Protein 3I2T (pdb70)

Solvent-accessible surface area: 28160 Å² total; per-residue (Å²): 156,128,91,47,4,69,10,30,164,57,102,71,72,94,28,111,73,62,143,91,31,46,63,27,10,85,52,40,0,56,77,0,8,26,0,35,22,13,0,6,0,8,53,0,73,83,97,129,52,92,14,60,7,0,57,51,0,115,31,0,11,1,10,0,0,0,1,58,0,25,1,100,134,0,43,1,42,113,0,18,2,0,14,0,135,78,56,3,18,66,54,142,158,71,74,94,11,0,0,8,0,2,114,1,124,0,78,13,0,12,0,23,31,15,71,5,0,42,66,6,24,0,1,2,25,21,3,59,33,25,8,12,8,163,60,6,77,4,43,4,4,1,54,115,28,120,73,8,96,56,68,97,86,101,141,198,75,164,51,52,192,31,64,159,68,22,112,100,6,0,4,0,105,27,83,75,11,16,10,121,39,28,46,86,88,18,36,102,162,14,102,48,36,29,8,92,15,101,54,67,112,40,26,13,57,150,68,10,1,2,2,14,112,8,89,60,28,72,31,20,44,6,1,141,21,48,74,8,148,27,55,6,72,116,121,14,25,73,58,124,116,126,37,93,116,75,166,66,83,82,113,13,122,119,4,14,28,22,9,54,18,23,8,37,126,135,20,30,71,33,21,10,59,22,135,26,37,16,36,152,50,30,53,173,83,50,47,40,154,62,24,59,8,56,95,28,143,50,141,44,40,111,69,10,104,22,35,118,22,0,17,11,46,29,0,79,70,0,130,88,0,36,19,0,52,14,26,0,58,0,18,76,79,0,10,72,3,35,37,34,88,100,101,116,192,69,132,18,68,148,62,122,85,2,77,3,134,78,0,71,7,0,23,56,0,99,46,0,11,1,18,0,0,0,54,0,75,44,102,123,0,120,42,0,36,28,0,84,53,0,65,27,0,30,3,37,74,59,15,96,43,43,86,0,0,0,6,0,23,135,2,18,0,93,13,0,36,0,73,40,1,131,64,0,13,45,9,4,0,11,0,46,80,0,182,50,1,8,21,2,80,98,9,118,5,81,39,8,13,124,80,134,85,23,120,56,104,28,61,119,26,46,154,66,52,73,9,101,162,106,46,50,79,39,28,131,29,12,38,144,5,5,0,2,0,54,29,58,58,10,17,19,78,29,138,63,31,64,30,141,39,43,10,26,33,79,1,53,138,65,79,27,25,53,120,142,75,146,43,20,8,38,108,1,117,116,50,7,52,30,27,90,73,144,91,53,72,137,96,69,81,146

Radius of gyration: 29.12 Å; Cα contacts (8 Å, |Δi|>4): 1381; chains: 1; bounding box: 40×98×74 Å

Structure (mmCIF, N/CA/C/O backbone):
data_3I2T
#
_entry.id   3I2T
#
_cell.length_a   74.378
_cell.length_b   174.798
_cell.length_c   161.653
_cell.angle_alpha   90.000
_cell.angle_beta   90.000
_cell.angle_gamma   90.000
#
_symmetry.space_group_name_H-M   'C 2 2 21'
#
loop_
_entity.id
_entity.type
_entity.pdbx_description
1 polymer 'Epidermal growth factor receptor, isoform A'
2 branched 2-acetamido-2-deoxy-beta-D-glucopyranose-(1-4)-2-acetamido-2-deoxy-alpha-D-glucopyranose
3 branched 2-acetamido-2-deoxy-beta-D-glucopyranose-(1-4)-2-acetamido-2-deoxy-beta-D-glucopyranose
4 branched beta-D-mannopyranose-(1-4)-2-acetamido-2-deoxy-beta-D-glucopyranose-(1-4)-2-acetamido-2-deoxy-beta-D-glucopyranose
5 branched beta-D-mannopyranose-(1-4)-2-acetamido-2-deoxy-alpha-D-glucopyranose-(1-4)-2-acetamido-2-deoxy-alpha-D-glucopyranose
6 water water
#
loop_
_atom_site.group_PDB
_atom_site.id
_atom_site.type_symbol
_atom_site.label_atom_id
_atom_site.label_alt_id
_atom_site.label_comp_id
_atom_site.label_asym_id
_atom_site.label_entity_id
_atom_site.label_seq_id
_atom_site.pdbx_PDB_ins_code
_atom_site.Cartn_x
_atom_site.Cartn_y
_atom_site.Cartn_z
_atom_site.occupancy
_atom_site.B_iso_or_equiv
_atom_site.auth_seq_id
_atom_site.auth_comp_id
_atom_site.auth_asym_id
_atom_site.auth_atom_id
_atom_site.pdbx_PDB_model_num
ATOM 1 N N . HIS A 1 5 ? -12.000 -26.530 -24.630 1.00 48.27 -1 HIS A N 1
ATOM 2 C CA . HIS A 1 5 ? -12.462 -27.890 -25.006 1.00 48.16 -1 HIS A CA 1
ATOM 3 C C . HIS A 1 5 ? -13.915 -28.056 -24.587 1.00 47.37 -1 HIS A C 1
ATOM 4 O O . HIS A 1 5 ? -14.468 -27.208 -23.900 1.00 47.12 -1 HIS A O 1
ATOM 11 N N . HIS A 1 6 ? -14.532 -29.144 -25.025 1.00 46.66 0 HIS A N 1
ATOM 12 C CA . HIS A 1 6 ? -15.931 -29.394 -24.741 1.00 45.65 0 HIS A CA 1
ATOM 13 C C . HIS A 1 6 ? -16.017 -30.814 -24.194 1.00 44.87 0 HIS A C 1
ATOM 14 O O . HIS A 1 6 ? -15.460 -31.729 -24.803 1.00 44.41 0 HIS A O 1
ATOM 21 N N . LYS A 1 7 ? -16.668 -30.985 -23.037 1.00 43.67 1 LYS A N 1
ATOM 22 C CA . LYS A 1 7 ? -16.897 -32.321 -22.475 1.00 42.93 1 LYS A CA 1
ATOM 23 C C . LYS A 1 7 ? -18.182 -32.397 -21.674 1.00 43.27 1 LYS A C 1
ATOM 24 O O . LYS A 1 7 ? -18.474 -31.529 -20.825 1.00 43.69 1 LYS A O 1
ATOM 30 N N . ILE A 1 8 ? -18.905 -33.482 -21.918 1.00 42.83 2 ILE A N 1
ATOM 31 C CA . ILE A 1 8 ? -20.252 -33.697 -21.429 1.00 42.62 2 ILE A CA 1
ATOM 32 C C . ILE A 1 8 ? -20.305 -34.630 -20.222 1.00 42.48 2 ILE A C 1
ATOM 33 O O . ILE A 1 8 ? -19.696 -35.688 -20.232 1.00 42.81 2 ILE A O 1
ATOM 38 N N . CYS A 1 9 ? -21.030 -34.204 -19.191 1.00 42.26 3 CYS A N 1
ATOM 39 C CA . CYS A 1 9 ? -21.297 -34.939 -17.961 1.00 41.71 3 CYS A CA 1
ATOM 40 C C . CYS A 1 9 ? -22.720 -35.400 -17.989 1.00 40.34 3 CYS A C 1
ATOM 41 O O . CYS A 1 9 ? -23.582 -34.610 -18.355 1.00 40.44 3 CYS A O 1
ATOM 44 N N . ILE A 1 10 ? -23.027 -36.567 -17.450 1.00 38.68 4 ILE A N 1
ATOM 45 C CA . ILE A 1 10 ? -24.420 -36.803 -17.083 1.00 36.84 4 ILE A CA 1
ATOM 46 C C . ILE A 1 10 ? -24.675 -36.304 -15.656 1.00 37.91 4 ILE A C 1
ATOM 47 O O . ILE A 1 10 ? -23.955 -36.696 -14.731 1.00 37.93 4 ILE A O 1
ATOM 52 N N . GLY A 1 11 ? -25.679 -35.432 -15.476 1.00 38.36 5 GLY A N 1
ATOM 53 C CA . GLY A 1 11 ? -26.040 -34.932 -14.138 1.00 39.07 5 GLY A CA 1
ATOM 54 C C . GLY A 1 11 ? -26.704 -35.984 -13.266 1.00 40.15 5 GLY A C 1
ATOM 55 O O . GLY A 1 11 ? -26.867 -37.143 -13.677 1.00 40.47 5 GLY A O 1
ATOM 56 N N . THR A 1 12 ? -27.083 -35.623 -12.048 1.00 40.83 6 THR A N 1
ATOM 57 C CA . THR A 1 12 ? -27.778 -36.598 -11.196 1.00 41.99 6 THR A CA 1
ATOM 58 C C . THR A 1 12 ? -29.177 -36.127 -10.790 1.00 43.66 6 THR A C 1
ATOM 59 O O . THR A 1 12 ? -29.539 -34.965 -10.993 1.00 44.65 6 THR A O 1
ATOM 63 N N . LYS A 1 13 ? -29.971 -37.025 -10.224 1.00 45.34 7 LYS A N 1
ATOM 64 C CA . LYS A 1 13 ? -31.314 -36.660 -9.771 1.00 47.07 7 LYS A CA 1
ATOM 65 C C . LYS A 1 13 ? -31.627 -37.226 -8.370 1.00 47.61 7 LYS A C 1
ATOM 66 O O . LYS A 1 13 ? -32.768 -37.502 -8.044 1.00 47.22 7 LYS A O 1
ATOM 72 N N . SER A 1 14 ? -30.592 -37.354 -7.541 1.00 49.04 8 SER A N 1
ATOM 73 C CA . SER A 1 14 ? -30.707 -37.949 -6.193 1.00 50.13 8 SER A CA 1
ATOM 74 C C . SER A 1 14 ? -31.377 -37.036 -5.190 1.00 50.08 8 SER A C 1
ATOM 7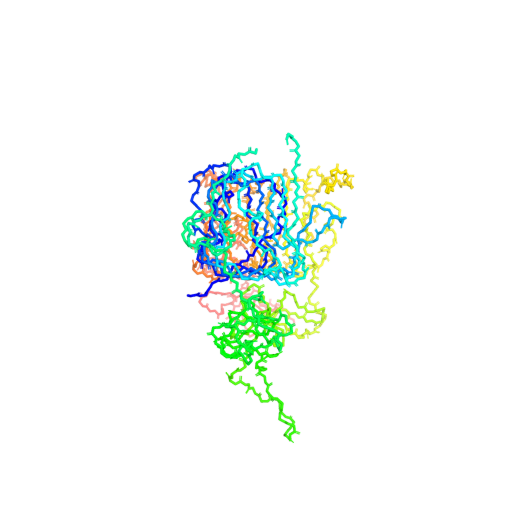5 O O . SER A 1 14 ? -31.643 -37.441 -4.055 1.00 49.95 8 SER A O 1
ATOM 78 N N . ARG A 1 15 ? -31.626 -35.802 -5.624 1.00 50.23 9 ARG A N 1
ATOM 79 C CA . ARG A 1 15 ? -32.234 -34.777 -4.798 1.00 49.93 9 ARG A CA 1
ATOM 80 C C . ARG A 1 15 ? -31.529 -34.768 -3.450 1.00 50.51 9 ARG A C 1
ATOM 81 O O . ARG A 1 15 ? -30.317 -34.606 -3.423 1.00 51.30 9 ARG A O 1
ATOM 89 N N . LEU A 1 16 ? -32.249 -35.010 -2.357 1.00 50.80 10 LEU A N 1
ATOM 90 C CA . LEU A 1 16 ? -31.711 -34.836 -1.005 1.00 50.45 10 LEU A CA 1
ATOM 91 C C . LEU A 1 16 ? -31.183 -36.105 -0.323 1.00 50.38 10 LEU A C 1
ATOM 92 O O . LEU A 1 16 ? -30.982 -36.130 0.903 1.00 50.17 10 LEU A O 1
ATOM 97 N N . SER A 1 17 ? -30.949 -37.156 -1.100 1.00 49.98 11 SER A N 1
ATOM 98 C CA . SER A 1 17 ? -30.392 -38.389 -0.549 1.00 49.66 11 SER A CA 1
ATOM 99 C C . SER A 1 17 ? -29.119 -38.170 0.272 1.00 49.13 11 SER A C 1
ATOM 100 O O . SER A 1 17 ? -28.267 -37.354 -0.079 1.00 49.56 11 SER A O 1
ATOM 103 N N . VAL A 1 18 ? -29.009 -38.886 1.382 1.00 48.25 12 VAL A N 1
ATOM 104 C CA . VAL A 1 18 ? -27.815 -38.818 2.216 1.00 47.19 12 VAL A CA 1
ATOM 105 C C . VAL A 1 18 ? -26.931 -40.021 1.919 1.00 47.24 12 VAL A C 1
ATOM 106 O O . VAL A 1 18 ? -27.337 -41.160 2.141 1.00 47.15 12 VAL A O 1
ATOM 110 N N . PRO A 1 19 ? -25.714 -39.772 1.414 1.00 47.20 13 PRO A N 1
ATOM 111 C CA . PRO A 1 19 ? -24.759 -40.855 1.174 1.00 47.04 13 PRO A CA 1
ATOM 112 C C . PRO A 1 19 ? -24.239 -41.399 2.499 1.00 47.08 13 PRO A C 1
ATOM 113 O O . PRO A 1 19 ? -24.024 -40.614 3.429 1.00 46.82 13 PRO A O 1
ATOM 117 N N . SER A 1 20 ? -24.042 -42.716 2.596 1.00 47.39 14 SER A N 1
ATOM 118 C CA . SER A 1 20 ? -23.395 -43.276 3.794 1.00 47.74 14 SER A CA 1
ATOM 119 C C . SER A 1 20 ? -21.942 -42.818 3.840 1.00 47.51 14 SER A C 1
ATOM 120 O O . SER A 1 20 ? -21.648 -41.857 4.535 1.00 48.27 14 SER A O 1
ATOM 123 N N . ASN A 1 21 ? -21.043 -43.441 3.085 1.00 46.99 15 ASN A N 1
ATOM 124 C CA . ASN A 1 21 ? -19.648 -43.000 3.111 1.00 46.39 15 ASN A CA 1
ATOM 125 C C . ASN A 1 21 ? -19.456 -41.670 2.388 1.00 46.36 15 ASN A C 1
ATOM 126 O O . ASN A 1 21 ? -19.412 -41.628 1.145 1.00 46.54 15 ASN A O 1
ATOM 131 N N . LYS A 1 22 ? -19.346 -40.590 3.167 1.00 45.78 16 LYS A N 1
ATOM 132 C CA . LYS A 1 22 ? -19.142 -39.243 2.620 1.00 45.36 16 LYS A CA 1
ATOM 133 C C . LYS A 1 22 ? -17.838 -39.137 1.835 1.00 45.15 16 LYS A C 1
ATOM 134 O O . LYS A 1 22 ? -17.701 -38.268 0.993 1.00 45.16 16 LYS A O 1
ATOM 140 N N . GLU A 1 23 ? -16.886 -40.030 2.092 1.00 45.10 17 GLU A N 1
ATOM 141 C CA . GLU A 1 23 ? -15.644 -40.018 1.325 1.00 44.82 17 GLU A CA 1
ATOM 142 C C . GLU A 1 23 ? -15.794 -40.573 -0.094 1.00 44.28 17 GLU A C 1
ATOM 143 O O . GLU A 1 23 ? -15.240 -39.982 -1.031 1.00 44.44 17 GLU A O 1
ATOM 149 N N . HIS A 1 24 ? -16.545 -41.671 -0.266 1.00 43.25 18 HIS A N 1
ATOM 150 C CA . HIS A 1 24 ? -16.850 -42.169 -1.615 1.00 42.63 18 HIS A CA 1
ATOM 151 C C . HIS A 1 24 ? -17.738 -41.187 -2.386 1.00 41.72 18 HIS A C 1
ATOM 152 O O . HIS A 1 24 ? -17.569 -41.018 -3.597 1.00 41.58 18 HIS A O 1
ATOM 159 N N . HIS A 1 25 ? -18.666 -40.538 -1.680 1.00 40.32 19 HIS A N 1
ATOM 160 C CA . HIS A 1 25 ? -19.464 -39.478 -2.270 1.00 38.87 19 HIS A CA 1
ATOM 161 C C . HIS A 1 25 ? -18.546 -38.431 -2.855 1.00 38.58 19 HIS A C 1
ATOM 162 O O . HIS A 1 25 ? -18.706 -38.040 -4.005 1.00 39.29 19 HIS A O 1
ATOM 169 N N . TYR A 1 26 ? -17.569 -37.974 -2.087 1.00 37.82 20 TYR A N 1
ATOM 170 C CA . TYR A 1 26 ? -16.615 -37.041 -2.645 1.00 37.01 20 TYR A CA 1
ATOM 171 C C . TYR A 1 26 ? -15.986 -37.623 -3.906 1.00 37.14 20 TYR A C 1
ATOM 172 O O . TYR A 1 26 ? -16.011 -36.980 -4.948 1.00 36.73 20 TYR A O 1
ATOM 181 N N . ARG A 1 27 ? -15.438 -38.836 -3.814 1.00 37.21 21 ARG A N 1
ATOM 182 C CA . ARG A 1 27 ? -14.808 -39.464 -4.963 1.00 37.45 21 ARG A CA 1
ATOM 183 C C . ARG A 1 27 ? -15.759 -39.489 -6.178 1.00 37.42 21 ARG A C 1
ATOM 184 O O . ARG A 1 27 ? -15.366 -39.141 -7.303 1.00 37.55 21 ARG A O 1
ATOM 192 N N . ASN A 1 28 ? -17.014 -39.866 -5.936 1.00 37.01 22 ASN A N 1
ATOM 193 C CA . ASN A 1 28 ? -18.025 -39.912 -6.977 1.00 36.44 22 ASN A CA 1
ATOM 194 C C . ASN A 1 28 ? -18.200 -38.575 -7.640 1.00 37.04 22 ASN A C 1
ATOM 195 O O . ASN A 1 28 ? -18.115 -38.475 -8.858 1.00 38.00 22 ASN A O 1
ATOM 200 N N . LEU A 1 29 ? -18.436 -37.533 -6.848 1.00 37.31 23 LEU A N 1
ATOM 201 C CA . LEU A 1 29 ? -18.606 -36.221 -7.409 1.00 37.59 23 LEU A CA 1
ATOM 202 C C . LEU A 1 29 ? -17.403 -35.890 -8.272 1.00 38.41 23 LEU A C 1
ATOM 203 O O . LEU A 1 29 ? -17.554 -35.466 -9.415 1.00 39.37 23 LEU A O 1
ATOM 208 N N . ARG A 1 30 ? -16.210 -36.151 -7.756 1.00 38.72 24 ARG A N 1
ATOM 209 C CA . ARG A 1 30 ? -14.995 -35.781 -8.447 1.00 38.86 24 ARG A CA 1
ATOM 210 C C . ARG A 1 30 ? -14.881 -36.484 -9.795 1.00 39.11 24 ARG A C 1
ATOM 211 O O . ARG A 1 30 ? -14.615 -35.834 -10.824 1.00 38.64 24 ARG A O 1
ATOM 219 N N . ASP A 1 31 ? -15.106 -37.798 -9.783 1.00 39.25 25 ASP A N 1
ATOM 220 C CA . ASP A 1 31 ? -14.983 -38.613 -10.982 1.00 40.04 25 ASP A CA 1
ATOM 221 C C . ASP A 1 31 ? -16.007 -38.228 -12.027 1.00 40.18 25 ASP A C 1
ATOM 222 O O . ASP A 1 31 ? -15.783 -38.395 -13.216 1.00 40.10 25 ASP A O 1
ATOM 227 N N . ARG A 1 32 ? -17.122 -37.689 -11.562 1.00 40.37 26 ARG A N 1
ATOM 228 C CA . ARG A 1 32 ? -18.203 -37.303 -12.422 1.00 40.77 26 ARG A CA 1
ATOM 229 C C . ARG A 1 32 ? -17.956 -35.979 -13.143 1.00 41.07 26 ARG A C 1
ATOM 230 O O . ARG A 1 32 ? -18.161 -35.896 -14.344 1.00 41.75 26 ARG A O 1
ATOM 238 N N . TYR A 1 33 ? -17.493 -34.961 -12.428 1.00 40.77 27 TYR A N 1
ATOM 239 C CA . TYR A 1 33 ? -17.435 -33.626 -12.987 1.00 40.99 27 TYR A CA 1
ATOM 240 C C . TYR A 1 33 ? -16.073 -33.160 -13.507 1.00 40.88 27 TYR A C 1
ATOM 241 O O . TYR A 1 33 ? -15.990 -32.182 -14.233 1.00 41.03 27 TYR A O 1
ATOM 250 N N . THR A 1 34 ? -15.004 -33.858 -13.159 1.00 40.77 28 THR A N 1
ATOM 251 C CA . THR A 1 34 ? -13.682 -33.453 -13.617 1.00 40.32 28 THR A CA 1
ATOM 252 C C . THR A 1 34 ? -13.660 -33.280 -15.136 1.00 40.46 28 THR A C 1
ATOM 253 O O . THR A 1 34 ? -14.069 -34.152 -15.874 1.00 40.57 28 THR A O 1
ATOM 257 N N . ASN A 1 35 ? -13.205 -32.112 -15.562 1.00 41.04 29 ASN A N 1
ATOM 258 C CA . ASN A 1 35 ? -13.019 -31.709 -16.960 1.00 41.30 29 ASN A CA 1
ATOM 259 C C . ASN A 1 35 ? -14.260 -31.561 -17.779 1.00 41.63 29 ASN A C 1
ATOM 260 O O . ASN A 1 35 ? -14.188 -31.459 -19.014 1.00 42.40 29 ASN A O 1
ATOM 265 N N . CYS A 1 36 ? -15.393 -31.554 -17.108 1.00 41.40 30 CYS A N 1
ATOM 266 C CA . CYS A 1 36 ? -16.644 -31.478 -17.798 1.00 41.83 30 CYS A CA 1
ATOM 267 C C . CYS A 1 36 ? -16.981 -30.045 -17.974 1.00 41.11 30 CYS A C 1
ATOM 268 O O . CYS A 1 36 ? -16.738 -29.241 -17.090 1.00 41.49 30 CYS A O 1
ATOM 271 N N . THR A 1 37 ? -17.577 -29.733 -19.113 1.00 40.84 31 THR A N 1
ATOM 272 C CA . THR A 1 37 ? -17.895 -28.342 -19.449 1.00 40.26 31 THR A CA 1
ATOM 273 C C . THR A 1 37 ? -19.382 -28.147 -19.449 1.00 39.46 31 THR A C 1
ATOM 274 O O . THR A 1 37 ? -19.861 -27.039 -19.269 1.00 39.61 31 THR A O 1
ATOM 278 N N . TYR A 1 38 ? -20.099 -29.252 -19.609 1.00 38.49 32 TYR A N 1
ATOM 279 C CA . TYR A 1 38 ? -21.517 -29.217 -19.887 1.00 38.08 32 TYR A CA 1
ATOM 280 C C . TYR A 1 38 ? -22.231 -30.337 -19.149 1.00 38.22 32 TYR A C 1
ATOM 281 O O . TYR A 1 38 ? -21.977 -31.541 -19.399 1.00 37.97 32 TYR A O 1
ATOM 290 N N . VAL A 1 39 ? -23.144 -29.938 -18.263 1.00 37.82 33 VAL A N 1
ATOM 291 C CA . VAL A 1 39 ? -23.916 -30.913 -17.515 1.00 37.97 33 VAL A CA 1
ATOM 292 C C . VAL A 1 39 ? -25.247 -31.225 -18.211 1.00 37.26 33 VAL A C 1
ATOM 293 O O . VAL A 1 39 ? -26.093 -30.335 -18.358 1.00 37.29 33 VAL A O 1
ATOM 297 N N . ASP A 1 40 ? -25.417 -32.483 -18.624 1.00 36.28 34 ASP A N 1
ATOM 298 C CA . ASP A 1 40 ? -26.698 -32.979 -19.160 1.00 35.65 34 ASP A CA 1
ATOM 299 C C . ASP A 1 40 ? -27.509 -33.495 -17.972 1.00 35.85 34 ASP A C 1
ATOM 300 O O . ASP A 1 40 ? -27.399 -34.658 -17.550 1.00 35.69 34 ASP A O 1
ATOM 305 N N . GLY A 1 41 ? -28.311 -32.595 -17.428 1.00 35.67 35 GLY A N 1
ATOM 306 C CA . GLY A 1 41 ? -29.024 -32.856 -16.197 1.00 36.43 35 GLY A CA 1
ATOM 307 C C . GLY A 1 41 ? -28.769 -31.850 -15.080 1.00 36.78 35 GLY A C 1
ATOM 308 O O . GLY A 1 41 ? -28.409 -30.670 -15.304 1.00 36.52 35 GLY A O 1
ATOM 309 N N . ASN A 1 42 ? -28.960 -32.333 -13.867 1.00 37.19 36 ASN A N 1
ATOM 310 C CA . ASN A 1 42 ? -28.757 -31.511 -12.701 1.00 38.04 36 ASN A CA 1
ATOM 311 C C . ASN A 1 42 ? -27.388 -31.733 -12.062 1.00 38.44 36 ASN A C 1
ATOM 312 O O . ASN A 1 42 ? -26.948 -32.872 -11.866 1.00 38.39 36 ASN A O 1
ATOM 317 N N . LEU A 1 43 ? -26.717 -30.631 -11.762 1.00 38.94 37 LEU A N 1
ATOM 318 C CA . LEU A 1 43 ? -25.535 -30.646 -10.911 1.00 39.76 37 LEU A CA 1
ATOM 319 C C . LEU A 1 43 ? -25.997 -30.645 -9.456 1.00 39.71 37 LEU A C 1
ATOM 320 O O . LEU A 1 43 ? -26.520 -29.638 -8.971 1.00 40.41 37 LEU A O 1
ATOM 325 N N . GLU A 1 44 ? -25.822 -31.765 -8.769 1.00 39.81 38 GLU A N 1
ATOM 326 C CA . GLU A 1 44 ? -26.203 -31.876 -7.347 1.00 39.96 38 GLU A CA 1
ATOM 327 C C . GLU A 1 44 ? -24.945 -31.892 -6.458 1.00 39.70 38 GLU A C 1
ATOM 328 O O . GLU A 1 44 ? -24.266 -32.888 -6.322 1.00 39.90 38 GLU A O 1
ATOM 334 N N . LEU A 1 45 ? -24.612 -30.747 -5.898 1.00 40.34 39 LEU A N 1
ATOM 335 C CA . LEU A 1 45 ? -23.399 -30.607 -5.101 1.00 40.99 39 LEU A CA 1
ATOM 336 C C . LEU A 1 45 ? -23.803 -30.773 -3.639 1.00 41.60 39 LEU A C 1
ATOM 337 O O . LEU A 1 45 ? -24.298 -29.826 -3.017 1.00 42.12 39 LEU A O 1
ATOM 342 N N . THR A 1 46 ? -23.661 -31.980 -3.098 1.00 42.16 40 THR A N 1
ATOM 343 C CA . THR A 1 46 ? -24.205 -32.247 -1.759 1.00 42.49 40 THR A CA 1
ATOM 344 C C . THR A 1 46 ? -23.280 -32.997 -0.795 1.00 43.06 40 THR A C 1
ATOM 345 O O . THR A 1 46 ? -22.396 -33.760 -1.226 1.00 43.70 40 THR A O 1
ATOM 349 N N . TRP A 1 47 ? -23.495 -32.761 0.504 1.00 42.94 41 TRP A N 1
ATOM 350 C CA . TRP A 1 47 ? -22.849 -33.524 1.576 1.00 42.93 41 TRP A CA 1
ATOM 351 C C . TRP A 1 47 ? -21.328 -33.552 1.504 1.00 42.64 41 TRP A C 1
ATOM 352 O O . TRP A 1 47 ? -20.728 -34.583 1.222 1.00 42.98 41 TRP A O 1
ATOM 363 N N . LEU A 1 48 ? -20.712 -32.405 1.762 1.00 42.18 42 LEU A N 1
ATOM 364 C CA . LEU A 1 48 ? -19.272 -32.288 1.790 1.00 41.28 42 LEU A CA 1
ATOM 365 C C . LEU A 1 48 ? -18.915 -31.627 3.115 1.00 40.98 42 LEU A C 1
ATOM 366 O O . LEU A 1 48 ? -18.705 -30.409 3.169 1.00 41.09 42 LEU A O 1
ATOM 371 N N . PRO A 1 49 ? -18.870 -32.425 4.204 1.00 40.50 43 PRO A N 1
ATOM 372 C CA . PRO A 1 49 ? -18.644 -31.918 5.567 1.00 39.71 43 PRO A CA 1
ATOM 373 C C . PRO A 1 49 ? -17.321 -31.172 5.787 1.00 39.14 43 PRO A C 1
ATOM 374 O O . PRO A 1 49 ? -17.329 -30.129 6.444 1.00 39.29 43 PRO A O 1
ATOM 378 N N . ASN A 1 50 ? -16.204 -31.669 5.250 1.00 38.46 44 ASN A N 1
ATOM 379 C CA . ASN A 1 50 ? -14.903 -30.995 5.425 1.00 37.94 44 ASN A CA 1
ATOM 380 C C . ASN A 1 50 ? -14.822 -29.575 4.844 1.00 38.22 44 ASN A C 1
ATOM 381 O O . ASN A 1 50 ? -15.308 -29.302 3.758 1.00 38.27 44 ASN A O 1
ATOM 386 N N . GLU A 1 51 ? -14.183 -28.677 5.580 1.00 38.57 45 GLU A N 1
ATOM 387 C CA . GLU A 1 51 ? -14.168 -27.272 5.217 1.00 38.59 45 GLU A CA 1
ATOM 388 C C . GLU A 1 51 ? -13.149 -26.964 4.130 1.00 37.90 45 GLU A C 1
ATOM 389 O O . GLU A 1 51 ? -13.267 -25.950 3.424 1.00 38.01 45 GLU A O 1
ATOM 395 N N . ASN A 1 52 ? -12.160 -27.843 3.997 1.00 36.93 46 ASN A N 1
ATOM 396 C CA . ASN A 1 52 ? -10.990 -27.580 3.165 1.00 35.98 46 ASN A CA 1
ATOM 397 C C . ASN A 1 52 ? -10.868 -28.527 1.993 1.00 35.74 46 ASN A C 1
ATOM 398 O O . ASN A 1 52 ? -9.803 -28.667 1.387 1.00 35.84 46 ASN A O 1
ATOM 403 N N . LEU A 1 53 ? -11.970 -29.188 1.678 1.00 35.27 47 LEU A N 1
ATOM 404 C CA . LEU A 1 53 ? -12.044 -29.954 0.461 1.00 34.95 47 LEU A CA 1
ATOM 405 C C . LEU A 1 53 ? -11.746 -29.098 -0.772 1.00 35.31 47 LEU A C 1
ATOM 406 O O . LEU A 1 53 ? -12.211 -27.981 -0.897 1.00 35.13 47 LEU A O 1
ATOM 411 N N . ASP A 1 54 ? -10.944 -29.643 -1.670 1.00 36.09 48 ASP A N 1
ATOM 412 C CA . ASP A 1 54 ? -10.687 -29.022 -2.940 1.00 36.75 48 ASP A CA 1
ATOM 413 C C . ASP A 1 54 ? -11.769 -29.434 -3.941 1.00 36.63 48 ASP A C 1
ATOM 414 O O . ASP A 1 54 ? -11.898 -30.611 -4.295 1.00 36.35 48 ASP A O 1
ATOM 419 N N . LEU A 1 55 ? -12.544 -28.450 -4.387 1.00 36.83 49 LEU A N 1
ATOM 420 C CA . LEU A 1 55 ? -13.623 -28.674 -5.354 1.00 37.45 49 LEU A CA 1
ATOM 421 C C . LEU A 1 55 ? -13.283 -28.277 -6.798 1.00 38.13 49 LEU A C 1
ATOM 422 O O . LEU A 1 55 ? -14.165 -27.850 -7.547 1.00 38.57 49 LEU A O 1
ATOM 427 N N . SER A 1 56 ? -12.021 -28.421 -7.194 1.00 38.83 50 SER A N 1
ATOM 428 C CA . SER A 1 56 ? -11.595 -27.970 -8.513 1.00 39.75 50 SER A CA 1
ATOM 429 C C . SER A 1 56 ? -12.193 -28.796 -9.660 1.00 40.17 50 SER A C 1
ATOM 430 O O . SER A 1 56 ? -12.109 -28.388 -10.817 1.00 40.67 50 SER A O 1
ATOM 433 N N . PHE A 1 57 ? -12.822 -29.932 -9.353 1.00 40.32 51 PHE A N 1
ATOM 434 C CA . PHE A 1 57 ? -13.588 -30.655 -10.372 1.00 40.22 51 PHE A CA 1
ATOM 435 C C . PHE A 1 57 ? -14.746 -29.834 -10.944 1.00 40.29 51 PHE A C 1
ATOM 436 O O . PHE A 1 57 ? -15.369 -30.218 -11.919 1.00 40.83 51 PHE A O 1
ATOM 444 N N . LEU A 1 58 ? -15.049 -28.710 -10.322 1.00 40.51 52 LEU A N 1
ATOM 445 C CA . LEU A 1 58 ? -16.110 -27.850 -10.801 1.00 40.36 52 LEU A CA 1
ATOM 446 C C . LEU A 1 58 ? -15.529 -26.872 -11.794 1.00 40.44 52 LEU A C 1
ATOM 447 O O . LEU A 1 58 ? -16.267 -26.236 -12.509 1.00 40.85 52 LEU A O 1
ATOM 452 N N . ASP A 1 59 ? -14.207 -26.776 -11.847 1.00 40.51 53 ASP A N 1
ATOM 453 C CA . ASP A 1 59 ? -13.515 -25.726 -12.601 1.00 41.32 53 ASP A CA 1
ATOM 454 C C . ASP A 1 59 ? -13.825 -25.487 -14.107 1.00 41.65 53 ASP A C 1
ATOM 455 O O . ASP A 1 59 ? -13.598 -24.388 -14.606 1.00 41.95 53 ASP A O 1
ATOM 460 N N . ASN A 1 60 ? -14.336 -26.480 -14.825 1.00 41.88 54 ASN A N 1
ATOM 461 C CA . ASN A 1 60 ? -14.608 -26.301 -16.254 1.00 42.16 54 ASN A CA 1
ATOM 462 C C . ASN A 1 60 ? -16.088 -26.280 -16.638 1.00 42.45 54 ASN A C 1
ATOM 463 O O . ASN A 1 60 ? -16.432 -26.102 -17.806 1.00 43.38 54 ASN A O 1
ATOM 468 N N . ILE A 1 61 ? -16.956 -26.493 -15.666 1.00 42.20 55 ILE A N 1
ATOM 469 C CA . ILE A 1 61 ? -18.371 -26.468 -15.898 1.00 42.48 55 ILE A CA 1
ATOM 470 C C . ILE A 1 61 ? -18.777 -25.080 -16.351 1.00 42.86 55 ILE A C 1
ATOM 471 O O . ILE A 1 61 ? -18.577 -24.089 -15.644 1.00 43.07 55 ILE A O 1
ATOM 476 N N . ARG A 1 62 ? -19.340 -25.040 -17.556 1.00 43.16 56 ARG A N 1
ATOM 477 C CA . ARG A 1 62 ? -19.632 -23.812 -18.284 1.00 42.95 56 ARG A CA 1
ATOM 478 C C . ARG A 1 62 ? -21.145 -23.577 -18.334 1.00 42.45 56 ARG A C 1
ATOM 479 O O . ARG A 1 62 ? -21.619 -22.450 -18.139 1.00 42.56 56 ARG A O 1
ATOM 487 N N . GLU A 1 63 ? -21.886 -24.660 -18.556 1.00 41.63 57 GLU A N 1
ATOM 488 C CA . GLU A 1 63 ? -23.329 -24.641 -18.662 1.00 41.34 57 GLU A CA 1
ATOM 489 C C . GLU A 1 63 ? -23.945 -25.905 -18.002 1.00 41.44 57 GLU A C 1
ATOM 490 O O . GLU A 1 63 ? -23.392 -27.010 -18.090 1.00 41.44 57 GLU A O 1
ATOM 496 N N . VAL A 1 64 ? -25.076 -25.713 -17.319 1.00 40.86 58 VAL A N 1
ATOM 497 C CA . VAL A 1 64 ? -25.862 -26.800 -16.773 1.00 40.25 58 VAL A CA 1
ATOM 498 C C . VAL A 1 64 ? -27.255 -26.745 -17.397 1.00 40.44 58 VAL A C 1
ATOM 499 O O . VAL A 1 64 ? -27.892 -25.695 -17.361 1.00 40.55 58 VAL A O 1
ATOM 503 N N . THR A 1 65 ? -27.736 -27.855 -17.961 1.00 40.63 59 THR A N 1
ATOM 504 C CA . THR A 1 65 ? -29.073 -27.857 -18.576 1.00 41.44 59 THR A CA 1
ATOM 505 C C . THR A 1 65 ? -30.221 -27.902 -17.565 1.00 42.57 59 THR A C 1
ATOM 506 O O . THR A 1 65 ? -31.283 -27.345 -17.842 1.00 43.59 59 THR A O 1
ATOM 510 N N . GLY A 1 66 ? -30.032 -28.572 -16.417 1.00 42.90 60 GLY A N 1
ATOM 511 C CA . GLY A 1 66 ? -31.089 -28.670 -15.391 1.00 42.63 60 GLY A CA 1
ATOM 512 C C . GLY A 1 66 ? -30.888 -27.678 -14.260 1.00 42.73 60 GLY A C 1
ATOM 513 O O . GLY A 1 66 ? -30.616 -26.498 -14.514 1.00 42.99 60 GLY A O 1
ATOM 514 N N . TYR A 1 67 ? -31.006 -28.139 -13.012 1.00 42.14 61 TYR A N 1
ATOM 515 C CA . TYR A 1 67 ? -30.781 -27.247 -11.887 1.00 42.10 61 TYR A CA 1
ATOM 516 C C . TYR A 1 67 ? -29.453 -27.530 -11.171 1.00 42.72 61 TYR A C 1
ATOM 517 O O . TYR A 1 67 ? -28.884 -28.629 -11.299 1.00 42.89 61 TYR A O 1
ATOM 526 N N . ILE A 1 68 ? -28.974 -26.526 -10.429 1.00 42.56 62 ILE A N 1
ATOM 527 C CA . ILE A 1 68 ? -27.880 -26.681 -9.482 1.00 42.52 62 ILE A CA 1
ATOM 528 C C . ILE A 1 68 ? -28.448 -26.740 -8.047 1.00 43.03 62 ILE A C 1
ATOM 529 O O . ILE A 1 68 ? -29.160 -25.841 -7.607 1.00 43.12 62 ILE A O 1
ATOM 534 N N . LEU A 1 69 ? -28.130 -27.808 -7.330 1.00 43.07 63 LEU A N 1
ATOM 535 C CA . LEU A 1 69 ? -28.555 -27.973 -5.947 1.00 42.77 63 LEU A CA 1
ATOM 536 C C . LEU A 1 69 ? -27.318 -28.113 -5.066 1.00 43.16 63 LEU A C 1
ATOM 537 O O . LEU A 1 69 ? -26.517 -29.068 -5.213 1.00 43.20 63 LEU A O 1
ATOM 542 N N . ILE A 1 70 ? -27.150 -27.142 -4.170 1.00 42.85 64 ILE A N 1
ATOM 543 C CA . ILE A 1 70 ? -26.067 -27.184 -3.202 1.00 41.90 64 ILE A CA 1
ATOM 544 C C . ILE A 1 70 ? -26.657 -27.390 -1.814 1.00 41.94 64 ILE A C 1
ATOM 545 O O . ILE A 1 70 ? -27.309 -26.513 -1.266 1.00 41.46 64 ILE A O 1
ATOM 550 N N . SER A 1 71 ? -26.413 -28.569 -1.265 1.00 42.28 65 SER A N 1
ATOM 551 C CA . SER A 1 71 ? -27.024 -28.999 -0.019 1.00 42.72 65 SER A CA 1
ATOM 552 C C . SER A 1 71 ? -25.977 -29.649 0.866 1.00 42.92 65 SER A C 1
ATOM 553 O O . SER A 1 71 ? -25.260 -30.562 0.430 1.00 42.68 65 SER A O 1
ATOM 556 N N . HIS A 1 72 ? -25.891 -29.172 2.113 1.00 43.18 66 HIS A N 1
ATOM 557 C CA . HIS A 1 72 ? -24.981 -29.722 3.125 1.00 42.60 66 HIS A CA 1
ATOM 558 C C . HIS A 1 72 ? -23.544 -29.618 2.664 1.00 42.61 66 HIS A C 1
ATOM 559 O O . HIS A 1 72 ? -22.783 -30.579 2.710 1.00 42.85 66 HIS A O 1
ATOM 566 N N . VAL A 1 73 ? -23.181 -28.424 2.224 1.00 42.47 67 VAL A N 1
ATOM 567 C CA . VAL A 1 73 ? -21.834 -28.172 1.752 1.00 42.71 67 VAL A CA 1
ATOM 568 C C . VAL A 1 73 ? -21.170 -27.175 2.695 1.00 43.25 67 VAL A C 1
ATOM 569 O O . VAL A 1 73 ? -21.597 -26.010 2.803 1.00 43.56 67 VAL A O 1
ATOM 573 N N . ASP A 1 74 ? -20.134 -27.638 3.391 1.00 43.17 68 ASP A N 1
ATOM 574 C CA . ASP A 1 74 ? -19.477 -26.810 4.386 1.00 42.93 68 ASP A CA 1
ATOM 575 C C . ASP A 1 74 ? -18.046 -26.522 4.017 1.00 42.64 68 ASP A C 1
ATOM 576 O O . ASP A 1 74 ? -17.231 -26.206 4.879 1.00 43.05 68 ASP A O 1
ATOM 581 N N . VAL A 1 75 ? -17.730 -26.603 2.733 1.00 42.05 69 VAL A N 1
ATOM 582 C CA . VAL A 1 75 ? -16.412 -26.151 2.318 1.00 41.68 69 VAL A CA 1
ATOM 583 C C . VAL A 1 75 ? -16.453 -24.613 2.348 1.00 41.54 69 VAL A C 1
ATOM 584 O O . VAL A 1 75 ? -17.419 -23.999 1.915 1.00 40.72 69 VAL A O 1
ATOM 588 N N . LYS A 1 76 ? -15.436 -24.003 2.934 1.00 41.97 70 LYS A N 1
ATOM 589 C CA . LYS A 1 76 ? -15.483 -22.569 3.170 1.00 42.58 70 LYS A CA 1
ATOM 590 C C . LYS A 1 76 ? -15.793 -21.778 1.902 1.00 42.80 70 LYS A C 1
ATOM 591 O O . LYS A 1 76 ? -16.712 -20.941 1.866 1.00 43.16 70 LYS A O 1
ATOM 597 N N . LYS A 1 77 ? -15.027 -22.080 0.862 1.00 42.77 71 LYS A N 1
ATOM 598 C CA . LYS A 1 77 ? -15.045 -21.339 -0.372 1.00 42.76 71 LYS A CA 1
ATOM 599 C C . LYS A 1 77 ? -15.560 -22.279 -1.447 1.00 42.78 71 LYS A C 1
ATOM 600 O O . LYS A 1 77 ? -14.877 -23.235 -1.840 1.00 43.59 71 LYS A O 1
ATOM 606 N N . VAL A 1 78 ? -16.776 -22.068 -1.915 1.00 42.23 72 VAL A N 1
ATOM 607 C CA . VAL A 1 78 ? -17.188 -22.871 -3.052 1.00 42.13 72 VAL A CA 1
ATOM 608 C C . VAL A 1 78 ? -17.326 -22.041 -4.323 1.00 42.02 72 VAL A C 1
ATOM 609 O O . VAL A 1 78 ? -18.210 -21.208 -4.447 1.00 41.97 72 VAL A O 1
ATOM 613 N N . VAL A 1 79 ? -16.389 -22.241 -5.246 1.00 42.28 73 VAL A N 1
ATOM 614 C CA . VAL A 1 79 ? -16.379 -21.454 -6.469 1.00 42.51 73 VAL A CA 1
ATOM 615 C C . VAL A 1 79 ? -16.668 -22.277 -7.711 1.00 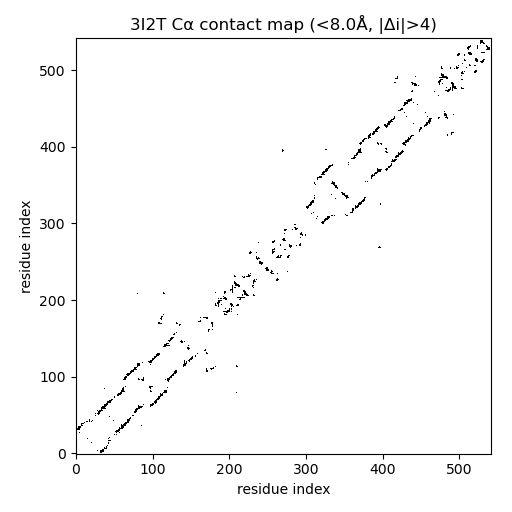42.78 73 VAL A C 1
ATOM 616 O O . VAL A 1 79 ? -16.135 -23.369 -7.856 1.00 42.98 73 VAL A O 1
ATOM 620 N N . PHE A 1 80 ? -17.582 -21.755 -8.544 1.00 43.04 74 PHE A N 1
ATOM 621 C CA . PHE A 1 80 ? -17.831 -22.207 -9.927 1.00 42.80 74 PHE A CA 1
ATOM 622 C C . PHE A 1 80 ? -17.204 -21.152 -10.876 1.00 42.87 74 PHE A C 1
ATOM 623 O O . PHE A 1 80 ? -17.881 -20.244 -11.343 1.00 43.85 74 PHE A O 1
ATOM 631 N N . PRO A 1 81 ? -15.904 -21.248 -11.153 1.00 42.71 75 PRO A N 1
ATOM 632 C CA . PRO A 1 81 ? -15.220 -20.127 -11.810 1.00 42.67 75 PRO A CA 1
ATOM 633 C C . PRO A 1 81 ? -15.553 -19.871 -13.290 1.00 42.98 75 PRO A C 1
ATOM 634 O O . PRO A 1 81 ? -15.203 -18.801 -13.811 1.00 43.52 75 PRO A O 1
ATOM 638 N N . LYS A 1 82 ? -16.188 -20.835 -13.964 1.00 43.13 76 LYS A N 1
ATOM 639 C CA . LYS A 1 82 ? -16.512 -20.720 -15.392 1.00 42.95 76 LYS A CA 1
ATOM 640 C C . LYS A 1 82 ? -17.988 -20.971 -15.707 1.00 42.40 76 LYS A C 1
ATOM 641 O O . LYS A 1 82 ? -18.368 -20.960 -16.872 1.00 42.87 76 LYS A O 1
ATOM 647 N N . LEU A 1 83 ? -18.815 -21.234 -14.700 1.00 41.78 77 LEU A N 1
ATOM 648 C CA . LEU A 1 83 ? -20.243 -21.452 -14.949 1.00 41.37 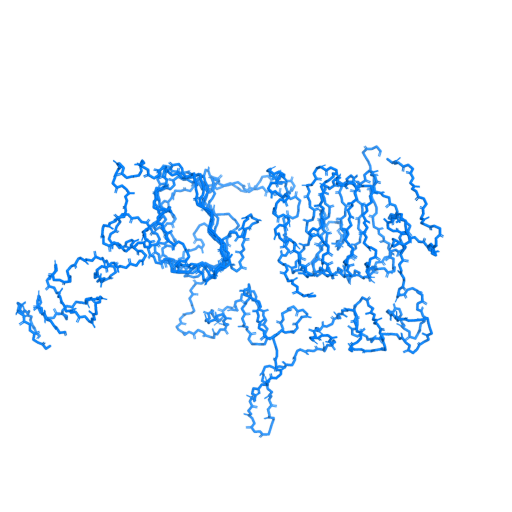77 LEU A CA 1
ATOM 649 C C . LEU A 1 83 ? -20.881 -20.192 -15.515 1.00 41.55 77 LEU A C 1
ATOM 650 O O . LEU A 1 83 ? -20.703 -19.089 -14.988 1.00 41.42 77 LEU A O 1
ATOM 655 N N . GLN A 1 84 ? -21.594 -20.366 -16.621 1.00 41.70 78 GLN A N 1
ATOM 656 C CA . GLN A 1 84 ? -22.180 -19.234 -17.333 1.00 41.82 78 GLN A CA 1
ATOM 657 C C . GLN A 1 84 ? -23.692 -19.290 -17.392 1.00 41.68 78 GLN A C 1
ATOM 658 O O . GLN A 1 84 ? -24.348 -18.258 -17.328 1.00 41.40 78 GLN A O 1
ATOM 664 N N . ILE A 1 85 ? -24.231 -20.497 -17.501 1.00 41.68 79 ILE A N 1
ATOM 665 C CA . ILE A 1 85 ? -25.628 -20.671 -17.829 1.00 42.29 79 ILE A CA 1
ATOM 666 C C . ILE A 1 85 ? -26.230 -21.838 -17.062 1.00 42.66 79 ILE A C 1
ATOM 667 O O . ILE A 1 85 ? -25.726 -22.977 -17.109 1.00 43.09 79 ILE A O 1
ATOM 672 N N . ILE A 1 86 ? -27.295 -21.539 -16.329 1.00 42.61 80 ILE A N 1
ATOM 673 C CA . ILE A 1 86 ? -28.159 -22.564 -15.791 1.00 42.36 80 ILE A CA 1
ATOM 674 C C . ILE A 1 86 ? -29.437 -22.447 -16.581 1.00 42.90 80 ILE A C 1
ATOM 675 O O . ILE A 1 86 ? -30.115 -21.424 -16.512 1.00 43.38 80 ILE A O 1
ATOM 680 N N . ARG A 1 87 ? -29.764 -23.484 -17.345 1.00 43.36 81 ARG A N 1
ATOM 681 C CA . ARG A 1 87 ? -30.928 -23.444 -18.228 1.00 43.67 81 ARG A CA 1
ATOM 682 C C . ARG A 1 87 ? -32.225 -23.682 -17.497 1.00 44.00 81 ARG A C 1
ATOM 683 O O . ARG A 1 87 ? -33.259 -23.146 -17.888 1.00 44.41 81 ARG A O 1
ATOM 691 N N . GLY A 1 88 ? -32.175 -24.503 -16.449 1.00 44.08 82 GLY A N 1
ATOM 692 C CA . GLY A 1 88 ? -33.362 -24.837 -15.687 1.00 43.71 82 GLY A CA 1
ATOM 693 C C . GLY A 1 88 ? -34.430 -25.529 -16.512 1.00 43.89 82 GLY A C 1
ATOM 694 O O . GLY A 1 88 ? -35.604 -25.198 -16.409 1.00 43.87 82 GLY A O 1
ATOM 695 N N . ARG A 1 89 ? -34.030 -26.500 -17.329 1.00 43.88 83 ARG A N 1
ATOM 696 C CA . ARG A 1 89 ? -34.993 -27.301 -18.065 1.00 43.80 83 ARG A CA 1
ATOM 697 C C . ARG A 1 89 ? -35.739 -28.210 -17.109 1.00 43.52 83 ARG A C 1
ATOM 698 O O . ARG A 1 89 ? -36.872 -28.611 -17.365 1.00 43.82 83 ARG A O 1
ATOM 706 N N . THR A 1 90 ? -35.078 -28.567 -16.023 1.00 43.26 84 THR A N 1
ATOM 707 C CA . THR A 1 90 ? -35.730 -29.277 -14.937 1.00 43.41 84 THR A CA 1
ATOM 708 C C . THR A 1 90 ? -35.386 -28.516 -13.660 1.00 43.40 84 THR A C 1
ATOM 709 O O . THR A 1 90 ? -34.273 -28.030 -13.519 1.00 43.64 84 THR A O 1
ATOM 713 N N . LEU A 1 91 ? -36.348 -28.404 -12.746 1.00 43.25 85 LEU A N 1
ATOM 714 C CA . LEU A 1 91 ? -36.183 -27.572 -11.544 1.00 42.51 85 LEU A CA 1
ATOM 715 C C . LEU A 1 91 ? -36.316 -28.314 -10.209 1.00 42.60 85 LEU A C 1
ATOM 716 O O . LEU A 1 91 ? -36.794 -29.450 -10.156 1.00 42.04 85 LEU A O 1
ATOM 721 N N . PHE A 1 92 ? -35.877 -27.661 -9.137 1.00 43.29 86 PHE A N 1
ATOM 722 C CA . PHE A 1 92 ? -35.897 -28.251 -7.797 1.00 44.35 86 PHE A CA 1
ATOM 723 C C . PHE A 1 92 ? -36.876 -27.557 -6.822 1.00 44.94 86 PHE A C 1
ATOM 724 O O . PHE A 1 92 ? -37.023 -26.336 -6.844 1.00 45.16 86 PHE A O 1
ATOM 732 N N . SER A 1 93 ? -37.546 -28.339 -5.978 1.00 45.46 87 SER A N 1
ATOM 733 C CA . SER A 1 93 ? -38.358 -27.791 -4.888 1.00 46.45 87 SER A CA 1
ATOM 734 C C . SER A 1 93 ? -38.274 -28.731 -3.725 1.00 46.77 87 SER A C 1
ATOM 735 O O . SER A 1 93 ? -38.097 -29.930 -3.916 1.00 47.74 87 SER A O 1
ATOM 738 N N . LEU A 1 94 ? -38.420 -28.202 -2.517 1.00 46.95 88 LEU A N 1
ATOM 739 C CA . LEU A 1 94 ? -38.557 -29.055 -1.342 1.00 46.59 88 LEU A CA 1
ATOM 740 C C . LEU A 1 94 ? -39.914 -29.742 -1.350 1.00 46.86 88 LEU A C 1
ATOM 741 O O . LEU A 1 94 ? -40.015 -30.894 -0.950 1.00 47.45 88 LEU A O 1
ATOM 746 N N . SER A 1 95 ? -40.946 -29.053 -1.831 1.00 46.94 89 SER A N 1
ATOM 747 C CA . SER A 1 95 ? -42.288 -29.633 -1.908 1.00 47.34 89 SER A CA 1
ATOM 748 C C . SER A 1 95 ? -43.126 -29.030 -3.039 1.00 47.59 89 SER A C 1
ATOM 749 O O . SER A 1 95 ? -42.693 -28.096 -3.712 1.00 48.22 89 SER A O 1
ATOM 752 N N . VAL A 1 96 ? -44.325 -29.570 -3.238 1.00 47.71 90 VAL A N 1
ATOM 753 C CA . VAL A 1 96 ? -45.224 -29.120 -4.302 1.00 47.90 90 VAL A CA 1
ATOM 754 C C . VAL A 1 96 ? -45.498 -27.612 -4.230 1.00 48.32 90 VAL A C 1
ATOM 755 O O . VAL A 1 96 ? -45.449 -26.920 -5.256 1.00 48.32 90 VAL A O 1
ATOM 759 N N . GLU A 1 97 ? -45.761 -27.122 -3.016 1.00 48.55 91 GLU A N 1
ATOM 760 C CA . GLU A 1 97 ? -46.117 -25.721 -2.775 1.00 49.04 91 GLU A CA 1
ATOM 761 C C . GLU A 1 97 ? -44.955 -24.723 -2.929 1.00 49.19 91 GLU A C 1
ATOM 762 O O . GLU A 1 97 ? -45.169 -23.536 -3.161 1.00 49.28 91 GLU A O 1
ATOM 768 N N . GLU A 1 98 ? -43.728 -25.191 -2.793 1.00 49.09 92 GLU A N 1
ATOM 769 C CA . GLU A 1 98 ? -42.600 -24.299 -2.954 1.00 49.61 92 GLU A CA 1
ATOM 770 C C . GLU A 1 98 ? -42.377 -23.886 -4.421 1.00 49.48 92 GLU A C 1
ATOM 771 O O . GLU A 1 98 ? -42.807 -24.581 -5.359 1.00 49.42 92 GLU A O 1
ATOM 777 N N . GLU A 1 99 ? -41.711 -22.743 -4.592 1.00 49.14 93 GLU A N 1
ATOM 778 C CA . GLU A 1 99 ? -41.192 -22.277 -5.882 1.00 49.02 93 GLU A CA 1
ATOM 779 C C . GLU A 1 99 ? -40.320 -23.322 -6.536 1.00 48.57 93 GLU A C 1
ATOM 780 O O . GLU A 1 99 ? -39.700 -24.147 -5.836 1.00 48.63 93 GLU A O 1
ATOM 786 N N . LYS A 1 100 ? -40.250 -23.267 -7.867 1.00 47.77 94 LYS A N 1
ATOM 787 C CA . LYS A 1 100 ? -39.385 -24.171 -8.638 1.00 47.12 94 LYS A CA 1
ATOM 788 C C . LYS A 1 100 ? -38.012 -23.514 -8.910 1.00 46.46 94 LYS A C 1
ATOM 789 O O . LYS A 1 100 ? -37.923 -22.437 -9.479 1.00 46.68 94 LYS A O 1
ATOM 795 N N . TYR A 1 101 ? -36.939 -24.166 -8.492 1.00 45.88 95 TYR A N 1
ATOM 796 C CA . TYR A 1 101 ? -35.643 -23.517 -8.423 1.00 45.31 95 TYR A CA 1
ATOM 797 C C . TYR A 1 101 ? -34.643 -24.070 -9.395 1.00 45.05 95 TYR A C 1
ATOM 798 O O . TYR A 1 101 ? -34.513 -25.287 -9.535 1.00 44.77 95 TYR A O 1
ATOM 807 N N . ALA A 1 102 ? -33.909 -23.164 -10.038 1.00 44.90 96 ALA A N 1
ATOM 808 C CA . ALA A 1 102 ? -32.792 -23.543 -10.907 1.00 44.39 96 ALA A CA 1
ATOM 809 C C . ALA A 1 102 ? -31.488 -23.499 -10.144 1.00 44.22 96 ALA A C 1
ATOM 810 O O . ALA A 1 102 ? -30.563 -24.245 -10.452 1.00 44.89 96 ALA A O 1
ATOM 812 N N . LEU A 1 103 ? -31.407 -22.610 -9.161 1.00 43.75 97 LEU A N 1
ATOM 813 C CA . LEU A 1 103 ? -30.292 -22.588 -8.227 1.00 43.60 97 LEU A CA 1
ATOM 814 C C . LEU A 1 103 ? -30.854 -22.642 -6.803 1.00 44.25 97 LEU A C 1
ATOM 815 O O . LEU A 1 103 ? -31.618 -21.761 -6.385 1.00 44.73 97 LEU A O 1
ATOM 820 N N . PHE A 1 104 ? -30.506 -23.691 -6.066 1.00 44.44 98 PHE A N 1
ATOM 821 C CA . PHE A 1 104 ? -30.960 -23.831 -4.694 1.00 44.65 98 PHE A CA 1
ATOM 822 C C . PHE A 1 104 ? -29.817 -24.203 -3.797 1.00 45.36 98 PHE A C 1
ATOM 823 O O . PHE A 1 104 ? -29.182 -25.244 -3.983 1.00 46.06 98 PHE A O 1
ATOM 831 N N . VAL A 1 105 ? -29.562 -23.336 -2.824 1.00 45.81 99 VAL A N 1
ATOM 832 C CA . VAL A 1 105 ? -28.490 -23.514 -1.862 1.00 46.05 99 VAL A CA 1
ATOM 833 C C . VAL A 1 105 ? -29.118 -23.586 -0.478 1.00 46.09 99 VAL A C 1
ATOM 834 O O . VAL A 1 105 ? -29.807 -22.670 -0.039 1.00 46.41 99 VAL A O 1
ATOM 838 N N . THR A 1 106 ? -28.857 -24.678 0.217 1.00 46.09 100 THR A N 1
ATOM 839 C CA . THR A 1 106 ? -29.638 -25.037 1.383 1.00 45.76 100 THR A CA 1
ATOM 840 C C . THR A 1 106 ? -28.795 -25.796 2.417 1.00 45.58 100 THR A C 1
ATOM 841 O O . THR A 1 106 ? -27.953 -26.633 2.060 1.00 45.66 100 THR A O 1
ATOM 845 N N . TYR A 1 107 ? -29.020 -25.491 3.694 1.00 45.14 101 TYR A N 1
ATOM 846 C CA . TYR A 1 107 ? -28.332 -26.175 4.794 1.00 44.97 101 TYR A CA 1
ATOM 847 C C . TYR A 1 107 ? -26.813 -26.354 4.557 1.00 44.44 101 TYR A C 1
ATOM 848 O O . TYR A 1 107 ? -26.251 -27.432 4.762 1.00 44.38 101 TYR A O 1
ATOM 857 N N . SER A 1 108 ? -26.153 -25.284 4.126 1.00 43.91 102 SER A N 1
ATOM 858 C CA . SER A 1 108 ? -24.719 -25.342 3.844 1.00 43.96 102 SER A CA 1
ATOM 859 C C . SER A 1 108 ? -23.965 -24.302 4.644 1.00 43.63 102 SER A C 1
ATOM 860 O O . SER A 1 108 ? -24.502 -23.237 4.960 1.00 44.20 102 SER A O 1
ATOM 863 N N . LYS A 1 109 ? -22.718 -24.606 4.979 1.00 43.11 103 LYS A N 1
ATOM 864 C CA . LYS A 1 109 ? -21.957 -23.751 5.882 1.00 42.29 103 LYS A CA 1
ATOM 865 C C . LYS A 1 109 ? -20.904 -22.932 5.191 1.00 42.05 103 LYS A C 1
ATOM 866 O O . LYS A 1 109 ? -20.103 -22.284 5.848 1.00 42.23 103 LYS A O 1
ATOM 872 N N . MET A 1 110 ? -20.904 -22.942 3.867 1.00 42.02 104 MET A N 1
ATOM 873 C CA . MET A 1 110 ? -19.902 -22.175 3.128 1.00 42.32 104 MET A CA 1
ATOM 874 C C . MET A 1 110 ? -19.898 -20.723 3.567 1.00 41.74 104 MET A C 1
ATOM 875 O O . MET A 1 110 ? -20.934 -20.178 3.903 1.00 41.78 104 MET A O 1
ATOM 880 N N . TYR A 1 111 ? -18.726 -20.108 3.552 1.00 41.68 105 TYR A N 1
ATOM 881 C CA . TYR A 1 111 ? -18.624 -18.672 3.777 1.00 41.85 105 TYR A CA 1
ATOM 882 C C . TYR A 1 111 ? -18.924 -17.892 2.493 1.00 41.83 105 TYR A C 1
ATOM 883 O O . TYR A 1 111 ? -19.539 -16.828 2.555 1.00 41.87 105 TYR A O 1
ATOM 892 N N . THR A 1 112 ? -18.485 -18.411 1.348 1.00 41.67 106 THR A N 1
ATOM 893 C CA . THR A 1 112 ? -18.825 -17.803 0.056 1.00 41.70 106 THR A CA 1
ATOM 894 C C . THR A 1 112 ? -19.195 -18.859 -0.985 1.00 41.91 106 THR A C 1
ATOM 895 O O . THR A 1 112 ? -18.857 -20.036 -0.850 1.00 41.66 106 THR A O 1
ATOM 899 N N . LEU A 1 113 ? -19.909 -18.408 -2.010 1.00 42.23 107 LEU A N 1
ATOM 900 C CA . LEU A 1 113 ? -20.358 -19.215 -3.139 1.00 41.73 107 LEU A CA 1
ATOM 901 C C . LEU A 1 113 ? -20.056 -18.299 -4.295 1.00 42.22 107 LEU A C 1
ATOM 902 O O . LEU A 1 113 ? -20.742 -17.306 -4.492 1.00 42.61 107 LEU A O 1
ATOM 907 N N . GLU A 1 114 ? -19.023 -18.606 -5.056 1.00 42.66 108 GLU A N 1
ATOM 908 C CA . GLU A 1 114 ? -18.571 -17.665 -6.053 1.00 42.94 108 GLU A CA 1
ATOM 909 C C . GLU A 1 114 ? -18.828 -18.184 -7.464 1.00 43.77 108 GLU A C 1
ATOM 910 O O . GLU A 1 114 ? -18.371 -19.280 -7.837 1.00 43.75 108 GLU A O 1
ATOM 916 N N . ILE A 1 115 ? -19.611 -17.416 -8.219 1.00 44.26 109 ILE A N 1
ATOM 917 C CA . ILE A 1 115 ? -19.966 -17.730 -9.611 1.00 44.71 109 ILE A CA 1
ATOM 918 C C . ILE A 1 115 ? -19.741 -16.461 -10.448 1.00 45.58 109 ILE A C 1
ATOM 919 O O . ILE A 1 115 ? -20.670 -15.930 -11.055 1.00 45.29 109 ILE A O 1
ATOM 924 N N . PRO A 1 116 ? -18.485 -15.983 -10.504 1.00 46.25 110 PRO A N 1
ATOM 925 C CA . PRO A 1 116 ? -18.216 -14.640 -11.012 1.00 46.44 110 PRO A CA 1
ATOM 926 C C . PRO A 1 116 ? -18.584 -14.480 -12.485 1.00 46.48 110 PRO A C 1
ATOM 927 O O . PRO A 1 116 ? -18.787 -13.369 -12.957 1.00 46.48 110 PRO A O 1
ATOM 931 N N . ASP A 1 117 ? -18.660 -15.593 -13.197 1.00 46.67 111 ASP A N 1
ATOM 932 C CA . ASP A 1 117 ? -18.872 -15.571 -14.625 1.00 46.86 111 ASP A CA 1
ATOM 933 C C . ASP A 1 117 ? -20.331 -15.894 -14.998 1.00 46.44 111 ASP A C 1
ATOM 934 O O . ASP A 1 117 ? -20.665 -15.984 -16.178 1.00 46.60 111 ASP A O 1
ATOM 939 N N . LEU A 1 118 ? -21.186 -16.079 -13.988 1.00 45.76 112 LEU A N 1
ATOM 940 C CA . LEU A 1 118 ? -22.604 -16.407 -14.195 1.00 44.88 112 LEU A CA 1
ATOM 941 C C . LEU A 1 118 ? -23.310 -15.274 -14.901 1.00 45.28 112 LEU A C 1
ATOM 942 O O . LEU A 1 118 ? -23.152 -14.113 -14.544 1.00 45.67 112 LEU A O 1
ATOM 947 N N . ARG A 1 119 ? -24.091 -15.632 -15.904 1.00 45.74 113 ARG A N 1
ATOM 948 C CA . ARG A 1 119 ? -24.709 -14.674 -16.790 1.00 46.46 113 ARG A CA 1
ATOM 949 C C . ARG A 1 119 ? -26.209 -14.749 -16.681 1.00 46.96 113 ARG A C 1
ATOM 950 O O . ARG A 1 119 ? -26.885 -13.740 -16.477 1.00 47.49 113 ARG A O 1
ATOM 958 N N . ASP A 1 120 ? -26.732 -15.957 -16.818 1.00 47.38 114 ASP A N 1
ATOM 959 C CA . ASP A 1 120 ? -28.139 -16.121 -17.047 1.00 47.70 114 ASP A CA 1
ATOM 960 C C . ASP A 1 120 ? -28.662 -17.427 -16.475 1.00 47.24 114 ASP A C 1
ATOM 961 O O . ASP A 1 120 ? -28.044 -18.476 -16.637 1.00 47.11 114 ASP A O 1
ATOM 966 N N . VAL A 1 121 ? -29.794 -17.330 -15.785 1.00 46.95 115 VAL A N 1
ATOM 967 C CA . VAL A 1 121 ? -30.593 -18.478 -15.402 1.00 46.80 115 VAL A CA 1
ATOM 968 C C . VAL A 1 121 ? -31.801 -18.384 -16.299 1.00 46.80 115 VAL A C 1
ATOM 969 O O . VAL A 1 121 ? -32.588 -17.435 -16.198 1.00 47.48 115 VAL A O 1
ATOM 973 N N . LEU A 1 122 ? -31.943 -19.348 -17.197 1.00 46.39 116 LEU A N 1
ATOM 974 C CA . LEU A 1 122 ? -32.932 -19.239 -18.271 1.00 45.53 116 LEU A CA 1
ATOM 975 C C . LEU A 1 122 ? -34.354 -19.455 -17.787 1.00 45.20 116 LEU A C 1
ATOM 976 O O . LEU A 1 122 ? -35.301 -18.945 -18.368 1.00 45.30 116 LEU A O 1
ATOM 981 N N . ASN A 1 123 ? -34.493 -20.208 -16.709 1.00 44.97 117 ASN A N 1
ATOM 982 C CA . ASN A 1 123 ? -35.786 -20.674 -16.259 1.00 44.69 117 ASN A CA 1
ATOM 983 C C . ASN A 1 123 ? -35.688 -21.064 -14.785 1.00 44.98 117 ASN A C 1
ATOM 984 O O . ASN A 1 123 ? -34.659 -21.593 -14.348 1.00 45.34 117 ASN A O 1
ATOM 989 N N . GLY A 1 124 ? -36.748 -20.793 -14.026 1.00 44.68 118 GLY A N 1
ATOM 990 C CA . GLY A 1 124 ? -36.775 -21.074 -12.601 1.00 44.52 118 GLY A CA 1
ATOM 991 C C . GLY A 1 124 ? -36.157 -19.993 -11.735 1.00 44.56 118 GLY A C 1
ATOM 992 O O . GLY A 1 124 ? -35.673 -18.974 -12.237 1.00 44.44 118 GLY A O 1
ATOM 993 N N . GLN A 1 125 ? -36.149 -20.243 -10.425 1.00 44.65 119 GLN A N 1
ATOM 994 C CA . GLN A 1 125 ? -35.764 -19.239 -9.431 1.00 44.27 119 GLN A CA 1
ATOM 995 C C . GLN A 1 125 ? -34.446 -19.555 -8.740 1.00 43.99 119 GLN A C 1
ATOM 996 O O . GLN A 1 125 ? -33.883 -20.636 -8.935 1.00 43.76 119 GLN A O 1
ATOM 1002 N N . VAL A 1 126 ? -33.956 -18.581 -7.974 1.00 43.87 120 VAL A N 1
ATOM 1003 C CA . VAL A 1 126 ? -32.763 -18.720 -7.149 1.00 44.06 120 VAL A CA 1
ATOM 1004 C C . VAL A 1 126 ? -33.131 -18.619 -5.650 1.00 44.75 120 VAL A C 1
ATOM 1005 O O . VAL A 1 126 ? -33.748 -17.638 -5.210 1.00 44.36 120 VAL A O 1
ATOM 1009 N N . GLY A 1 127 ? -32.750 -19.637 -4.877 1.00 45.16 121 GLY A N 1
ATOM 1010 C CA . GLY A 1 127 ? -33.155 -19.730 -3.482 1.00 45.30 121 GLY A CA 1
ATOM 1011 C C . GLY A 1 127 ? -32.018 -19.954 -2.518 1.00 45.63 121 GLY A C 1
ATOM 1012 O O . GLY A 1 127 ? -31.078 -20.689 -2.808 1.00 46.17 121 GLY A O 1
ATOM 1013 N N . PHE A 1 128 ? -32.102 -19.313 -1.363 1.00 45.68 122 PHE A N 1
ATOM 1014 C CA . PHE A 1 128 ? -31.137 -19.529 -0.299 1.00 46.10 122 PHE A CA 1
ATOM 1015 C C . PHE A 1 128 ? -31.877 -19.888 0.987 1.00 46.54 122 PHE A C 1
ATOM 1016 O O . PHE A 1 128 ? -32.731 -19.134 1.463 1.00 46.80 122 PHE A O 1
ATOM 1024 N N . HIS A 1 129 ? -31.567 -21.050 1.542 1.00 46.75 123 HIS A N 1
ATOM 1025 C CA . HIS A 1 129 ? -32.364 -21.565 2.634 1.00 47.00 123 HIS A CA 1
ATOM 1026 C C . HIS A 1 129 ? -31.525 -22.142 3.778 1.00 47.00 123 HIS A C 1
ATOM 1027 O O . HIS A 1 129 ? -30.972 -23.248 3.690 1.00 47.13 123 HIS A O 1
ATOM 1034 N N . ASN A 1 130 ? -31.447 -21.375 4.861 1.00 46.64 124 ASN A N 1
ATOM 1035 C CA . ASN A 1 130 ? -30.707 -21.778 6.055 1.00 46.28 124 ASN A CA 1
ATOM 1036 C C . ASN A 1 130 ? -29.222 -22.067 5.791 1.00 45.88 124 ASN A C 1
ATOM 1037 O O . ASN A 1 130 ? -28.737 -23.161 6.080 1.00 46.18 124 ASN A O 1
ATOM 1042 N N . ASN A 1 131 ? -28.504 -21.084 5.253 1.00 45.12 125 ASN A N 1
ATOM 1043 C CA . ASN A 1 131 ? -27.049 -21.163 5.163 1.00 44.58 125 ASN A CA 1
ATOM 1044 C C . ASN A 1 131 ? -26.446 -20.153 6.121 1.00 43.86 125 ASN A C 1
ATOM 1045 O O . ASN A 1 131 ? -26.453 -18.957 5.855 1.00 44.28 125 ASN A O 1
ATOM 1050 N N . TYR A 1 132 ? -25.917 -20.641 7.237 1.00 43.00 126 TYR A N 1
ATOM 1051 C CA . TYR A 1 132 ? -25.514 -19.779 8.354 1.00 41.97 126 TYR A CA 1
ATOM 1052 C C . TYR A 1 132 ? -24.431 -18.758 8.057 1.00 41.28 126 TYR A C 1
ATOM 1053 O O . TYR A 1 132 ? -24.459 -17.687 8.615 1.00 41.43 126 TYR A O 1
ATOM 1055 N N . ASN A 1 133 ? -23.482 -19.077 7.192 1.00 41.29 127 ASN A N 1
ATOM 1056 C CA . ASN A 1 133 ? -22.323 -18.195 6.963 1.00 41.20 127 ASN A CA 1
ATOM 1057 C C . ASN A 1 133 ? -22.293 -17.512 5.623 1.00 41.22 127 ASN A C 1
ATOM 1058 O O . ASN A 1 133 ? -21.487 -16.605 5.420 1.00 40.88 127 ASN A O 1
ATOM 1063 N N . LEU A 1 134 ? -23.156 -17.951 4.711 1.00 41.48 128 LEU A N 1
ATOM 1064 C CA . LEU A 1 134 ? -23.092 -17.458 3.353 1.00 42.00 128 LEU A CA 1
ATOM 1065 C C . LEU A 1 134 ? -23.226 -15.946 3.277 1.00 42.80 128 LEU A C 1
ATOM 1066 O O . LEU A 1 134 ? -24.164 -15.358 3.808 1.00 42.84 128 LEU A O 1
ATOM 1071 N N . CYS A 1 135 ? -22.269 -15.339 2.586 1.00 43.83 129 CYS A N 1
ATOM 1072 C CA . CYS A 1 135 ? -22.186 -13.903 2.429 1.00 44.87 129 CYS A CA 1
ATOM 1073 C C . CYS A 1 135 ? -22.378 -13.402 1.010 1.00 44.49 129 CYS A C 1
ATOM 1074 O O . CYS A 1 135 ? -22.284 -14.173 0.048 1.00 45.45 129 CYS A O 1
ATOM 1077 N N . HIS A 1 136 ? -22.669 -12.107 0.898 1.00 43.96 130 HIS A N 1
ATOM 1078 C CA . HIS A 1 136 ? -22.750 -11.362 -0.371 1.00 43.28 130 HIS A CA 1
ATOM 1079 C C . HIS A 1 136 ? -23.971 -11.565 -1.264 1.00 43.35 130 HIS A C 1
ATOM 1080 O O . HIS A 1 136 ? -24.218 -10.738 -2.151 1.00 43.53 130 HIS A O 1
ATOM 1087 N N . MET A 1 137 ? -24.729 -12.643 -1.050 1.00 42.93 131 MET A N 1
ATOM 1088 C CA . MET A 1 137 ? -25.852 -12.938 -1.931 1.00 42.97 131 MET A CA 1
ATOM 1089 C C . MET A 1 137 ? -26.883 -11.803 -2.030 1.00 43.32 131 MET A C 1
ATOM 1090 O O . MET A 1 137 ? -27.551 -11.669 -3.048 1.00 44.30 131 MET A O 1
ATOM 1095 N N . ARG A 1 138 ? -27.008 -10.975 -0.999 1.00 43.21 132 ARG A N 1
ATOM 1096 C CA . ARG A 1 138 ? -27.978 -9.896 -1.033 1.00 42.76 132 ARG A CA 1
ATOM 1097 C C . ARG A 1 138 ? -27.404 -8.700 -1.774 1.00 42.40 132 ARG A C 1
ATOM 1098 O O . ARG A 1 138 ? -28.124 -7.768 -2.074 1.00 42.83 132 ARG A O 1
ATOM 1106 N N . THR A 1 139 ? -26.113 -8.721 -2.073 1.00 42.06 133 THR A N 1
ATOM 1107 C CA . THR A 1 139 ? -25.513 -7.625 -2.831 1.00 41.99 133 THR A CA 1
ATOM 1108 C C . THR A 1 139 ? -25.669 -7.878 -4.327 1.00 42.36 133 THR A C 1
ATOM 1109 O O . THR A 1 139 ? -25.639 -6.943 -5.136 1.00 42.48 133 THR A O 1
ATOM 1113 N N . ILE A 1 140 ? -25.814 -9.150 -4.684 1.00 42.72 134 ILE A N 1
ATOM 1114 C CA . ILE A 1 140 ? -26.060 -9.561 -6.060 1.00 43.18 134 ILE A CA 1
ATOM 1115 C C . ILE A 1 140 ? -27.432 -9.063 -6.517 1.00 43.78 134 ILE A C 1
ATOM 1116 O O . ILE A 1 140 ? -28.456 -9.365 -5.879 1.00 44.03 134 ILE A O 1
ATOM 1121 N N . GLN A 1 141 ? -27.456 -8.291 -7.604 1.00 43.99 135 GLN A N 1
ATOM 1122 C CA . GLN A 1 141 ? -28.717 -7.878 -8.209 1.00 44.30 135 GLN A CA 1
ATOM 1123 C C . GLN A 1 141 ? -29.198 -9.011 -9.096 1.00 44.31 135 GLN A C 1
ATOM 1124 O O . GLN A 1 141 ? -28.714 -9.183 -10.197 1.00 44.78 135 GLN A O 1
ATOM 1130 N N . TRP A 1 142 ? -30.149 -9.787 -8.596 1.00 44.29 136 TRP A N 1
ATOM 1131 C CA . TRP A 1 142 ? -30.567 -11.023 -9.243 1.00 44.42 136 TRP A CA 1
ATOM 1132 C C . TRP A 1 142 ? -31.390 -10.850 -10.519 1.00 45.05 136 TRP A C 1
ATOM 1133 O O . TRP A 1 142 ? -31.265 -11.651 -11.442 1.00 45.51 136 TRP A O 1
ATOM 1144 N N . SER A 1 143 ? -32.230 -9.828 -10.599 1.00 45.56 137 SER A N 1
ATOM 1145 C CA . SER A 1 143 ? -32.971 -9.623 -11.846 1.00 46.31 137 SER A CA 1
ATOM 1146 C C . SER A 1 143 ? -32.016 -9.452 -13.038 1.00 46.80 137 SER A C 1
ATOM 1147 O O . SER A 1 143 ? -32.439 -9.540 -14.183 1.00 46.91 137 SER A O 1
ATOM 1150 N N . GLU A 1 144 ? -30.733 -9.218 -12.762 1.00 47.59 138 GLU A N 1
ATOM 1151 C CA . GLU A 1 144 ? -29.703 -9.211 -13.810 1.00 48.80 138 GLU A CA 1
ATOM 1152 C C . GLU A 1 144 ? -29.512 -10.606 -14.424 1.00 49.37 138 GLU A C 1
ATOM 1153 O O . GLU A 1 144 ? -29.211 -10.737 -15.612 1.00 49.59 138 GLU A O 1
ATOM 1159 N N . ILE A 1 145 ? -29.710 -11.639 -13.611 1.00 50.09 139 ILE A N 1
ATOM 1160 C CA . ILE A 1 145 ? -29.417 -13.004 -14.007 1.00 50.12 139 ILE A CA 1
ATOM 1161 C C . ILE A 1 145 ? -30.694 -13.792 -14.267 1.00 50.71 139 ILE A C 1
ATOM 1162 O O . ILE A 1 145 ? -30.758 -14.544 -15.237 1.00 51.16 139 ILE A O 1
ATOM 1167 N N . VAL A 1 146 ? -31.704 -13.632 -13.415 1.00 51.17 140 VAL A N 1
ATOM 1168 C CA . VAL A 1 146 ? -32.872 -14.510 -13.473 1.00 51.70 140 VAL A CA 1
ATOM 1169 C C . VAL A 1 146 ? -33.809 -14.004 -14.554 1.00 52.40 140 VAL A C 1
ATOM 1170 O O . VAL A 1 146 ? -34.281 -12.887 -14.486 1.00 52.50 140 VAL A O 1
ATOM 1174 N N . SER A 1 147 ? -34.071 -14.829 -15.554 1.00 53.63 141 SER A N 1
ATOM 1175 C CA . SER A 1 147 ? -34.868 -14.395 -16.696 1.00 54.98 141 SER A CA 1
ATOM 1176 C C . SER A 1 147 ? -36.345 -14.201 -16.385 1.00 55.74 141 SER A C 1
ATOM 1177 O O . SER A 1 147 ? -36.936 -13.195 -16.789 1.00 55.80 141 SER A O 1
ATOM 1180 N N . ASN A 1 148 ? -36.929 -15.159 -15.669 1.00 56.92 142 ASN A N 1
ATOM 1181 C CA . ASN A 1 148 ? -38.321 -15.060 -15.233 1.00 58.14 142 ASN A CA 1
ATOM 1182 C C . ASN A 1 148 ? -38.424 -14.944 -13.704 1.00 58.57 142 ASN A C 1
ATOM 1183 O O . ASN A 1 148 ? -39.019 -15.803 -13.051 1.00 58.87 142 ASN A O 1
ATOM 1188 N N . GLY A 1 149 ? -37.841 -13.881 -13.141 1.00 58.89 143 GLY A N 1
ATOM 1189 C CA . GLY A 1 149 ? -37.909 -13.627 -11.694 1.00 58.73 143 GLY A CA 1
ATOM 1190 C C . GLY A 1 149 ? -37.484 -12.230 -11.286 1.00 58.67 143 GLY A C 1
ATOM 1191 O O . GLY A 1 149 ? -36.780 -11.538 -12.030 1.00 58.68 143 GLY A O 1
ATOM 1192 N N . THR A 1 150 ? -37.923 -11.814 -10.098 1.00 58.64 144 THR A N 1
ATOM 1193 C CA . THR A 1 150 ? -37.592 -10.494 -9.553 1.00 58.42 144 THR A CA 1
ATOM 1194 C C . THR A 1 150 ? -36.243 -10.541 -8.844 1.00 58.22 144 THR A C 1
ATOM 1195 O O . THR A 1 150 ? -35.327 -9.805 -9.188 1.00 58.39 144 THR A O 1
ATOM 1199 N N . ASP A 1 151 ? -36.135 -11.445 -7.877 1.00 57.87 145 ASP A N 1
ATOM 1200 C CA . ASP A 1 151 ? -35.100 -11.420 -6.859 1.00 57.52 145 ASP A CA 1
ATOM 1201 C C . ASP A 1 151 ? -34.887 -12.873 -6.434 1.00 57.86 145 ASP A C 1
ATOM 1202 O O . ASP A 1 151 ? -35.673 -13.740 -6.797 1.00 57.85 145 ASP A O 1
ATOM 1207 N N . ALA A 1 152 ? -33.837 -13.144 -5.666 1.00 58.47 146 ALA A N 1
ATOM 1208 C CA . ALA A 1 152 ? -33.670 -14.459 -5.034 1.00 59.19 146 ALA A CA 1
ATOM 1209 C C . ALA A 1 152 ? -34.673 -14.667 -3.872 1.00 59.78 146 ALA A C 1
ATOM 1210 O O . ALA A 1 152 ? -35.253 -13.701 -3.356 1.00 59.92 146 ALA A O 1
ATOM 1212 N N . TYR A 1 153 ? -34.876 -15.925 -3.478 1.00 60.58 147 TYR A N 1
ATOM 1213 C CA . TYR A 1 153 ? -35.689 -16.276 -2.302 1.00 61.33 147 TYR A CA 1
ATOM 1214 C C . TYR A 1 153 ? -34.848 -16.661 -1.095 1.00 61.88 147 TYR A C 1
ATOM 1215 O O . TYR A 1 153 ? -34.059 -17.594 -1.151 1.00 61.85 147 TYR A O 1
ATOM 1224 N N . TYR A 1 154 ? -35.041 -15.951 0.007 1.00 63.03 148 TYR A N 1
ATOM 1225 C CA . TYR A 1 154 ? -34.265 -16.187 1.216 1.00 64.14 148 TYR A CA 1
ATOM 1226 C C . TYR A 1 154 ? -35.117 -16.801 2.321 1.00 65.11 148 TYR A C 1
ATOM 1227 O O . TYR A 1 154 ? -36.328 -16.582 2.382 1.00 64.90 148 TYR A O 1
ATOM 1236 N N . ASN A 1 155 ? -34.469 -17.590 3.173 1.00 66.60 149 ASN A N 1
ATOM 1237 C CA . ASN A 1 155 ? -35.089 -18.151 4.364 1.00 68.04 149 ASN A CA 1
ATOM 1238 C C . ASN A 1 155 ? -34.043 -18.493 5.418 1.00 69.11 149 ASN A C 1
ATOM 1239 O O . ASN A 1 155 ? -33.118 -19.272 5.167 1.00 68.91 149 ASN A O 1
ATOM 1244 N N . TYR A 1 156 ? -34.204 -17.898 6.596 1.00 70.77 150 TYR A N 1
ATOM 1245 C CA . TYR A 1 156 ? -33.307 -18.124 7.728 1.00 72.54 150 TYR A CA 1
ATOM 1246 C C . TYR A 1 156 ? -34.088 -18.277 9.034 1.00 73.39 150 TYR A C 1
ATOM 1247 O O . TYR A 1 156 ? -34.920 -17.427 9.363 1.00 73.81 150 TYR A O 1
ATOM 1256 N N . ASP A 1 157 ? -33.851 -19.380 9.750 1.00 74.51 151 ASP A N 1
ATOM 1257 C CA . ASP A 1 157 ? -34.457 -19.617 11.081 1.00 75.53 151 ASP A CA 1
ATOM 1258 C C . ASP A 1 157 ? -33.511 -20.372 12.027 1.00 76.00 151 ASP A C 1
ATOM 1259 O O . ASP A 1 157 ? -32.293 -20.254 11.909 1.00 75.83 151 ASP A O 1
ATOM 1264 N N . PHE A 1 158 ? -34.082 -21.141 12.958 1.00 76.95 152 PHE A N 1
ATOM 1265 C CA . PHE A 1 158 ? -33.317 -22.026 13.874 1.00 77.72 152 PHE A CA 1
ATOM 1266 C C . PHE A 1 158 ? -32.241 -21.295 14.721 1.00 78.04 152 PHE A C 1
ATOM 1267 O O . PHE A 1 158 ? -31.212 -21.883 15.082 1.00 78.08 152 PHE A O 1
ATOM 1269 N N . THR A 1 159 ? -32.537 -20.031 15.057 1.00 78.40 153 THR A N 1
ATOM 1270 C CA . THR A 1 159 ? -31.618 -19.027 15.657 1.00 78.40 153 THR A CA 1
ATOM 1271 C C . THR A 1 159 ? -31.394 -17.871 14.667 1.00 78.39 153 THR A C 1
ATOM 1272 O O . THR A 1 159 ? -31.730 -17.996 13.476 1.00 78.22 153 THR A O 1
ATOM 1274 N N . GLU A 1 162 ? -25.107 -15.927 11.946 1.00 68.19 156 GLU A N 1
ATOM 1275 C CA . GLU A 1 162 ? -25.069 -14.631 11.263 1.00 68.27 156 GLU A CA 1
ATOM 1276 C C . GLU A 1 162 ? -23.796 -13.856 11.613 1.00 67.98 156 GLU A C 1
ATOM 1277 O O . GLU A 1 162 ? -23.762 -13.081 12.592 1.00 67.98 156 GLU A O 1
ATOM 1283 N N . ARG A 1 163 ? -22.747 -14.075 10.816 1.00 67.24 157 ARG A N 1
ATOM 1284 C CA . ARG A 1 163 ? -21.498 -13.317 10.964 1.00 66.05 157 ARG A CA 1
ATOM 1285 C C . ARG A 1 163 ? -21.658 -11.963 10.283 1.00 65.47 157 ARG A C 1
ATOM 1286 O O . ARG A 1 163 ? -22.447 -11.834 9.328 1.00 65.41 157 ARG A O 1
ATOM 1294 N N . GLU A 1 164 ? -20.929 -10.959 10.776 1.00 64.39 158 GLU A N 1
ATOM 1295 C CA . GLU A 1 164 ? -20.776 -9.718 10.029 1.00 63.35 158 GLU A CA 1
ATOM 1296 C C . GLU A 1 164 ? -19.994 -10.065 8.760 1.00 62.31 158 GLU A C 1
ATOM 1297 O O . GLU A 1 164 ? -19.291 -11.081 8.690 1.00 62.41 158 GLU A O 1
ATOM 1303 N N . CYS A 1 165 ? -20.122 -9.240 7.741 1.00 60.67 159 CYS A N 1
ATOM 1304 C CA . CYS A 1 165 ? -19.750 -9.704 6.430 1.00 59.21 159 CYS A CA 1
ATOM 1305 C C . CYS A 1 165 ? -18.916 -8.666 5.669 1.00 57.73 159 CYS A C 1
ATOM 1306 O O . CYS A 1 165 ? -19.131 -7.482 5.861 1.00 58.29 159 CYS A O 1
ATOM 1309 N N . PRO A 1 166 ? -17.932 -9.091 4.845 1.00 56.32 160 PRO A N 1
ATOM 1310 C CA . PRO A 1 166 ? -17.011 -8.094 4.295 1.00 55.28 160 PRO A CA 1
ATOM 1311 C C . PRO A 1 166 ? -17.622 -7.280 3.170 1.00 54.30 160 PRO A C 1
ATOM 1312 O O . PRO A 1 166 ? -18.556 -7.751 2.508 1.00 53.90 160 PRO A O 1
ATOM 1316 N N . LYS A 1 167 ? -17.092 -6.070 2.971 1.00 53.20 161 LYS A N 1
ATOM 1317 C CA . LYS A 1 167 ? -17.515 -5.188 1.879 1.00 52.46 161 LYS A CA 1
ATOM 1318 C C . LYS A 1 167 ? -16.982 -5.779 0.595 1.00 52.11 161 LYS A C 1
ATOM 1319 O O . LYS A 1 167 ? -16.009 -6.525 0.625 1.00 51.92 161 LYS A O 1
ATOM 1325 N N . CYS A 1 168 ? -17.613 -5.465 -0.529 1.00 51.81 162 CYS A N 1
ATOM 1326 C CA . CYS A 1 168 ? -17.061 -5.845 -1.818 1.00 51.84 162 CYS A CA 1
ATOM 1327 C C . CYS A 1 168 ? -15.741 -5.134 -2.065 1.00 51.82 162 CYS A C 1
ATOM 1328 O O . CYS A 1 168 ? -15.397 -4.159 -1.365 1.00 51.76 162 CYS A O 1
ATOM 1331 N N . HIS A 1 169 ? -15.002 -5.620 -3.062 1.00 51.93 163 HIS A N 1
ATOM 1332 C CA . HIS A 1 169 ? -13.728 -5.017 -3.417 1.00 52.34 163 HIS A CA 1
ATOM 1333 C C . HIS A 1 169 ? -13.937 -3.543 -3.747 1.00 52.41 163 HIS A C 1
ATOM 1334 O O . HIS A 1 169 ? -15.005 -3.170 -4.230 1.00 52.64 163 HIS A O 1
ATOM 1341 N N . GLU A 1 170 ? -12.923 -2.723 -3.464 1.00 52.24 164 GLU A N 1
ATOM 1342 C CA . GLU A 1 170 ? -12.915 -1.301 -3.813 1.00 52.33 164 GLU A CA 1
ATOM 1343 C C . GLU A 1 170 ? -13.578 -1.024 -5.174 1.00 52.00 164 GLU A C 1
ATOM 1344 O O . GLU A 1 170 ? -14.495 -0.203 -5.262 1.00 51.87 164 GLU A O 1
ATOM 1350 N N . SER A 1 171 ? -13.158 -1.769 -6.199 1.00 51.64 165 SER A N 1
ATOM 1351 C CA . SER A 1 171 ? -13.434 -1.440 -7.602 1.00 51.08 165 SER A CA 1
ATOM 1352 C C . SER A 1 171 ? -14.826 -1.778 -8.152 1.00 51.09 165 SER A C 1
ATOM 1353 O O . SER A 1 171 ? -15.156 -1.377 -9.266 1.00 51.29 165 SER A O 1
ATOM 1356 N N . CYS A 1 172 ? -15.634 -2.515 -7.396 1.00 50.99 166 CYS A N 1
ATOM 1357 C CA . CYS A 1 172 ? -16.960 -2.932 -7.875 1.00 51.04 166 CYS A CA 1
ATOM 1358 C C . CYS A 1 172 ? -17.900 -1.772 -8.026 1.00 50.34 166 CYS A C 1
ATOM 1359 O O . CYS A 1 172 ? -18.012 -0.951 -7.126 1.00 50.57 166 CYS A O 1
ATOM 1362 N N . THR A 1 173 ? -18.615 -1.724 -9.138 1.00 49.81 167 THR A N 1
ATOM 1363 C CA . THR A 1 173 ? -19.641 -0.707 -9.291 1.00 49.45 167 THR A CA 1
ATOM 1364 C C . THR A 1 173 ? -20.860 -1.035 -8.421 1.00 49.71 167 THR A C 1
ATOM 1365 O O . THR A 1 173 ? -21.578 -0.128 -7.986 1.00 49.84 167 THR A O 1
ATOM 1369 N N . HIS A 1 174 ? -21.085 -2.324 -8.163 1.00 49.72 168 HIS A N 1
ATOM 1370 C CA . HIS A 1 174 ? -22.253 -2.774 -7.403 1.00 49.79 168 HIS A CA 1
ATOM 1371 C C . HIS A 1 174 ? -21.939 -3.954 -6.472 1.00 49.77 168 HIS A C 1
ATOM 1372 O O . HIS A 1 174 ? -20.972 -3.898 -5.718 1.00 49.88 168 HIS A O 1
ATOM 1379 N N . GLY A 1 175 ? -22.751 -5.010 -6.514 1.00 49.67 169 GLY A N 1
ATOM 1380 C CA . GLY A 1 175 ? -22.520 -6.182 -5.676 1.00 49.65 169 GLY A CA 1
ATOM 1381 C C . GLY A 1 175 ? -21.450 -7.141 -6.197 1.00 50.00 169 GLY A C 1
ATOM 1382 O O . GLY A 1 175 ? -20.944 -6.997 -7.319 1.00 50.35 169 GLY A O 1
ATOM 1383 N N . CYS A 1 176 ? -21.110 -8.134 -5.378 1.00 49.81 170 CYS A N 1
ATOM 1384 C CA . CYS A 1 176 ? -20.089 -9.121 -5.716 1.00 49.44 170 CYS A CA 1
ATOM 1385 C C . CYS A 1 176 ? -20.485 -10.528 -5.222 1.00 49.45 170 CYS A C 1
ATOM 1386 O O . CYS A 1 176 ? -21.504 -10.698 -4.562 1.00 49.97 170 CYS A O 1
ATOM 1389 N N . TRP A 1 177 ? -19.692 -11.540 -5.561 1.00 49.17 171 TRP A N 1
ATOM 1390 C CA . TRP A 1 177 ? -19.899 -12.894 -5.045 1.00 48.20 171 TRP A CA 1
ATOM 1391 C C . TRP A 1 177 ? -18.918 -13.184 -3.912 1.00 48.23 171 TRP A C 1
ATOM 1392 O O . TRP A 1 177 ? -19.041 -14.206 -3.230 1.00 48.29 171 TRP A O 1
ATOM 1403 N N . GLY A 1 178 ? -17.938 -12.292 -3.740 1.00 48.12 172 GLY A N 1
ATOM 1404 C CA . GLY A 1 178 ? -16.886 -12.426 -2.737 1.00 48.30 172 GLY A CA 1
ATOM 1405 C C . GLY A 1 178 ? -15.813 -11.359 -2.905 1.00 48.89 172 GLY A C 1
ATOM 1406 O O . GLY A 1 178 ? -15.934 -10.473 -3.735 1.00 49.03 172 GLY A O 1
ATOM 1407 N N . GLU A 1 179 ? -14.753 -11.450 -2.114 1.00 49.54 173 GLU A N 1
ATOM 1408 C CA . GLU A 1 179 ? -13.639 -10.506 -2.169 1.00 50.21 173 GLU A CA 1
ATOM 1409 C C . GLU A 1 179 ? -12.856 -10.489 -3.489 1.00 50.15 173 GLU A C 1
ATOM 1410 O O . GLU A 1 179 ? -12.983 -11.399 -4.322 1.00 50.64 173 GLU A O 1
ATOM 1416 N N . GLY A 1 180 ? -12.060 -9.434 -3.668 1.00 49.88 174 GLY A N 1
ATOM 1417 C CA . GLY A 1 180 ? -11.202 -9.269 -4.838 1.00 49.42 174 GLY A CA 1
ATOM 1418 C C . GLY A 1 180 ? -11.968 -8.767 -6.041 1.00 49.14 174 GLY A C 1
ATOM 1419 O O . GLY A 1 180 ? -13.177 -8.975 -6.127 1.00 49.00 174 GLY A O 1
ATOM 1420 N N . PRO A 1 181 ? -11.273 -8.086 -6.976 1.00 49.04 175 PRO A N 1
ATOM 1421 C CA . PRO A 1 181 ? -11.945 -7.570 -8.176 1.00 48.80 175 PRO A CA 1
ATOM 1422 C C . PRO A 1 181 ? -12.550 -8.633 -9.108 1.00 48.84 175 PRO A C 1
ATOM 1423 O O . PRO A 1 181 ? -13.436 -8.291 -9.878 1.00 49.13 175 PRO A O 1
ATOM 1427 N N . LYS A 1 182 ? -12.102 -9.890 -9.045 1.00 48.64 176 LYS A N 1
ATOM 1428 C CA . LYS A 1 182 ? -12.650 -10.944 -9.930 1.00 48.85 176 LYS A CA 1
ATOM 1429 C C . LYS A 1 182 ? -14.119 -11.261 -9.642 1.00 48.96 176 LYS A C 1
ATOM 1430 O O . LYS A 1 182 ? -14.876 -11.662 -10.532 1.00 49.17 176 LYS A O 1
ATOM 1432 N N . ASN A 1 183 ? -14.511 -11.046 -8.393 1.00 49.04 177 ASN A N 1
ATOM 1433 C CA . ASN A 1 183 ? -15.855 -11.335 -7.934 1.00 48.82 177 ASN A CA 1
ATOM 1434 C C . ASN A 1 183 ? -16.947 -10.268 -8.069 1.00 48.76 177 ASN A C 1
ATOM 1435 O O . ASN A 1 183 ? -18.068 -10.538 -7.647 1.00 48.69 177 ASN A O 1
ATOM 1440 N N . CYS A 1 184 ? -16.658 -9.093 -8.650 1.00 48.77 178 CYS A N 1
ATOM 1441 C CA . CYS A 1 184 ? -17.712 -8.077 -8.924 1.00 49.09 178 CYS A CA 1
ATOM 1442 C C . CYS A 1 184 ? -18.757 -8.524 -9.950 1.00 48.42 178 CYS A C 1
ATOM 1443 O O . CYS A 1 184 ? -18.403 -8.932 -11.065 1.00 48.64 178 CYS A O 1
ATOM 1446 N N . GLN A 1 185 ? -20.036 -8.416 -9.589 1.00 47.44 179 GLN A N 1
ATOM 1447 C CA . GLN A 1 185 ? -21.114 -8.756 -10.503 1.00 46.70 179 GLN A CA 1
ATOM 1448 C C . GLN A 1 185 ? -20.963 -7.954 -11.788 1.00 46.79 179 GLN A C 1
ATOM 1449 O O . GLN A 1 185 ? -20.797 -6.728 -11.741 1.00 47.02 179 GLN A O 1
ATOM 1455 N N . LYS A 1 186 ? -20.992 -8.631 -12.934 1.00 46.45 180 LYS A N 1
ATOM 1456 C CA . LYS A 1 186 ? -21.061 -7.901 -14.208 1.00 46.33 180 LYS A CA 1
ATOM 1457 C C . LYS A 1 186 ? -22.504 -7.831 -14.733 1.00 45.65 180 LYS A C 1
ATOM 1458 O O . LYS A 1 186 ? -23.373 -8.552 -14.243 1.00 45.97 180 LYS A O 1
ATOM 1464 N N . PHE A 1 187 ? -22.772 -6.925 -15.669 1.00 44.81 181 PHE A N 1
ATOM 1465 C CA . PHE A 1 187 ? -24.137 -6.681 -16.141 1.00 44.04 181 PHE A CA 1
ATOM 1466 C C . PHE A 1 187 ? -24.139 -6.688 -17.648 1.00 43.77 181 PHE A C 1
ATOM 1467 O O . PHE A 1 187 ? -23.266 -6.099 -18.264 1.00 43.92 181 PHE A O 1
ATOM 1475 N N . SER A 1 188 ? -25.120 -7.355 -18.235 1.00 43.62 182 SER A N 1
ATOM 1476 C CA . SER A 1 188 ? -25.264 -7.414 -19.683 1.00 43.93 182 SER A CA 1
ATOM 1477 C C . SER A 1 188 ? -26.733 -7.379 -20.099 1.00 44.30 182 SER A C 1
ATOM 1478 O O . SER A 1 188 ? -27.054 -7.643 -21.254 1.00 44.48 182 SER A O 1
ATOM 1481 N N . LYS A 1 189 ? -27.614 -7.067 -19.152 1.00 44.73 183 LYS A N 1
ATOM 1482 C CA . LYS A 1 189 ? -29.050 -7.008 -19.397 1.00 45.13 183 LYS A CA 1
ATOM 1483 C C . LYS A 1 189 ? -29.680 -5.717 -18.856 1.00 45.56 183 LYS A C 1
ATOM 1484 O O . LYS A 1 189 ? -30.563 -5.134 -19.513 1.00 45.73 183 LYS A O 1
ATOM 1490 N N . LEU A 1 190 ? -29.233 -5.279 -17.672 1.00 45.57 184 LEU A N 1
ATOM 1491 C CA . LEU A 1 190 ? -29.803 -4.102 -17.015 1.00 45.70 184 LEU A CA 1
ATOM 1492 C C . LEU A 1 190 ? -29.188 -2.794 -17.490 1.00 46.17 184 LEU A C 1
ATOM 1493 O O . LEU A 1 190 ? -29.863 -1.760 -17.506 1.00 45.96 184 LEU A O 1
ATOM 1498 N N . THR A 1 191 ? -27.917 -2.853 -17.888 1.00 46.71 185 THR A N 1
ATOM 1499 C CA . THR A 1 191 ? -27.195 -1.678 -18.378 1.00 47.19 185 THR A CA 1
ATOM 1500 C C . THR A 1 191 ? -27.491 -1.358 -19.846 1.00 47.77 185 THR A C 1
ATOM 1501 O O . THR A 1 191 ? -27.151 -0.276 -20.325 1.00 47.55 185 THR A O 1
ATOM 1505 N N . CYS A 1 192 ? -28.120 -2.303 -20.545 1.00 48.67 186 CYS A N 1
ATOM 1506 C CA . CYS A 1 192 ? -28.555 -2.116 -21.935 1.00 49.64 186 CYS A CA 1
ATOM 1507 C C . CYS A 1 192 ? -29.652 -1.046 -22.016 1.00 49.99 186 CYS A C 1
ATOM 1508 O O . CYS A 1 192 ? -30.373 -0.826 -21.038 1.00 50.09 186 CYS A O 1
ATOM 1511 N N . SER A 1 193 ? -29.780 -0.377 -23.163 1.00 50.24 187 SER A N 1
ATOM 1512 C CA . SER A 1 193 ? -30.896 0.544 -23.360 1.00 50.64 187 SER A CA 1
ATOM 1513 C C . SER A 1 193 ? -32.130 -0.263 -23.800 1.00 50.96 187 SER A C 1
ATOM 1514 O O . SER A 1 193 ? -32.041 -1.478 -23.937 1.00 50.74 187 SER A O 1
ATOM 1517 N N . PRO A 1 194 ? -33.297 0.393 -23.988 1.00 51.49 188 PRO A N 1
ATOM 1518 C CA . PRO A 1 194 ? -34.336 -0.342 -24.717 1.00 51.73 188 PRO A CA 1
ATOM 1519 C C . PRO A 1 194 ? -34.032 -0.311 -26.231 1.00 52.08 188 PRO A C 1
ATOM 1520 O O . PRO A 1 194 ? -32.870 -0.123 -26.621 1.00 52.27 188 PRO A O 1
ATOM 1524 N N . GLN A 1 195 ? -35.055 -0.470 -27.075 1.00 52.26 189 GLN A N 1
ATOM 1525 C CA . GLN A 1 195 ? -34.862 -0.920 -28.464 1.00 52.26 189 GLN A CA 1
ATOM 1526 C C . GLN A 1 195 ? -34.404 -2.378 -28.345 1.00 52.37 189 GLN A C 1
ATOM 1527 O O . GLN A 1 195 ? -34.597 -3.181 -29.264 1.00 52.54 189 GLN A O 1
ATOM 1533 N N . CYS A 1 196 ? -33.806 -2.688 -27.184 1.00 52.27 190 CYS A N 1
ATOM 1534 C CA . CYS A 1 196 ? -33.407 -4.031 -26.752 1.00 52.08 190 CYS A CA 1
ATOM 1535 C C . CYS A 1 196 ? -34.562 -4.791 -26.122 1.00 51.78 190 CYS A C 1
ATOM 1536 O O . CYS A 1 196 ? -34.435 -5.982 -25.839 1.00 51.86 190 CYS A O 1
ATOM 1539 N N . ALA A 1 197 ? -35.665 -4.086 -25.863 1.00 51.46 191 ALA A N 1
ATOM 1540 C CA . ALA A 1 197 ? -36.881 -4.656 -25.266 1.00 51.08 191 ALA A CA 1
ATOM 1541 C C . ALA A 1 197 ? -36.607 -5.597 -24.091 1.00 50.92 191 ALA A C 1
ATOM 1542 O O . ALA A 1 197 ? -37.326 -6.580 -23.895 1.00 51.19 191 ALA A O 1
ATOM 1544 N N . GLY A 1 198 ? -35.559 -5.301 -23.324 1.00 50.48 192 GLY A N 1
ATOM 1545 C CA . GLY A 1 198 ? -35.260 -6.053 -22.113 1.00 49.80 192 GLY A CA 1
ATOM 1546 C C . GLY A 1 198 ? -34.228 -7.145 -22.269 1.00 49.47 192 GLY A C 1
ATOM 1547 O O . GLY A 1 198 ? -33.731 -7.665 -21.275 1.00 49.65 192 GLY A O 1
ATOM 1548 N N . GLY A 1 199 ? -33.898 -7.493 -23.509 1.00 49.14 193 GLY A N 1
ATOM 1549 C CA . GLY A 1 199 ? -32.910 -8.535 -23.779 1.00 48.88 193 GLY A CA 1
ATOM 1550 C C . GLY A 1 199 ? -31.482 -8.127 -23.458 1.00 48.90 193 GLY A C 1
ATOM 1551 O O . GLY A 1 199 ? -31.229 -7.006 -23.001 1.00 48.85 193 GLY A O 1
ATOM 1552 N N . ARG A 1 200 ? -30.543 -9.037 -23.707 1.00 48.80 194 ARG A N 1
ATOM 1553 C CA . ARG A 1 200 ? -29.134 -8.771 -23.422 1.00 49.03 194 ARG A CA 1
ATOM 1554 C C . ARG A 1 200 ? -28.405 -8.042 -24.556 1.00 49.09 194 ARG A C 1
ATOM 1555 O O . ARG A 1 200 ? -28.942 -7.868 -25.650 1.00 48.80 194 ARG A O 1
ATOM 1563 N N . CYS A 1 201 ? -27.173 -7.623 -24.279 1.00 49.43 195 CYS A N 1
ATOM 1564 C CA . CYS A 1 201 ? -26.401 -6.805 -25.202 1.00 50.03 195 CYS A CA 1
ATOM 1565 C C . CYS A 1 201 ? -24.924 -6.766 -24.815 1.00 50.21 195 CYS A C 1
ATOM 1566 O O . CYS A 1 201 ? -24.570 -7.040 -23.672 1.00 49.99 195 CYS A O 1
ATOM 1569 N N . TYR A 1 202 ? -24.066 -6.401 -25.764 1.00 50.69 196 TYR A N 1
ATOM 1570 C CA . TYR A 1 202 ? -22.633 -6.307 -25.484 1.00 51.11 196 TYR A CA 1
ATOM 1571 C C . TYR A 1 202 ? -22.163 -4.874 -25.219 1.00 51.24 196 TYR A C 1
ATOM 1572 O O . TYR A 1 202 ? -20.988 -4.657 -24.913 1.00 51.22 196 TYR A O 1
ATOM 1581 N N . GLY A 1 203 ? -23.079 -3.909 -25.335 1.00 51.17 197 GLY A N 1
ATOM 1582 C CA . GLY A 1 203 ? -22.788 -2.517 -24.997 1.00 51.25 197 GLY A CA 1
ATOM 1583 C C . GLY A 1 203 ? -24.028 -1.686 -24.705 1.00 51.49 197 GLY A C 1
ATOM 1584 O O . GLY A 1 203 ? -25.149 -2.166 -24.892 1.00 51.44 197 GLY A O 1
ATOM 1585 N N . PRO A 1 204 ? -23.834 -0.412 -24.285 1.00 51.60 198 PRO A N 1
ATOM 1586 C CA . PRO A 1 204 ? -24.923 0.437 -23.787 1.00 51.49 198 PRO A CA 1
ATOM 1587 C C . PRO A 1 204 ? -25.879 0.952 -24.858 1.00 51.54 198 PRO A C 1
ATOM 1588 O O . PRO A 1 204 ? -27.094 0.875 -24.662 1.00 51.45 198 PRO A O 1
ATOM 1592 N N . LYS A 1 205 ? -25.328 1.457 -25.969 1.00 51.94 199 LYS A N 1
ATOM 1593 C CA . LYS A 1 205 ? -26.090 2.146 -27.040 1.00 52.25 199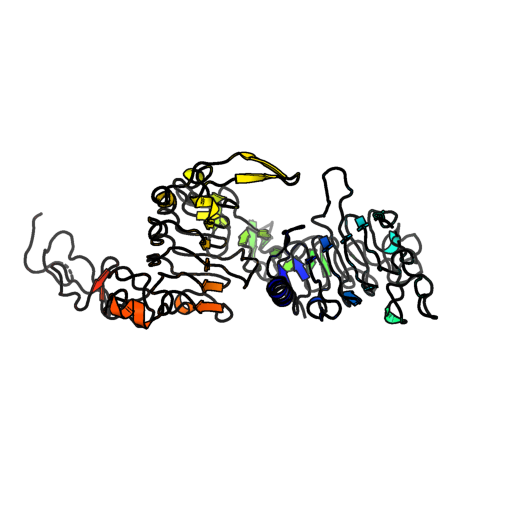 LYS A CA 1
ATOM 1594 C C . LYS A 1 205 ? -27.176 1.254 -27.672 1.00 52.52 199 LYS A C 1
ATOM 1595 O O . LYS A 1 205 ? -27.207 0.055 -27.398 1.00 52.64 199 LYS A O 1
ATOM 1597 N N . PRO A 1 206 ? -28.079 1.825 -28.509 1.00 52.87 200 PRO A N 1
ATOM 1598 C CA . PRO A 1 206 ? -29.054 0.943 -29.179 1.00 53.17 200 PRO A CA 1
ATOM 1599 C C . PRO A 1 206 ? -28.356 -0.042 -30.136 1.00 53.49 200 PRO A C 1
ATOM 1600 O O . PRO A 1 206 ? -27.250 -0.495 -29.834 1.00 53.56 200 PRO A O 1
ATOM 1604 N N . ARG A 1 207 ? -28.996 -0.385 -31.259 1.00 53.72 201 ARG A N 1
ATOM 1605 C CA . ARG A 1 207 ? -28.370 -1.179 -32.340 1.00 53.78 201 ARG A CA 1
ATOM 1606 C C . ARG A 1 207 ? -27.602 -2.461 -31.929 1.00 53.81 201 ARG A C 1
ATOM 1607 O O . ARG A 1 207 ? -27.701 -3.480 -32.613 1.00 53.69 201 ARG A O 1
ATOM 1609 N N . GLU A 1 208 ? -26.854 -2.396 -30.825 1.00 53.97 202 GLU A N 1
ATOM 1610 C CA . GLU A 1 208 ? -25.926 -3.459 -30.392 1.00 54.35 202 GLU A CA 1
ATOM 1611 C C . GLU A 1 208 ? -26.511 -4.485 -29.380 1.00 54.34 202 GLU A C 1
ATOM 1612 O O . GLU A 1 208 ? -25.850 -4.877 -28.413 1.00 54.07 202 GLU A O 1
ATOM 1618 N N . CYS A 1 209 ? -27.735 -4.940 -29.661 1.00 54.65 203 CYS A N 1
ATOM 1619 C CA . CYS A 1 209 ? -28.542 -5.758 -28.749 1.00 55.04 203 CYS A CA 1
ATOM 1620 C C . CYS A 1 209 ? -28.425 -7.267 -28.936 1.00 55.64 203 CYS A C 1
ATOM 1621 O O . CYS A 1 209 ? -29.431 -7.990 -28.847 1.00 55.76 203 CYS A O 1
ATOM 1624 N N . CYS A 1 210 ? -27.214 -7.761 -29.167 1.00 56.22 204 CYS A N 1
ATOM 1625 C CA . CYS A 1 210 ? -27.019 -9.199 -29.384 1.00 56.82 204 CYS A CA 1
ATOM 1626 C C . CYS A 1 210 ? -27.817 -9.637 -30.591 1.00 57.35 204 CYS A C 1
ATOM 1627 O O . CYS A 1 210 ? -28.209 -8.789 -31.409 1.00 58.25 204 CYS A O 1
ATOM 1630 N N . HIS A 1 211 ? -28.046 -10.942 -30.728 1.00 57.29 205 HIS A N 1
ATOM 1631 C CA . HIS A 1 211 ? -29.091 -11.400 -31.627 1.00 57.48 205 HIS A CA 1
ATOM 1632 C C . HIS A 1 211 ? -30.388 -11.406 -30.827 1.00 57.31 205 HIS A C 1
ATOM 1633 O O . HIS A 1 211 ? -30.567 -10.569 -29.928 1.00 57.40 205 HIS A O 1
ATOM 1640 N N . LEU A 1 212 ? -31.283 -12.331 -31.168 1.00 57.03 206 LEU A N 1
ATOM 1641 C CA . LEU A 1 212 ? -32.532 -12.571 -30.456 1.00 56.75 206 LEU A CA 1
ATOM 1642 C C . LEU A 1 212 ? -32.459 -14.023 -29.992 1.00 56.42 206 LEU A C 1
ATOM 1643 O O . LEU A 1 212 ? -32.943 -14.386 -28.916 1.00 56.65 206 LEU A O 1
ATOM 1648 N N . PHE A 1 213 ? -31.825 -14.834 -30.836 1.00 55.73 207 PHE A N 1
ATOM 1649 C CA . PHE A 1 213 ? -31.532 -16.233 -30.585 1.00 54.81 207 PHE A CA 1
ATOM 1650 C C . PHE A 1 213 ? -30.525 -16.448 -29.453 1.00 54.15 207 PHE A C 1
ATOM 1651 O O . PHE A 1 213 ? -30.439 -17.536 -28.886 1.00 54.07 207 PHE A O 1
ATOM 1659 N N . CYS A 1 214 ? -29.740 -15.420 -29.155 1.00 53.13 208 CYS A N 1
ATOM 1660 C CA . CYS A 1 214 ? -28.714 -15.492 -28.120 1.00 52.31 208 CYS A CA 1
ATOM 1661 C C . CYS A 1 214 ? -29.236 -15.799 -26.710 1.00 51.46 208 CYS A C 1
ATOM 1662 O O . CYS A 1 214 ? -30.315 -15.359 -26.328 1.00 51.19 208 CYS A O 1
ATOM 1665 N N . ALA A 1 215 ? -28.442 -16.544 -25.943 1.00 50.84 209 ALA A N 1
ATOM 1666 C CA . ALA A 1 215 ? -28.778 -16.950 -24.578 1.00 49.69 209 ALA A CA 1
ATOM 1667 C C . ALA A 1 215 ? -27.569 -16.689 -23.727 1.00 49.42 209 ALA A C 1
ATOM 1668 O O . ALA A 1 215 ? -26.491 -17.179 -24.036 1.00 49.11 209 ALA A O 1
ATOM 1670 N N . GLY A 1 216 ? -27.749 -15.911 -22.665 1.00 49.34 210 GLY A N 1
ATOM 1671 C CA . GLY A 1 216 ? -26.656 -15.547 -21.786 1.00 49.61 210 GLY A CA 1
ATOM 1672 C C . GLY A 1 216 ? -25.889 -14.324 -22.233 1.00 50.20 210 GLY A C 1
ATOM 1673 O O . GLY A 1 216 ? -24.991 -13.854 -21.534 1.00 50.04 210 GLY A O 1
ATOM 1674 N N . GLY A 1 217 ? -26.253 -13.788 -23.395 1.00 51.06 211 GLY A N 1
ATOM 1675 C CA . GLY A 1 217 ? -25.573 -12.617 -23.941 1.00 51.71 211 GLY A CA 1
ATOM 1676 C C . GLY A 1 217 ? -24.641 -12.982 -25.075 1.00 52.29 211 GLY A C 1
ATOM 1677 O O . GLY A 1 217 ? -24.696 -14.093 -25.600 1.00 52.07 211 GLY A O 1
ATOM 1678 N N . CYS A 1 218 ? -23.771 -12.047 -25.449 1.00 53.22 212 CYS A N 1
ATOM 1679 C CA . CYS A 1 218 ? -23.032 -12.159 -26.709 1.00 54.21 212 CYS A CA 1
ATOM 1680 C C . CYS A 1 218 ? -21.768 -11.321 -26.763 1.00 54.65 212 CYS A C 1
ATOM 1681 O O . CYS A 1 218 ? -21.643 -10.297 -26.088 1.00 54.68 212 CYS A O 1
ATOM 1684 N N . THR A 1 219 ? -20.852 -11.767 -27.613 1.00 55.47 213 THR A N 1
ATOM 1685 C CA . THR A 1 219 ? -19.524 -11.200 -27.710 1.00 56.24 213 THR A CA 1
ATOM 1686 C C . THR A 1 219 ? -19.441 -10.115 -28.771 1.00 56.75 213 THR A C 1
ATOM 1687 O O . THR A 1 219 ? -18.495 -9.331 -28.793 1.00 56.93 213 THR A O 1
ATOM 1691 N N . GLY A 1 220 ? -20.430 -10.082 -29.653 1.00 57.28 214 GLY A N 1
ATOM 1692 C CA . GLY A 1 220 ? -20.487 -9.075 -30.682 1.00 57.89 214 GLY A CA 1
ATOM 1693 C C . GLY A 1 220 ? -21.878 -8.985 -31.273 1.00 58.68 214 GLY A C 1
ATOM 1694 O O . GLY A 1 220 ? -22.839 -9.505 -30.696 1.00 58.43 214 GLY A O 1
ATOM 1695 N N . PRO A 1 221 ? -21.986 -8.313 -32.436 1.00 59.36 215 PRO A N 1
ATOM 1696 C CA . PRO A 1 221 ? -23.229 -8.000 -33.148 1.00 59.54 215 PRO A CA 1
ATOM 1697 C C . PRO A 1 221 ? -24.346 -9.044 -33.134 1.00 59.59 215 PRO A C 1
ATOM 1698 O O . PRO A 1 221 ? -25.429 -8.722 -32.656 1.00 59.80 215 PRO A O 1
ATOM 1702 N N . THR A 1 222 ? -24.121 -10.264 -33.633 1.00 59.69 216 THR A N 1
ATOM 1703 C CA . THR A 1 222 ? -25.263 -11.152 -33.918 1.00 59.78 216 THR A CA 1
ATOM 1704 C C . THR A 1 222 ? -24.924 -12.632 -34.275 1.00 59.50 216 THR A C 1
ATOM 1705 O O . THR A 1 222 ? -23.828 -12.908 -34.772 1.00 59.66 216 THR A O 1
ATOM 1709 N N . GLN A 1 223 ? -25.881 -13.543 -34.001 1.00 58.89 217 GLN A N 1
ATOM 1710 C CA . GLN A 1 223 ? -25.907 -15.007 -34.371 1.00 58.34 217 GLN A CA 1
ATOM 1711 C C . GLN A 1 223 ? -24.652 -15.875 -34.158 1.00 58.22 217 GLN A C 1
ATOM 1712 O O . GLN A 1 223 ? -24.645 -16.778 -33.312 1.00 58.94 217 GLN A O 1
ATOM 1714 N N . LYS A 1 224 ? -23.600 -15.626 -34.931 1.00 57.99 218 LYS A N 1
ATOM 1715 C CA . LYS A 1 224 ? -22.324 -16.330 -34.741 1.00 57.35 218 LYS A CA 1
ATOM 1716 C C . LYS A 1 224 ? -21.559 -15.826 -33.502 1.00 56.74 218 LYS A C 1
ATOM 1717 O O . LYS A 1 224 ? -20.446 -16.290 -33.228 1.00 56.65 218 LYS A O 1
ATOM 1719 N N . ASP A 1 225 ? -22.155 -14.887 -32.758 1.00 55.97 219 ASP A N 1
ATOM 1720 C CA . ASP A 1 225 ? -21.442 -14.190 -31.672 1.00 55.31 219 ASP A CA 1
ATOM 1721 C C . ASP A 1 225 ? -22.032 -14.424 -30.273 1.00 54.53 219 ASP A C 1
ATOM 1722 O O . ASP A 1 225 ? -21.657 -13.748 -29.312 1.00 54.43 219 ASP A O 1
ATOM 1727 N N . CYS A 1 226 ? -22.949 -15.386 -30.169 1.00 53.50 220 CYS A N 1
ATOM 1728 C CA . CYS A 1 226 ? -23.621 -15.732 -28.916 1.00 51.97 220 CYS A CA 1
ATOM 1729 C C . CYS A 1 226 ? -22.724 -16.418 -27.897 1.00 50.90 220 CYS A C 1
ATOM 1730 O O . CYS A 1 226 ? -21.862 -17.192 -28.269 1.00 50.97 220 CYS A O 1
ATOM 1733 N N . ILE A 1 227 ? -22.937 -16.130 -26.615 1.00 49.61 221 ILE A N 1
ATOM 1734 C CA . ILE A 1 227 ? -22.364 -16.923 -25.520 1.00 48.41 221 ILE A CA 1
ATOM 1735 C C . ILE A 1 227 ? -22.965 -18.347 -25.511 1.00 47.99 221 ILE A C 1
ATOM 1736 O O . ILE A 1 227 ? -22.234 -19.326 -25.401 1.00 47.82 221 ILE A O 1
ATOM 1741 N N . ALA A 1 228 ? -24.295 -18.439 -25.622 1.00 47.49 222 ALA A N 1
ATOM 1742 C CA . ALA A 1 228 ? -25.033 -19.701 -25.822 1.00 47.06 222 ALA A CA 1
ATOM 1743 C C . ALA A 1 228 ? -26.331 -19.433 -26.594 1.00 47.03 222 ALA A C 1
ATOM 1744 O O . ALA A 1 228 ? -26.555 -18.319 -27.027 1.00 47.12 222 ALA A O 1
ATOM 1746 N N . CYS A 1 229 ? -27.191 -20.433 -26.757 1.00 47.18 223 CYS A N 1
ATOM 1747 C CA . CYS A 1 229 ? -28.341 -20.305 -27.662 1.00 47.57 223 CYS A CA 1
ATOM 1748 C C . CYS A 1 229 ? -29.681 -20.596 -27.033 1.00 47.55 223 CYS A C 1
ATOM 1749 O O . CYS A 1 229 ? -29.816 -21.546 -26.282 1.00 48.02 223 CYS A O 1
ATOM 1752 N N . LYS A 1 230 ? -30.685 -19.797 -27.373 1.00 47.72 224 LYS A N 1
ATOM 1753 C CA . LYS A 1 230 ? -32.067 -20.089 -26.991 1.00 47.52 224 LYS A CA 1
ATOM 1754 C C . LYS A 1 230 ? -32.658 -21.227 -27.797 1.00 47.73 224 LYS A C 1
ATOM 1755 O O . LYS A 1 230 ? -33.540 -21.913 -27.320 1.00 48.30 224 LYS A O 1
ATOM 1761 N N . ASN A 1 231 ? -32.186 -21.413 -29.022 1.00 48.26 225 ASN A N 1
ATOM 1762 C CA . ASN A 1 231 ? -32.579 -22.547 -29.863 1.00 48.76 225 ASN A CA 1
ATOM 1763 C C . ASN A 1 231 ? -31.419 -23.535 -30.016 1.00 49.04 225 ASN A C 1
ATOM 1764 O O . ASN A 1 231 ? -30.724 -23.792 -29.061 1.00 49.85 225 ASN A O 1
ATOM 1769 N N . PHE A 1 232 ? -31.188 -24.080 -31.203 1.00 49.39 226 PHE A N 1
ATOM 1770 C CA . PHE A 1 232 ? -30.104 -25.046 -31.392 1.00 49.50 226 PHE A CA 1
ATOM 1771 C C . PHE A 1 232 ? -28.753 -24.375 -31.549 1.00 49.74 226 PHE A C 1
ATOM 1772 O O . PHE A 1 232 ? -28.646 -23.282 -32.085 1.00 49.90 226 PHE A O 1
ATOM 1780 N N . PHE A 1 233 ? -27.718 -25.039 -31.057 1.00 50.28 227 PHE A N 1
ATOM 1781 C CA . PHE A 1 233 ? -26.370 -24.500 -31.085 1.00 50.44 227 PHE A CA 1
ATOM 1782 C C . PHE A 1 233 ? -25.516 -25.374 -31.997 1.00 51.49 227 PHE A C 1
ATOM 1783 O O . PHE A 1 233 ? -25.449 -26.596 -31.810 1.00 51.59 227 PHE A O 1
ATOM 1791 N N . ASP A 1 234 ? -24.858 -24.747 -32.974 1.00 52.77 228 ASP A N 1
ATOM 1792 C CA . ASP A 1 234 ? -24.124 -25.495 -34.008 1.00 53.96 228 ASP A CA 1
ATOM 1793 C C . ASP A 1 234 ? -22.677 -25.039 -34.273 1.00 54.53 228 ASP A C 1
ATOM 1794 O O . ASP A 1 234 ? -22.448 -23.994 -34.874 1.00 55.17 228 ASP A O 1
ATOM 1799 N N . GLU A 1 235 ? -21.711 -25.854 -33.849 1.00 55.38 229 GLU A N 1
ATOM 1800 C CA . GLU A 1 235 ? -20.286 -25.468 -33.800 1.00 56.23 229 GLU A CA 1
ATOM 1801 C C . GLU A 1 235 ? -20.075 -23.965 -33.570 1.00 55.79 229 GLU A C 1
ATOM 1802 O O . GLU A 1 235 ? -19.106 -23.402 -34.058 1.00 56.25 229 GLU A O 1
ATOM 1808 N N . GLY A 1 236 ? -20.976 -23.319 -32.839 1.00 55.32 230 GLY A N 1
ATOM 1809 C CA . GLY A 1 236 ? -20.793 -21.915 -32.503 1.00 54.97 230 GLY A CA 1
ATOM 1810 C C . GLY A 1 236 ? -21.866 -20.920 -32.923 1.00 54.87 230 GLY A C 1
ATOM 1811 O O . GLY A 1 236 ? -21.866 -19.772 -32.456 1.00 55.16 230 GLY A O 1
ATOM 1812 N N . VAL A 1 237 ? -22.781 -21.327 -33.798 1.00 54.25 231 VAL A N 1
ATOM 1813 C CA . VAL A 1 237 ? -23.810 -20.399 -34.283 1.00 53.64 231 VAL A CA 1
ATOM 1814 C C . VAL A 1 237 ? -25.216 -20.887 -33.875 1.00 53.61 231 VAL A C 1
ATOM 1815 O O . VAL A 1 237 ? -25.472 -22.096 -33.843 1.00 53.61 231 VAL A O 1
ATOM 1819 N N . CYS A 1 238 ? -26.117 -19.963 -33.546 1.00 53.24 232 CYS A N 1
ATOM 1820 C CA . CYS A 1 238 ? -27.460 -20.364 -33.146 1.00 53.22 232 CYS A CA 1
ATOM 1821 C C . CYS A 1 238 ? -28.338 -20.503 -34.360 1.00 53.72 232 CYS A C 1
ATOM 1822 O O . CYS A 1 238 ? -28.367 -19.624 -35.201 1.00 54.12 232 CYS A O 1
ATOM 1825 N N . LYS A 1 239 ? -29.050 -21.618 -34.450 1.00 54.18 233 LYS A N 1
ATOM 1826 C CA . LYS A 1 239 ? -29.943 -21.883 -35.563 1.00 54.55 233 LYS A CA 1
ATOM 1827 C C . LYS A 1 239 ? -31.313 -22.242 -35.029 1.00 55.57 233 LYS A C 1
ATOM 1828 O O . LYS A 1 239 ? -31.451 -22.728 -33.915 1.00 55.82 233 LYS A O 1
ATOM 1834 N N . GLU A 1 240 ? -32.329 -22.006 -35.849 1.00 56.79 234 GLU A N 1
ATOM 1835 C CA . GLU A 1 240 ? -33.699 -22.323 -35.515 1.00 57.87 234 GLU A CA 1
ATOM 1836 C C . GLU A 1 240 ? -33.913 -23.843 -35.597 1.00 57.75 234 GLU A C 1
ATOM 1837 O O . GLU A 1 240 ? -34.851 -24.380 -35.017 1.00 57.77 234 GLU A O 1
ATOM 1843 N N . GLU A 1 241 ? -33.015 -24.523 -36.304 1.00 58.02 235 GLU A N 1
ATOM 1844 C CA . GLU A 1 241 ? -33.049 -25.980 -36.471 1.00 58.41 235 GLU A CA 1
ATOM 1845 C C . GLU A 1 241 ? -31.680 -26.520 -36.915 1.00 57.69 235 GLU A C 1
ATOM 1846 O O . GLU A 1 241 ? -30.859 -25.781 -37.487 1.00 57.37 235 GLU A O 1
ATOM 1852 N N . CYS A 1 242 ? -31.427 -27.801 -36.643 1.00 56.79 236 CYS A N 1
ATOM 1853 C CA . CYS A 1 242 ? -30.204 -28.423 -37.149 1.00 56.05 236 CYS A CA 1
ATOM 1854 C C . CYS A 1 242 ? -30.339 -28.736 -38.628 1.00 55.01 236 CYS A C 1
ATOM 1855 O O . CYS A 1 242 ? -31.407 -29.145 -39.082 1.00 54.47 236 CYS A O 1
ATOM 1858 N N . PRO A 1 243 ? -29.243 -28.563 -39.373 1.00 54.52 237 PRO A N 1
ATOM 1859 C CA . PRO A 1 243 ? -29.174 -28.971 -40.782 1.00 54.31 237 PRO A CA 1
ATOM 1860 C C . PRO A 1 243 ? -29.672 -30.413 -40.939 1.00 53.99 237 PRO A C 1
ATOM 1861 O O . PRO A 1 243 ? -29.024 -31.318 -40.412 1.00 54.51 237 PRO A O 1
ATOM 1865 N N . PRO A 1 244 ? -30.815 -30.635 -41.632 1.00 53.38 238 PRO A N 1
ATOM 1866 C CA . PRO A 1 244 ? -31.398 -31.987 -41.619 1.00 52.88 238 PRO A CA 1
ATOM 1867 C C . PRO A 1 244 ? -30.464 -32.981 -42.273 1.00 52.73 238 PRO A C 1
ATOM 1868 O O . PRO A 1 244 ? -29.566 -32.584 -43.013 1.00 53.04 238 PRO A O 1
ATOM 1872 N N . MET A 1 245 ? -30.662 -34.260 -41.985 1.00 52.34 239 MET A N 1
ATOM 1873 C CA . MET A 1 245 ? -29.760 -35.302 -42.451 1.00 51.71 239 MET A CA 1
ATOM 1874 C C . MET A 1 245 ? -29.958 -35.591 -43.920 1.00 51.23 239 MET A C 1
ATOM 1875 O O . MET A 1 245 ? -29.041 -36.078 -44.580 1.00 51.58 239 MET A O 1
ATOM 1880 N N . ARG A 1 246 ? -31.156 -35.295 -44.425 1.00 50.49 240 ARG A N 1
ATOM 1881 C CA . ARG A 1 246 ? -31.458 -35.390 -45.856 1.00 49.51 240 ARG A CA 1
ATOM 1882 C C . ARG A 1 246 ? -32.291 -34.198 -46.261 1.00 48.42 240 ARG A C 1
ATOM 1883 O O . ARG A 1 246 ? -33.116 -33.728 -45.488 1.00 48.40 240 ARG A O 1
ATOM 1891 N N . LYS A 1 247 ? -32.057 -33.694 -47.465 1.00 47.34 241 LYS A N 1
ATOM 1892 C CA . LYS A 1 247 ? -32.851 -32.603 -48.015 1.00 46.44 241 LYS A CA 1
ATOM 1893 C C . LYS A 1 247 ? -33.816 -33.150 -49.049 1.00 45.47 241 LYS A C 1
ATOM 1894 O O . LYS A 1 247 ? -33.462 -34.019 -49.855 1.00 45.79 241 LYS A O 1
ATOM 1900 N N . TYR A 1 248 ? -35.032 -32.629 -49.029 1.00 43.70 242 TYR A N 1
ATOM 1901 C CA . TYR A 1 248 ? -36.040 -33.035 -49.964 1.00 42.11 242 TYR A CA 1
ATOM 1902 C C . TYR A 1 248 ? -36.002 -32.158 -51.205 1.00 41.78 242 TYR A C 1
ATOM 1903 O O . TYR A 1 248 ? -36.222 -30.949 -51.151 1.00 41.64 242 TYR A O 1
ATOM 1912 N N . ASN A 1 249 ? -35.727 -32.802 -52.328 1.00 40.98 243 ASN A N 1
ATOM 1913 C CA . ASN A 1 249 ? -35.760 -32.183 -53.622 1.00 40.24 243 ASN A CA 1
ATOM 1914 C C . ASN A 1 249 ? -37.184 -32.225 -54.196 1.00 39.98 243 ASN A C 1
ATOM 1915 O O . ASN A 1 249 ? -37.623 -33.259 -54.717 1.00 40.37 243 ASN A O 1
ATOM 1920 N N . PRO A 1 250 ? -37.898 -31.093 -54.150 1.00 39.25 244 PRO A N 1
ATOM 1921 C CA . PRO A 1 250 ? -39.321 -31.090 -54.494 1.00 39.22 244 PRO A CA 1
ATOM 1922 C C . PRO A 1 250 ? -39.637 -31.335 -55.987 1.00 39.65 244 PRO A C 1
ATOM 1923 O O . PRO A 1 250 ? -40.811 -31.486 -56.356 1.00 39.96 244 PRO A O 1
ATOM 1927 N N . THR A 1 251 ? -38.604 -31.384 -56.827 1.00 39.87 245 THR A N 1
ATOM 1928 C CA . THR A 1 251 ? -38.770 -31.556 -58.277 1.00 39.92 245 THR A CA 1
ATOM 1929 C C . THR A 1 251 ? -38.712 -33.036 -58.625 1.00 39.76 245 THR A C 1
ATOM 1930 O O . THR A 1 251 ? -39.504 -33.561 -59.391 1.00 40.49 245 THR A O 1
ATOM 1934 N N . THR A 1 252 ? -37.762 -33.690 -58.003 1.00 39.39 246 THR A N 1
ATOM 1935 C CA . THR A 1 252 ? -37.310 -35.006 -58.324 1.00 38.48 246 THR A CA 1
ATOM 1936 C C . THR A 1 252 ? -38.009 -36.027 -57.420 1.00 38.39 246 THR A C 1
ATOM 1937 O O . THR A 1 252 ? -38.000 -37.235 -57.689 1.00 37.75 246 THR A O 1
ATOM 1941 N N . TYR A 1 253 ? -38.619 -35.505 -56.353 1.00 38.34 247 TYR A N 1
ATOM 1942 C CA . TYR A 1 253 ? -39.200 -36.292 -55.259 1.00 38.28 247 TYR A CA 1
ATOM 1943 C C . TYR A 1 253 ? -38.177 -37.251 -54.659 1.00 39.27 247 TYR A C 1
ATOM 1944 O O . TYR A 1 253 ? -38.400 -38.464 -54.587 1.00 39.19 247 TYR A O 1
ATOM 1953 N N . VAL A 1 254 ? -37.043 -36.686 -54.252 1.00 40.63 248 VAL A N 1
ATOM 1954 C CA . VAL A 1 254 ? -35.985 -37.443 -53.594 1.00 42.31 248 VAL A CA 1
ATOM 1955 C C . VAL A 1 254 ? -35.542 -36.741 -52.325 1.00 43.68 248 VAL A C 1
ATOM 1956 O O . VAL A 1 254 ? -35.415 -35.521 -52.316 1.00 43.67 248 VAL A O 1
ATOM 1960 N N . LEU A 1 255 ? -35.340 -37.517 -51.260 1.00 45.79 249 LEU A N 1
ATOM 1961 C CA . LEU A 1 255 ? -34.612 -37.068 -50.065 1.00 47.85 249 LEU A CA 1
ATOM 1962 C C . LEU A 1 255 ? -33.111 -37.261 -50.256 1.00 49.50 249 LEU A C 1
ATOM 1963 O O . LEU A 1 255 ? -32.594 -38.350 -49.999 1.00 49.91 249 LEU A O 1
ATOM 1968 N N . GLU A 1 256 ? -32.415 -36.230 -50.740 1.00 51.50 250 GLU A N 1
ATOM 1969 C CA . GLU A 1 256 ? -30.954 -36.288 -50.949 1.00 53.21 250 GLU A CA 1
ATOM 1970 C C . GLU A 1 256 ? -30.236 -36.204 -49.598 1.00 53.97 250 GLU A C 1
ATOM 1971 O O . GLU A 1 256 ? -30.612 -35.379 -48.752 1.00 54.69 250 GLU A O 1
ATOM 1977 N N . THR A 1 257 ? -29.229 -37.044 -49.360 1.00 54.47 251 THR A N 1
ATOM 1978 C CA . THR A 1 257 ? -28.550 -36.977 -48.053 1.00 54.85 251 THR A CA 1
ATOM 1979 C C . THR A 1 257 ? -27.675 -35.723 -47.972 1.00 55.24 251 THR A C 1
ATOM 1980 O O . THR A 1 257 ? -27.139 -35.262 -48.987 1.00 55.29 251 THR A O 1
ATOM 1984 N N . ASN A 1 258 ? -27.566 -35.157 -46.771 1.00 55.22 252 ASN A N 1
ATOM 1985 C CA . ASN A 1 258 ? -26.903 -33.873 -46.599 1.00 55.45 252 ASN A CA 1
ATOM 1986 C C . ASN A 1 258 ? -25.566 -34.055 -45.921 1.00 55.93 252 ASN A C 1
ATOM 1987 O O . ASN A 1 258 ? -25.511 -34.564 -44.802 1.00 56.11 252 ASN A O 1
ATOM 1992 N N . PRO A 1 259 ? -24.469 -33.645 -46.593 1.00 56.44 253 PRO A N 1
ATOM 1993 C CA . PRO A 1 259 ? -23.149 -33.939 -45.990 1.00 56.42 253 PRO A CA 1
ATOM 1994 C C . PRO A 1 259 ? -22.867 -33.047 -44.774 1.00 56.26 253 PRO A C 1
ATOM 1995 O O . PRO A 1 259 ? -22.022 -33.376 -43.953 1.00 56.11 253 PRO A O 1
ATOM 1999 N N . GLU A 1 260 ? -23.604 -31.946 -44.663 1.00 56.15 254 GLU A N 1
ATOM 2000 C CA . GLU A 1 260 ? -23.494 -31.048 -43.525 1.00 56.33 254 GLU A CA 1
ATOM 2001 C C . GLU A 1 260 ? -24.651 -31.211 -42.546 1.00 55.63 254 GLU A C 1
ATOM 2002 O O . GLU A 1 260 ? -24.869 -30.358 -41.682 1.00 56.24 254 GLU A O 1
ATOM 2008 N N . GLY A 1 261 ? -25.405 -32.294 -42.691 1.00 54.53 255 GLY A N 1
ATOM 2009 C CA . GLY A 1 261 ? -26.487 -32.601 -41.768 1.00 52.78 255 GLY A CA 1
ATOM 2010 C C . GLY A 1 261 ? -25.947 -33.031 -40.419 1.00 51.54 255 GLY A C 1
ATOM 2011 O O . GLY A 1 261 ? -24.800 -33.488 -40.303 1.00 51.70 255 GLY A O 1
ATOM 2012 N N . LYS A 1 262 ? -26.778 -32.889 -39.397 1.00 49.80 256 LYS A N 1
ATOM 2013 C CA . LYS A 1 262 ? -26.360 -33.181 -38.043 1.00 48.12 256 LYS A CA 1
ATOM 2014 C C . LYS A 1 262 ? -27.542 -33.631 -37.214 1.00 47.46 256 LYS A C 1
ATOM 2015 O O . LYS A 1 262 ? -28.692 -33.418 -37.603 1.00 47.52 256 LYS A O 1
ATOM 2021 N N . TYR A 1 263 ? -27.264 -34.269 -36.079 1.00 46.36 257 TYR A N 1
ATOM 2022 C CA . TYR A 1 263 ? -28.331 -34.723 -35.199 1.00 45.30 257 TYR A CA 1
ATOM 2023 C C . TYR A 1 263 ? -28.592 -33.727 -34.100 1.00 44.67 257 TYR A C 1
ATOM 2024 O O . TYR A 1 263 ? -27.655 -33.099 -33.564 1.00 44.14 257 TYR A O 1
ATOM 2033 N N . ALA A 1 264 ? -29.871 -33.596 -33.768 1.00 44.02 258 ALA A N 1
ATOM 2034 C CA . ALA A 1 264 ? -30.290 -32.821 -32.606 1.00 44.32 258 ALA A CA 1
ATOM 2035 C C . ALA A 1 264 ? -30.119 -33.647 -31.322 1.00 44.28 258 ALA A C 1
ATOM 2036 O O . ALA A 1 264 ? -30.740 -34.713 -31.164 1.00 44.41 258 ALA A O 1
ATOM 2038 N N . TYR A 1 265 ? -29.250 -33.157 -30.437 1.00 44.40 259 TYR A N 1
ATOM 2039 C CA . TYR A 1 265 ? -29.039 -33.710 -29.094 1.00 44.94 259 TYR A CA 1
ATOM 2040 C C . TYR A 1 265 ? -29.345 -32.571 -28.137 1.00 45.11 259 TYR A C 1
ATOM 2041 O O . TYR A 1 265 ? -28.504 -31.707 -27.911 1.00 45.37 259 TYR A O 1
ATOM 2050 N N . GLY A 1 266 ? -30.548 -32.553 -27.588 1.00 45.17 260 GLY A N 1
ATOM 2051 C CA . GLY A 1 266 ? -30.959 -31.407 -26.788 1.00 46.17 260 GLY A CA 1
ATOM 2052 C C . GLY A 1 266 ? -31.009 -30.188 -27.694 1.00 46.81 260 GLY A C 1
ATOM 2053 O O . GLY A 1 266 ? -31.365 -30.308 -28.859 1.00 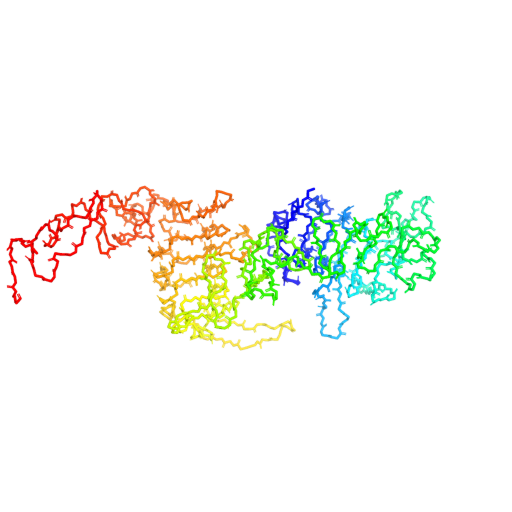47.53 260 GLY A O 1
ATOM 2054 N N . ALA A 1 267 ? -30.643 -29.023 -27.165 1.00 47.04 261 ALA A N 1
ATOM 2055 C CA . ALA A 1 267 ? -30.496 -27.806 -27.949 1.00 47.04 261 ALA A CA 1
ATOM 2056 C C . ALA A 1 267 ? -29.120 -27.780 -28.610 1.00 47.49 261 ALA A C 1
ATOM 2057 O O . ALA A 1 267 ? -28.493 -26.717 -28.736 1.00 47.99 261 ALA A O 1
ATOM 2059 N N . THR A 1 268 ? -28.651 -28.952 -29.035 1.00 47.62 262 THR A N 1
ATOM 2060 C CA . THR A 1 268 ? -27.314 -29.088 -29.614 1.00 47.75 262 THR A CA 1
ATOM 2061 C C . THR A 1 268 ? -27.386 -29.810 -30.945 1.00 48.34 262 THR A C 1
ATOM 2062 O O . THR A 1 268 ? -28.214 -30.699 -31.123 1.00 49.06 262 THR A O 1
ATOM 2066 N N . CYS A 1 269 ? -26.551 -29.393 -31.892 1.00 48.68 263 CYS A N 1
ATOM 2067 C CA . CYS A 1 269 ? -26.430 -30.078 -33.167 1.00 48.72 263 CYS A CA 1
ATOM 2068 C C . CYS A 1 269 ? -25.096 -30.737 -33.172 1.00 48.42 263 CYS A C 1
ATOM 2069 O O . CYS A 1 269 ? -24.083 -30.128 -32.835 1.00 47.74 263 CYS A O 1
ATOM 2072 N N . VAL A 1 270 ? -25.103 -31.981 -33.613 1.00 48.64 264 VAL A N 1
ATOM 2073 C CA . VAL A 1 270 ? -24.018 -32.880 -33.353 1.00 48.99 264 VAL A CA 1
ATOM 2074 C C . VAL A 1 270 ? -23.841 -33.841 -34.524 1.00 49.62 264 VAL A C 1
ATOM 2075 O O . VAL A 1 270 ? -24.825 -34.251 -35.145 1.00 50.13 264 VAL A O 1
ATOM 2079 N N . LYS A 1 271 ? -22.595 -34.183 -34.838 1.00 50.37 265 LYS A N 1
ATOM 2080 C CA . LYS A 1 271 ? -22.314 -35.128 -35.917 1.00 51.53 265 LYS A CA 1
ATOM 2081 C C . LYS A 1 271 ? -22.754 -36.549 -35.582 1.00 52.33 265 LYS A C 1
ATOM 2082 O O . LYS A 1 271 ? -23.132 -37.295 -36.476 1.00 52.87 265 LYS A O 1
ATOM 2088 N N . GLU A 1 272 ? -22.691 -36.931 -34.304 1.00 53.22 266 GLU A N 1
ATOM 2089 C CA . GLU A 1 272 ? -23.173 -38.251 -33.857 1.00 53.76 266 GLU A CA 1
ATOM 2090 C C . GLU A 1 272 ? -23.801 -38.229 -32.477 1.00 53.11 266 GLU A C 1
ATOM 2091 O O . GLU A 1 272 ? -23.356 -37.491 -31.609 1.00 53.72 266 GLU A O 1
ATOM 2097 N N . CYS A 1 273 ? -24.854 -39.011 -32.264 1.00 52.31 267 CYS A N 1
ATOM 2098 C CA . CYS A 1 273 ? -25.480 -38.986 -30.955 1.00 51.70 267 CYS A CA 1
ATOM 2099 C C . CYS A 1 273 ? -24.530 -39.526 -29.909 1.00 50.52 267 CYS A C 1
ATOM 2100 O O . CYS A 1 273 ? -23.852 -40.520 -30.155 1.00 50.99 267 CYS A O 1
ATOM 2103 N N . PRO A 1 274 ? -24.470 -38.873 -28.737 1.00 49.17 268 PRO A N 1
ATOM 2104 C CA . PRO A 1 274 ? -23.708 -39.471 -27.679 1.00 48.09 268 PRO A CA 1
ATOM 2105 C C . PRO A 1 274 ? -24.255 -40.870 -27.397 1.00 47.76 268 PRO A C 1
ATOM 2106 O O . PRO A 1 274 ? -25.468 -41.125 -27.573 1.00 47.68 268 PRO A O 1
ATOM 2110 N N . GLY A 1 275 ? -23.351 -41.761 -26.990 1.00 46.94 269 GLY A N 1
ATOM 2111 C CA . GLY A 1 275 ? -23.650 -43.172 -26.740 1.00 46.37 269 GLY A CA 1
ATOM 2112 C C . GLY A 1 275 ? -24.777 -43.491 -25.776 1.00 46.18 269 GLY A C 1
ATOM 2113 O O . GLY A 1 275 ? -25.351 -44.576 -25.864 1.00 46.53 269 GLY A O 1
ATOM 2114 N N . HIS A 1 276 ? -25.112 -42.562 -24.877 1.00 45.36 270 HIS A N 1
ATOM 2115 C CA . HIS A 1 276 ? -26.233 -42.784 -23.957 1.00 45.23 270 HIS A CA 1
ATOM 2116 C C . HIS A 1 276 ? -27.623 -42.530 -24.579 1.00 45.31 270 HIS A C 1
ATOM 2117 O O . HIS A 1 276 ? -28.664 -42.729 -23.921 1.00 45.17 270 HIS A O 1
ATOM 2124 N N . LEU A 1 277 ? -27.631 -42.094 -25.842 1.00 45.12 271 LEU A N 1
ATOM 2125 C CA . LEU A 1 277 ? -28.878 -41.888 -26.582 1.00 44.79 271 LEU A CA 1
ATOM 2126 C C . LEU A 1 277 ? -28.848 -42.664 -27.875 1.00 44.82 271 LEU A C 1
ATOM 2127 O O . LEU A 1 277 ? -27.781 -43.090 -28.311 1.00 45.24 271 LEU A O 1
ATOM 2132 N N . LEU A 1 278 ? -30.026 -42.880 -28.450 1.00 44.63 272 LEU A N 1
ATOM 2133 C CA . LEU A 1 278 ? -30.172 -43.551 -29.727 1.00 44.72 272 LEU A CA 1
ATOM 2134 C C . LEU A 1 278 ? -30.567 -42.553 -30.823 1.00 45.98 272 LEU A C 1
ATOM 2135 O O . LEU A 1 278 ? -30.964 -41.410 -30.545 1.00 46.48 272 LEU A O 1
ATOM 2140 N N . ARG A 1 279 ? -30.450 -43.003 -32.074 1.00 46.82 273 ARG A N 1
ATOM 2141 C CA . ARG A 1 279 ? -30.732 -42.205 -33.258 1.00 46.94 273 ARG A CA 1
ATOM 2142 C C . ARG A 1 279 ? -32.130 -42.532 -33.750 1.00 47.12 273 ARG A C 1
ATOM 2143 O O . ARG A 1 279 ? -32.446 -43.679 -34.088 1.00 46.87 273 ARG A O 1
ATOM 2151 N N . ASP A 1 280 ? -32.971 -41.515 -33.775 1.00 47.51 274 ASP A N 1
ATOM 2152 C CA . ASP A 1 280 ? -34.316 -41.657 -34.274 1.00 48.38 274 ASP A CA 1
ATOM 2153 C C . ASP A 1 280 ? -34.511 -40.458 -35.195 1.00 48.81 274 ASP A C 1
ATOM 2154 O O . ASP A 1 280 ? -34.522 -39.308 -34.723 1.00 48.93 274 ASP A O 1
ATOM 2159 N N . ASN A 1 281 ? -34.632 -40.725 -36.504 1.00 48.98 275 ASN A N 1
ATOM 2160 C CA . ASN A 1 281 ? -34.759 -39.669 -37.501 1.00 49.23 275 ASN A CA 1
ATOM 2161 C C . ASN A 1 281 ? -33.570 -38.741 -37.370 1.00 48.33 275 ASN A C 1
ATOM 2162 O O . ASN A 1 281 ? -32.419 -39.195 -37.418 1.00 48.64 275 ASN A O 1
ATOM 2167 N N . GLY A 1 282 ? -33.819 -37.454 -37.168 1.00 47.00 276 GLY A N 1
ATOM 2168 C CA . GLY A 1 282 ? -32.696 -36.537 -36.999 1.00 46.09 276 GLY A CA 1
ATOM 2169 C C . GLY A 1 282 ? -32.366 -36.235 -35.550 1.00 45.54 276 GLY A C 1
ATOM 2170 O O . GLY A 1 282 ? -31.591 -35.324 -35.255 1.00 45.48 276 GLY A O 1
ATOM 2171 N N . ALA A 1 283 ? -32.954 -36.996 -34.637 1.00 45.06 277 ALA A N 1
ATOM 2172 C CA . ALA A 1 283 ? -32.884 -36.657 -33.231 1.00 44.95 277 ALA A CA 1
ATOM 2173 C C . ALA A 1 283 ? -32.179 -37.735 -32.401 1.00 45.20 277 ALA A C 1
ATOM 2174 O O . ALA A 1 283 ? -32.209 -38.922 -32.756 1.00 45.37 277 ALA A O 1
ATOM 2176 N N . CYS A 1 284 ? -31.510 -37.300 -31.328 1.00 44.96 278 CYS A N 1
ATOM 2177 C CA . CYS A 1 284 ? -30.983 -38.193 -30.310 1.00 44.57 278 CYS A CA 1
ATOM 2178 C C . CYS A 1 284 ? -32.040 -38.348 -29.239 1.00 43.68 278 CYS A C 1
ATOM 2179 O O . CYS A 1 284 ? -32.499 -37.359 -28.658 1.00 43.70 278 CYS A O 1
ATOM 2182 N N . VAL A 1 285 ? -32.438 -39.592 -28.998 1.00 42.51 279 VAL A N 1
ATOM 2183 C CA . VAL A 1 285 ? -33.545 -39.898 -28.098 1.00 41.12 279 VAL A CA 1
ATOM 2184 C C . VAL A 1 285 ? -33.189 -40.914 -27.015 1.00 41.09 279 VAL A C 1
ATOM 2185 O O . VAL A 1 285 ? -32.237 -41.701 -27.129 1.00 40.36 279 VAL A O 1
ATOM 2189 N N . ARG A 1 286 ? -34.005 -40.908 -25.972 1.00 40.97 280 ARG A N 1
ATOM 2190 C CA . ARG A 1 286 ? -33.756 -41.729 -24.824 1.00 40.83 280 ARG A CA 1
ATOM 2191 C C . ARG A 1 286 ? -34.276 -43.146 -25.040 1.00 40.46 280 ARG A C 1
ATOM 2192 O O . ARG A 1 286 ? -33.608 -44.103 -24.677 1.00 40.27 280 ARG A O 1
ATOM 2200 N N . SER A 1 287 ? -35.457 -43.274 -25.633 1.00 40.83 281 SER A N 1
ATOM 2201 C CA . SER A 1 287 ? -36.023 -44.589 -25.956 1.00 41.42 281 SER A CA 1
ATOM 2202 C C . SER A 1 287 ? -36.569 -44.587 -27.353 1.00 42.24 281 SER A C 1
ATOM 2203 O O . SER A 1 287 ? -36.864 -43.539 -27.895 1.00 42.24 281 SER A O 1
ATOM 2206 N N . CYS A 1 288 ? -36.718 -45.763 -27.938 1.00 43.78 282 CYS A N 1
ATOM 2207 C CA . CYS A 1 288 ? -37.447 -45.867 -29.200 1.00 45.35 282 CYS A CA 1
ATOM 2208 C C . CYS A 1 288 ? -38.930 -45.760 -28.936 1.00 45.57 282 CYS A C 1
ATOM 2209 O O . CYS A 1 288 ? -39.389 -46.156 -27.878 1.00 44.79 282 CYS A O 1
ATOM 2212 N N . PRO A 1 289 ? -39.690 -45.193 -29.892 1.00 46.67 283 PRO A N 1
ATOM 2213 C CA . PRO A 1 289 ? -41.150 -45.233 -29.742 1.00 47.23 283 PRO A CA 1
ATOM 2214 C C . PRO A 1 289 ? -41.709 -46.650 -29.826 1.00 48.38 283 PRO A C 1
ATOM 2215 O O . PRO A 1 289 ? -41.022 -47.571 -30.285 1.00 48.17 283 PRO A O 1
ATOM 2219 N N . GLN A 1 290 ? -42.945 -46.798 -29.351 1.00 49.94 284 GLN A N 1
ATOM 2220 C CA . GLN A 1 290 ? -43.677 -48.070 -29.276 1.00 51.61 284 GLN A CA 1
ATOM 2221 C C . GLN A 1 290 ? -43.532 -48.988 -30.480 1.00 52.05 284 GLN A C 1
ATOM 2222 O O . GLN A 1 290 ? -43.412 -50.197 -30.308 1.00 52.46 284 GLN A O 1
ATOM 2228 N N . ASP A 1 291 ? -43.555 -48.422 -31.683 1.00 52.68 285 ASP A N 1
ATOM 2229 C CA . ASP A 1 291 ? -43.515 -49.202 -32.926 1.00 53.69 285 ASP A CA 1
ATOM 2230 C C . ASP A 1 291 ? -42.103 -49.477 -33.477 1.00 53.36 285 ASP A C 1
ATOM 2231 O O . ASP A 1 291 ? -41.950 -50.235 -34.432 1.00 53.68 285 ASP A O 1
ATOM 2236 N N . LYS A 1 292 ? -41.083 -48.870 -32.871 1.00 52.95 286 LYS A N 1
ATOM 2237 C CA . LYS A 1 292 ? -39.692 -49.032 -33.300 1.00 52.14 286 LYS A CA 1
ATOM 2238 C C . LYS A 1 292 ? -38.915 -49.970 -32.386 1.00 51.83 286 LYS A C 1
ATOM 2239 O O . LYS A 1 292 ? -39.413 -50.396 -31.351 1.00 51.39 286 LYS A O 1
ATOM 2245 N N . MET A 1 293 ? -37.682 -50.269 -32.779 1.00 51.55 287 MET A N 1
ATOM 2246 C CA . MET A 1 293 ? -36.743 -51.018 -31.954 1.00 51.59 287 MET A CA 1
ATOM 2247 C C . MET A 1 293 ? -35.308 -50.541 -32.196 1.00 51.71 287 MET A C 1
ATOM 2248 O O . MET A 1 293 ? -35.053 -49.758 -33.115 1.00 51.96 287 MET A O 1
ATOM 2253 N N . ASP A 1 294 ? -34.375 -50.994 -31.365 1.00 51.74 288 ASP A N 1
ATOM 2254 C CA . ASP A 1 294 ? -33.004 -50.555 -31.474 1.00 51.94 288 ASP A CA 1
ATOM 2255 C C . ASP A 1 294 ? -32.241 -51.453 -32.415 1.00 52.91 288 ASP A C 1
ATOM 2256 O O . ASP A 1 294 ? -32.156 -52.655 -32.206 1.00 52.97 288 ASP A O 1
ATOM 2261 N N . LYS A 1 295 ? -31.669 -50.860 -33.454 1.00 54.33 289 LYS A N 1
ATOM 2262 C CA . LYS A 1 295 ? -30.768 -51.595 -34.321 1.00 55.40 289 LYS A CA 1
ATOM 2263 C C . LYS A 1 295 ? -29.302 -51.368 -33.950 1.00 55.82 289 LYS A C 1
ATOM 2264 O O . LYS A 1 295 ? -28.815 -51.883 -32.934 1.00 56.16 289 LYS A O 1
ATOM 2270 N N . GLY A 1 296 ? -28.587 -50.603 -34.759 1.00 55.86 290 GLY A N 1
ATOM 2271 C CA . GLY A 1 296 ? -27.173 -50.398 -34.475 1.00 55.82 290 GLY A CA 1
ATOM 2272 C C . GLY A 1 296 ? -27.026 -49.110 -33.715 1.00 55.82 290 GLY A C 1
ATOM 2273 O O . GLY A 1 296 ? -26.161 -48.300 -34.026 1.00 55.94 290 GLY A O 1
ATOM 2274 N N . GLY A 1 297 ? -27.881 -48.919 -32.716 1.00 55.84 291 GLY A N 1
ATOM 2275 C CA . GLY A 1 297 ? -28.006 -47.623 -32.049 1.00 55.62 291 GLY A CA 1
ATOM 2276 C C . GLY A 1 297 ? -28.976 -46.729 -32.798 1.00 55.49 291 GLY A C 1
ATOM 2277 O O . GLY A 1 297 ? -28.951 -45.506 -32.662 1.00 54.79 291 GLY A O 1
ATOM 2278 N N . GLU A 1 298 ? -29.832 -47.346 -33.605 1.00 55.69 292 GLU A N 1
ATOM 2279 C CA . GLU A 1 298 ? -30.797 -46.585 -34.356 1.00 56.03 292 GLU A CA 1
ATOM 2280 C C . GLU A 1 298 ? -32.186 -47.169 -34.224 1.00 55.47 292 GLU A C 1
ATOM 2281 O O . GLU A 1 298 ? -32.360 -48.386 -34.272 1.00 54.93 292 GLU A O 1
ATOM 2287 N N . CYS A 1 299 ? -33.163 -46.279 -34.042 1.00 55.30 293 CYS A N 1
ATOM 2288 C CA . CYS A 1 299 ? -34.559 -46.669 -33.935 1.00 55.56 293 CYS A CA 1
ATOM 2289 C C . CYS A 1 299 ? -35.122 -46.919 -35.318 1.00 56.35 293 CYS A C 1
ATOM 2290 O O . CYS A 1 299 ? -35.034 -46.066 -36.207 1.00 56.69 293 CYS A O 1
ATOM 2293 N N . VAL A 1 300 ? -35.723 -48.090 -35.480 1.00 56.92 294 VAL A N 1
ATOM 2294 C CA . VAL A 1 300 ? -36.039 -48.627 -36.781 1.00 57.30 294 VAL A CA 1
ATOM 2295 C C . VAL A 1 300 ? -37.325 -49.447 -36.674 1.00 57.81 294 VAL A C 1
ATOM 2296 O O . VAL A 1 300 ? -37.513 -50.135 -35.658 1.00 57.98 294 VAL A O 1
ATOM 2300 N N . PRO A 1 301 ? -38.220 -49.372 -37.703 1.00 57.91 295 PRO A N 1
ATOM 2301 C CA . PRO A 1 301 ? -39.422 -50.198 -37.661 1.00 57.96 295 PRO A CA 1
ATOM 2302 C C . PRO A 1 301 ? -39.084 -51.668 -37.483 1.00 58.32 295 PRO A C 1
ATOM 2303 O O . PRO A 1 301 ? -38.020 -52.124 -37.893 1.00 57.94 295 PRO A O 1
ATOM 2307 N N . CYS A 1 302 ? -39.991 -52.379 -36.833 1.00 59.16 296 CYS A N 1
ATOM 2308 C CA . CYS A 1 302 ? -39.803 -53.774 -36.508 1.00 60.28 296 CYS A CA 1
ATOM 2309 C C . CYS A 1 302 ? -40.235 -54.683 -37.669 1.00 61.21 296 CYS A C 1
ATOM 2310 O O . CYS A 1 302 ? -40.511 -54.219 -38.789 1.00 61.39 296 CYS A O 1
ATOM 2313 N N . ASN A 1 303 ? -40.307 -55.984 -37.381 1.00 61.96 297 ASN A N 1
ATOM 2314 C CA . ASN A 1 303 ? -40.857 -56.967 -38.314 1.00 62.25 297 ASN A CA 1
ATOM 2315 C C . ASN A 1 303 ? -42.109 -57.583 -37.741 1.00 61.94 297 ASN A C 1
ATOM 2316 O O . ASN A 1 303 ? -43.153 -56.919 -37.674 1.00 62.03 297 ASN A O 1
ATOM 2321 N N . GLY A 1 304 ? -41.997 -58.842 -37.312 1.00 61.49 298 GLY A N 1
ATOM 2322 C CA . GLY A 1 304 ? -43.100 -59.533 -36.652 1.00 60.75 298 GLY A CA 1
ATOM 2323 C C . GLY A 1 304 ? -43.582 -58.653 -35.523 1.00 59.99 298 GLY A C 1
ATOM 2324 O O . GLY A 1 304 ? -43.357 -57.431 -35.544 1.00 60.21 298 GLY A O 1
ATOM 2325 N N . PRO A 1 305 ? -44.268 -59.241 -34.537 1.00 59.17 299 PRO A N 1
ATOM 2326 C CA . PRO A 1 305 ? -44.349 -58.416 -33.342 1.00 58.38 299 PRO A CA 1
ATOM 2327 C C . PRO A 1 305 ? -42.975 -57.806 -32.991 1.00 57.25 299 PRO A C 1
ATOM 2328 O O . PRO A 1 305 ? -41.932 -58.464 -33.196 1.00 56.98 299 PRO A O 1
ATOM 2332 N N . CYS A 1 306 ? -42.988 -56.541 -32.538 1.00 55.86 300 CYS A N 1
ATOM 2333 C CA . CYS A 1 306 ? -41.814 -55.887 -31.944 1.00 54.37 300 CYS A CA 1
ATOM 2334 C C . CYS A 1 306 ? -41.398 -56.652 -30.703 1.00 52.61 300 CYS A C 1
ATOM 2335 O O . CYS A 1 306 ? -42.265 -57.210 -30.008 1.00 52.64 300 CYS A O 1
ATOM 2338 N N . PRO A 1 307 ? -40.084 -56.678 -30.405 1.00 50.81 301 PRO A N 1
ATOM 2339 C CA . PRO A 1 307 ? -39.635 -57.427 -29.234 1.00 49.58 301 PRO A CA 1
ATOM 2340 C C . PRO A 1 307 ? -40.336 -56.883 -27.990 1.00 48.31 301 PRO A C 1
ATOM 2341 O O . PRO A 1 307 ? -40.366 -55.669 -27.798 1.00 48.19 301 PRO A O 1
ATOM 2345 N N . LYS A 1 308 ? -40.948 -57.751 -27.189 1.00 46.80 302 LYS A N 1
ATOM 2346 C CA . LYS A 1 308 ? -41.628 -57.276 -25.997 1.00 45.58 302 LYS A CA 1
ATOM 2347 C C . LYS A 1 308 ? -40.600 -56.641 -25.076 1.00 45.25 302 LYS A C 1
ATOM 2348 O O . LYS A 1 308 ? -39.722 -57.322 -24.544 1.00 44.93 302 LYS A O 1
ATOM 2354 N N . THR A 1 309 ? -40.706 -55.322 -24.935 1.00 44.67 303 THR A N 1
ATOM 2355 C CA . THR A 1 309 ? -39.798 -54.549 -24.121 1.00 44.13 303 THR A CA 1
ATOM 2356 C C . THR A 1 309 ? -40.540 -53.902 -22.948 1.00 44.47 303 THR A C 1
ATOM 2357 O O . THR A 1 309 ? -41.580 -53.294 -23.133 1.00 43.93 303 THR A O 1
ATOM 2361 N N . CYS A 1 310 ? -39.975 -54.006 -21.750 1.00 45.32 304 CYS A N 1
ATOM 2362 C CA . CYS A 1 310 ? -40.624 -53.507 -20.528 1.00 46.89 304 CYS A CA 1
ATOM 2363 C C . CYS A 1 310 ? -39.816 -52.425 -19.820 1.00 46.23 304 CYS A C 1
ATOM 2364 O O . CYS A 1 310 ? -38.575 -52.438 -19.878 1.00 46.99 304 CYS A O 1
ATOM 2367 N N . PRO A 1 311 ? -40.502 -51.477 -19.149 1.00 45.63 305 PRO A N 1
ATOM 2368 C CA . PRO A 1 311 ? -39.780 -50.505 -18.315 1.00 45.04 305 PRO A CA 1
ATOM 2369 C C . PRO A 1 311 ? -39.091 -51.204 -17.179 1.00 44.99 305 PRO A C 1
ATOM 2370 O O . PRO A 1 311 ? -39.612 -52.200 -16.668 1.00 45.02 305 PRO A O 1
ATOM 2374 N N . GLY A 1 312 ? -37.919 -50.714 -16.801 1.00 44.91 306 GLY A N 1
ATOM 2375 C CA . GLY A 1 312 ? -37.323 -51.127 -15.533 1.00 45.70 306 GLY A CA 1
ATOM 2376 C C . GLY A 1 312 ? -38.153 -50.671 -14.325 1.00 46.10 306 GLY A C 1
ATOM 2377 O O . GLY A 1 312 ? -39.150 -49.959 -14.463 1.00 46.19 306 GLY A O 1
ATOM 2378 N N . VAL A 1 313 ? -37.759 -51.096 -13.134 1.00 46.66 307 VAL A N 1
ATOM 2379 C CA . VAL A 1 313 ? -38.408 -50.640 -11.892 1.00 46.46 307 VAL A CA 1
ATOM 2380 C C . VAL A 1 313 ? -37.289 -50.179 -10.994 1.00 46.73 307 VAL A C 1
ATOM 2381 O O . VAL A 1 313 ? -36.140 -50.657 -11.128 1.00 47.37 307 VAL A O 1
ATOM 2385 N N . THR A 1 314 ? -37.587 -49.274 -10.069 1.00 45.88 308 THR A N 1
ATOM 2386 C CA . THR A 1 314 ? -36.477 -48.734 -9.312 1.00 44.82 308 THR A CA 1
ATOM 2387 C C . THR A 1 314 ? -35.899 -49.747 -8.325 1.00 43.50 308 THR A C 1
ATOM 2388 O O . THR A 1 314 ? -34.715 -49.762 -8.117 1.00 44.03 308 THR A O 1
ATOM 2392 N N . VAL A 1 315 ? -36.715 -50.635 -7.775 1.00 42.25 309 VAL A N 1
ATOM 2393 C CA . VAL A 1 315 ? -36.208 -51.747 -6.970 1.00 41.25 309 VAL A CA 1
ATOM 2394 C C . VAL A 1 315 ? -37.109 -52.946 -7.185 1.00 41.05 309 VAL A C 1
ATOM 2395 O O . VAL A 1 315 ? -38.313 -52.834 -7.060 1.00 40.98 309 VAL A O 1
ATOM 2399 N N . LEU A 1 316 ? -36.529 -54.090 -7.516 1.00 40.78 310 LEU A N 1
ATOM 2400 C CA . LEU A 1 316 ? -37.307 -55.275 -7.776 1.00 40.78 310 LEU A CA 1
ATOM 2401 C C . LEU A 1 316 ? -37.886 -55.824 -6.467 1.00 41.64 310 LEU A C 1
ATOM 2402 O O . LEU A 1 316 ? -37.242 -55.770 -5.399 1.00 41.70 310 LEU A O 1
ATOM 2407 N N . HIS A 1 317 ? -39.117 -56.330 -6.547 1.00 41.77 311 HIS A N 1
ATOM 2408 C CA . HIS A 1 317 ? -39.775 -56.896 -5.386 1.00 41.96 311 HIS A CA 1
ATOM 2409 C C . HIS A 1 317 ? -41.016 -57.667 -5.776 1.00 42.19 311 HIS A C 1
ATOM 2410 O O . HIS A 1 317 ? -41.469 -57.562 -6.907 1.00 42.52 311 HIS A O 1
ATOM 2417 N N . ALA A 1 318 ? -41.561 -58.422 -4.820 1.00 42.35 312 ALA A N 1
ATOM 2418 C CA . ALA A 1 318 ? -42.665 -59.353 -5.048 1.00 42.37 312 ALA A CA 1
ATOM 2419 C C . ALA A 1 318 ? -43.834 -58.706 -5.770 1.00 42.70 312 ALA A C 1
ATOM 2420 O O . ALA A 1 318 ? -44.614 -59.375 -6.449 1.00 43.02 312 ALA A O 1
ATOM 2422 N N . GLY A 1 319 ? -43.947 -57.394 -5.612 1.00 42.91 313 GLY A N 1
ATOM 2423 C CA . GLY A 1 319 ? -45.110 -56.670 -6.061 1.00 42.59 313 GLY A CA 1
ATOM 2424 C C . GLY A 1 319 ? -45.022 -56.246 -7.499 1.00 42.33 313 GLY A C 1
ATOM 2425 O O . GLY A 1 319 ? -46.048 -55.990 -8.108 1.00 43.20 313 GLY A O 1
ATOM 2426 N N . ASN A 1 320 ? -43.811 -56.153 -8.036 1.00 41.76 314 ASN A N 1
ATOM 2427 C CA . ASN A 1 320 ? -43.614 -55.712 -9.416 1.00 41.50 314 ASN A CA 1
ATOM 2428 C C . ASN A 1 320 ? -42.879 -56.709 -10.338 1.00 41.50 314 ASN A C 1
ATOM 2429 O O . ASN A 1 320 ? -42.695 -56.441 -11.519 1.00 41.57 314 ASN A O 1
ATOM 2434 N N . ILE A 1 321 ? -42.473 -57.855 -9.805 1.00 41.38 315 ILE A N 1
ATOM 2435 C CA . ILE A 1 321 ? -41.729 -58.837 -10.589 1.00 40.99 315 ILE A CA 1
ATOM 2436 C C . ILE A 1 321 ? -42.514 -59.430 -11.781 1.00 41.26 315 ILE A C 1
ATOM 2437 O O . ILE A 1 321 ? -41.937 -59.745 -12.815 1.00 41.18 315 ILE A O 1
ATOM 2442 N N . ASP A 1 322 ? -43.828 -59.557 -11.657 1.00 41.76 316 ASP A N 1
ATOM 2443 C CA . ASP A 1 322 ? -44.599 -60.167 -12.728 1.00 42.07 316 ASP A CA 1
ATOM 2444 C C . ASP A 1 322 ? -44.777 -59.269 -13.945 1.00 42.21 316 ASP A C 1
ATOM 2445 O O . ASP A 1 322 ? -45.250 -59.700 -14.981 1.00 42.60 316 ASP A O 1
ATOM 2450 N N . SER A 1 323 ? -44.369 -58.020 -13.828 1.00 42.54 317 SER A N 1
ATOM 2451 C CA . SER A 1 323 ? -44.545 -57.090 -14.911 1.00 42.64 317 SER A CA 1
ATOM 2452 C C . SER A 1 323 ? -43.495 -57.359 -15.976 1.00 43.38 317 SER A C 1
ATOM 2453 O O . SER A 1 323 ? -43.585 -56.824 -17.088 1.00 43.84 317 SER A O 1
ATOM 2456 N N . PHE A 1 324 ? -42.490 -58.162 -15.626 1.00 43.71 318 PHE A N 1
ATOM 2457 C CA . PHE A 1 324 ? -41.448 -58.554 -16.564 1.00 44.44 318 PHE A CA 1
ATOM 2458 C C . PHE A 1 324 ? -41.749 -59.869 -17.279 1.00 45.34 318 PHE A C 1
ATOM 2459 O O . PHE A 1 324 ? -40.887 -60.394 -17.981 1.00 44.70 318 PHE A O 1
ATOM 2467 N N . ARG A 1 325 ? -42.963 -60.395 -17.092 1.00 46.41 319 ARG A N 1
ATOM 2468 C CA . ARG A 1 325 ? -43.381 -61.605 -17.767 1.00 47.82 319 ARG A CA 1
ATOM 2469 C C . ARG A 1 325 ? -43.182 -61.432 -19.259 1.00 48.10 319 ARG A C 1
ATOM 2470 O O . ARG A 1 325 ? -43.723 -60.497 -19.845 1.00 48.79 319 ARG A O 1
ATOM 2478 N N . ASN A 1 326 ? -42.392 -62.316 -19.860 1.00 48.41 320 ASN A N 1
ATOM 2479 C CA . ASN A 1 326 ? -42.115 -62.293 -21.312 1.00 48.64 320 ASN A CA 1
ATOM 2480 C C . ASN A 1 326 ? -41.306 -61.117 -21.891 1.00 48.82 320 ASN A C 1
ATOM 2481 O O . ASN A 1 326 ? -41.236 -60.971 -23.105 1.00 49.26 320 ASN A O 1
ATOM 2486 N N . CYS A 1 327 ? -40.690 -60.289 -21.057 1.00 48.65 321 CYS A N 1
ATOM 2487 C CA . CYS A 1 327 ? -39.873 -59.212 -21.591 1.00 49.22 321 CYS A CA 1
ATOM 2488 C C . CYS A 1 327 ? -38.610 -59.707 -22.271 1.00 47.97 321 CYS A C 1
ATOM 2489 O O . CYS A 1 327 ? -37.842 -60.518 -21.749 1.00 47.95 321 CYS A O 1
ATOM 2492 N N . THR A 1 328 ? -38.418 -59.207 -23.473 1.00 46.49 322 THR A N 1
ATOM 2493 C CA . THR A 1 328 ? -37.220 -59.492 -24.213 1.00 44.87 322 THR A CA 1
ATOM 2494 C C . THR A 1 328 ? -36.185 -58.416 -23.945 1.00 43.90 322 THR A C 1
ATOM 2495 O O . THR A 1 328 ? -35.038 -58.729 -23.637 1.00 44.00 322 THR A O 1
ATOM 2499 N N . VAL A 1 329 ? -36.582 -57.155 -24.069 1.00 42.37 323 VAL A N 1
ATOM 2500 C CA . VAL A 1 329 ? -35.689 -56.082 -23.701 1.00 41.22 323 VAL A CA 1
ATOM 2501 C C . VAL A 1 329 ? -36.250 -55.297 -22.511 1.00 41.18 323 VAL A C 1
ATOM 2502 O O . VAL A 1 329 ? -37.456 -55.046 -22.425 1.00 41.02 323 VAL A O 1
ATOM 2506 N N . ILE A 1 330 ? -35.370 -54.987 -21.562 1.00 40.52 324 ILE A N 1
ATOM 2507 C CA . ILE A 1 330 ? -35.740 -54.187 -20.423 1.00 40.65 324 ILE A CA 1
ATOM 2508 C C . ILE A 1 330 ? -35.189 -52.796 -20.646 1.00 40.67 324 ILE A C 1
ATOM 2509 O O . ILE A 1 330 ? -33.960 -52.589 -20.695 1.00 40.84 324 ILE A O 1
ATOM 2514 N N . ASP A 1 331 ? -36.098 -51.838 -20.806 1.00 40.48 325 ASP A N 1
ATOM 2515 C CA . ASP A 1 331 ? -35.676 -50.468 -21.017 1.00 40.22 325 ASP A CA 1
ATOM 2516 C C . ASP A 1 331 ? -35.479 -49.750 -19.678 1.00 40.50 325 ASP A C 1
ATOM 2517 O O . ASP A 1 331 ? -36.364 -49.062 -19.191 1.00 41.44 325 ASP A O 1
ATOM 2522 N N . GLY A 1 332 ? -34.314 -49.933 -19.080 1.00 39.91 326 GLY A N 1
ATOM 2523 C CA . GLY A 1 332 ? -34.058 -49.355 -17.803 1.00 39.78 326 GLY A CA 1
ATOM 2524 C C . GLY A 1 332 ? -33.055 -50.205 -17.082 1.00 40.25 326 GLY A C 1
ATOM 2525 O O . GLY A 1 332 ? -32.192 -50.826 -17.712 1.00 39.87 326 GLY A O 1
ATOM 2526 N N . ASN A 1 333 ? -33.159 -50.222 -15.753 1.00 41.09 327 ASN A N 1
ATOM 2527 C CA . ASN A 1 333 ? -32.193 -50.935 -14.927 1.00 41.78 327 ASN A CA 1
ATOM 2528 C C . ASN A 1 333 ? -32.884 -52.050 -14.198 1.00 42.25 327 ASN A C 1
ATOM 2529 O O . ASN A 1 333 ? -34.117 -52.141 -14.211 1.00 43.16 327 ASN A O 1
ATOM 2534 N N . ILE A 1 334 ? -32.095 -52.927 -13.603 1.00 42.64 328 ILE A N 1
ATOM 2535 C CA . ILE A 1 334 ? -32.631 -53.937 -12.714 1.00 43.11 328 ILE A CA 1
ATOM 2536 C C . ILE A 1 334 ? -31.797 -53.886 -11.469 1.00 43.60 328 ILE A C 1
ATOM 2537 O O . ILE A 1 334 ? -30.558 -54.009 -11.546 1.00 44.01 328 ILE A O 1
ATOM 2542 N N . ARG A 1 335 ? -32.455 -53.688 -10.329 1.00 43.97 329 ARG A N 1
ATOM 2543 C CA . ARG A 1 335 ? -31.771 -53.701 -9.041 1.00 44.90 329 ARG A CA 1
ATOM 2544 C C . ARG A 1 335 ? -32.387 -54.750 -8.163 1.00 44.71 329 ARG A C 1
ATOM 2545 O O . ARG A 1 335 ? -33.552 -54.649 -7.829 1.00 44.88 329 ARG A O 1
ATOM 2553 N N . ILE A 1 336 ? -31.617 -55.767 -7.815 1.00 44.86 330 ILE A N 1
ATOM 2554 C CA . ILE A 1 336 ? -32.071 -56.758 -6.871 1.00 45.60 330 ILE A CA 1
ATOM 2555 C C . ILE A 1 336 ? -31.345 -56.507 -5.557 1.00 46.32 330 ILE A C 1
ATOM 2556 O O . ILE A 1 336 ? -30.118 -56.639 -5.469 1.00 46.81 330 ILE A O 1
ATOM 2561 N N . LEU A 1 337 ? -32.118 -56.125 -4.540 1.00 46.73 331 LEU A N 1
ATOM 2562 C CA . LEU A 1 337 ? -31.579 -55.673 -3.261 1.00 46.56 331 LEU A CA 1
ATOM 2563 C C . LEU A 1 337 ? -31.986 -56.608 -2.124 1.00 47.10 331 LEU A C 1
ATOM 2564 O O . LEU A 1 337 ? -32.797 -57.508 -2.331 1.00 47.37 331 LEU A O 1
ATOM 2569 N N . ASP A 1 338 ? -31.405 -56.414 -0.936 1.00 47.63 332 ASP A N 1
ATOM 2570 C CA . ASP A 1 338 ? -31.788 -57.171 0.257 1.00 47.99 332 ASP A CA 1
ATOM 2571 C C . ASP A 1 338 ? -33.290 -57.099 0.466 1.00 47.76 332 ASP A C 1
ATOM 2572 O O . ASP A 1 338 ? -33.939 -58.108 0.711 1.00 47.47 332 ASP A O 1
ATOM 2577 N N . GLN A 1 339 ? -33.845 -55.895 0.351 1.00 47.87 333 GLN A N 1
ATOM 2578 C CA . GLN A 1 339 ? -35.270 -55.678 0.598 1.00 47.96 333 GLN A CA 1
ATOM 2579 C C . GLN A 1 339 ? -36.162 -56.392 -0.417 1.00 46.82 333 GLN A C 1
ATOM 2580 O O . GLN A 1 339 ? -37.275 -56.786 -0.070 1.00 46.96 333 GLN A O 1
ATOM 2586 N N . THR A 1 340 ? -35.663 -56.574 -1.644 1.00 45.07 334 THR A N 1
ATOM 2587 C CA . THR A 1 340 ? -36.289 -57.454 -2.618 1.00 43.93 334 THR A CA 1
ATOM 2588 C C . THR A 1 340 ? -36.662 -58.778 -1.937 1.00 43.40 334 THR A C 1
ATOM 2589 O O . THR A 1 340 ? -37.808 -59.212 -1.986 1.00 43.16 334 THR A O 1
ATOM 2593 N N . PHE A 1 341 ? -35.694 -59.407 -1.284 1.00 42.69 335 PHE A N 1
ATOM 2594 C CA . PHE A 1 341 ? -35.926 -60.710 -0.687 1.00 42.00 335 PHE A CA 1
ATOM 2595 C C . PHE A 1 341 ? -36.598 -60.672 0.677 1.00 41.95 335 PHE A C 1
ATOM 2596 O O . PHE A 1 341 ? -37.344 -61.586 1.014 1.00 42.31 335 PHE A O 1
ATOM 2604 N N . SER A 1 342 ? -36.337 -59.647 1.476 1.00 41.73 336 SER A N 1
ATOM 2605 C CA . SER A 1 342 ? -36.870 -59.651 2.850 1.00 41.97 336 SER A CA 1
ATOM 2606 C C . SER A 1 342 ? -38.291 -59.074 2.948 1.00 41.57 336 SER A C 1
ATOM 2607 O O . SER A 1 342 ? -38.938 -59.196 3.971 1.00 41.75 336 SER A O 1
ATOM 2610 N N . GLY A 1 343 ? -38.764 -58.464 1.869 1.00 41.44 337 GLY A N 1
ATOM 2611 C CA . GLY A 1 343 ? -40.105 -57.903 1.808 1.00 41.55 337 GLY A CA 1
ATOM 2612 C C . GLY A 1 343 ? -39.991 -56.406 1.683 1.00 41.76 337 GLY A C 1
ATOM 2613 O O . GLY A 1 343 ? -39.731 -55.723 2.664 1.00 42.24 337 GLY A O 1
ATOM 2614 N N . PHE A 1 344 ? -40.179 -55.893 0.481 1.00 41.82 338 PHE A N 1
ATOM 2615 C CA . PHE A 1 344 ? -39.872 -54.513 0.209 1.00 42.74 338 PHE A CA 1
ATOM 2616 C C . PHE A 1 344 ? -40.919 -53.590 0.787 1.00 43.94 338 PHE A C 1
ATOM 2617 O O . PHE A 1 344 ? -42.123 -53.892 0.721 1.00 44.65 338 PHE A O 1
ATOM 2625 N N . GLN A 1 345 ? -40.462 -52.456 1.329 1.00 44.88 339 GLN A N 1
ATOM 2626 C CA . GLN A 1 345 ? -41.361 -51.486 1.979 1.00 45.63 339 GLN A CA 1
ATOM 2627 C C . GLN A 1 345 ? -41.340 -50.120 1.307 1.00 46.48 339 GLN A C 1
ATOM 2628 O O . GLN A 1 345 ? -40.322 -49.458 1.272 1.00 46.86 339 GLN A O 1
ATOM 2634 N N . ASP A 1 346 ? -42.468 -49.690 0.782 1.00 47.98 340 ASP A N 1
ATOM 2635 C CA . ASP A 1 346 ? -42.564 -48.340 0.235 1.00 50.07 340 ASP A CA 1
ATOM 2636 C C . ASP A 1 346 ? -42.465 -47.241 1.302 1.00 50.86 340 ASP A C 1
ATOM 2637 O O . ASP A 1 346 ? -43.282 -47.175 2.223 1.00 51.03 340 ASP A O 1
ATOM 2642 N N . VAL A 1 347 ? -41.465 -46.383 1.176 1.00 51.93 341 VAL A N 1
ATOM 2643 C CA . VAL A 1 347 ? -41.442 -45.154 1.964 1.00 53.31 341 VAL A CA 1
ATOM 2644 C C . VAL A 1 347 ? -41.783 -43.989 1.041 1.00 54.37 341 VAL A C 1
ATOM 2645 O O . VAL A 1 347 ? -41.476 -44.007 -0.152 1.00 55.77 341 VAL A O 1
ATOM 2649 N N . TYR A 1 348 ? -42.460 -42.993 1.568 1.00 54.95 342 TYR A N 1
ATOM 2650 C CA . TYR A 1 348 ? -42.779 -41.850 0.764 1.00 55.52 342 TYR A CA 1
ATOM 2651 C C . TYR A 1 348 ? -42.004 -40.687 1.312 1.00 56.09 342 TYR A C 1
ATOM 2652 O O . TYR A 1 348 ? -41.676 -40.678 2.515 1.00 56.49 342 TYR A O 1
ATOM 2661 N N . ALA A 1 349 ? -41.739 -39.699 0.453 1.00 55.96 343 ALA A N 1
ATOM 2662 C CA . ALA A 1 349 ? -41.154 -38.430 0.894 1.00 55.76 343 ALA A CA 1
ATOM 2663 C C . ALA A 1 349 ? -41.508 -38.059 2.361 1.00 55.34 343 ALA A C 1
ATOM 2664 O O . ALA A 1 349 ? -40.619 -38.085 3.220 1.00 55.12 343 ALA A O 1
ATOM 2666 N N . ASN A 1 350 ? -42.788 -37.763 2.644 1.00 54.90 344 ASN A N 1
ATOM 2667 C CA . ASN A 1 350 ? -43.270 -37.400 4.009 1.00 54.44 344 ASN A CA 1
ATOM 2668 C C . ASN A 1 350 ? -42.988 -38.449 5.080 1.00 54.56 344 ASN A C 1
ATOM 2669 O O . ASN A 1 350 ? -43.503 -38.360 6.209 1.00 53.98 344 ASN A O 1
ATOM 2674 N N . TYR A 1 351 ? -42.189 -39.453 4.688 1.00 55.04 345 TYR A N 1
ATOM 2675 C CA . TYR A 1 351 ? -41.874 -40.641 5.501 1.00 55.02 345 TYR A CA 1
ATOM 2676 C C . TYR A 1 351 ? -43.153 -41.322 6.055 1.00 53.99 345 TYR A C 1
ATOM 2677 O O . TYR A 1 351 ? -43.246 -41.674 7.246 1.00 54.44 345 TYR A O 1
ATOM 2686 N N . THR A 1 352 ? -44.157 -41.447 5.191 1.00 51.94 346 THR A N 1
ATOM 2687 C CA . THR A 1 352 ? -45.347 -42.214 5.519 1.00 49.77 346 THR A CA 1
ATOM 2688 C C . THR A 1 352 ? -45.175 -43.538 4.793 1.00 48.41 346 THR A C 1
ATOM 2689 O O . THR A 1 352 ? -44.822 -43.563 3.606 1.00 48.39 346 THR A O 1
ATOM 2693 N N . MET A 1 353 ? -45.359 -44.628 5.534 1.00 46.52 347 MET A N 1
ATOM 2694 C CA . MET A 1 353 ? -45.150 -45.987 5.030 1.00 44.37 347 MET A CA 1
ATOM 2695 C C . MET A 1 353 ? -46.183 -46.368 3.989 1.00 43.06 347 MET A C 1
ATOM 2696 O O . MET A 1 353 ? -47.379 -46.212 4.195 1.00 42.17 347 MET A O 1
ATOM 2701 N N . GLY A 1 354 ? -45.693 -46.847 2.853 1.00 42.27 348 GLY A N 1
ATOM 2702 C CA . GLY A 1 354 ? -46.546 -47.243 1.759 1.00 41.48 348 GLY A CA 1
ATOM 2703 C C . GLY A 1 354 ? -46.902 -48.698 1.892 1.00 41.00 348 GLY A C 1
ATOM 2704 O O . GLY A 1 354 ? -46.927 -49.225 2.997 1.00 41.11 348 GLY A O 1
ATOM 2705 N N . PRO A 1 355 ? -47.209 -49.361 0.769 1.00 40.63 349 PRO A N 1
ATOM 2706 C CA . PRO A 1 355 ? -47.492 -50.780 0.845 1.00 40.29 349 PRO A CA 1
ATOM 2707 C C . PRO A 1 355 ? -46.235 -51.561 1.180 1.00 39.95 349 PRO A C 1
ATOM 2708 O O . PRO A 1 355 ? -45.131 -51.040 1.054 1.00 40.05 349 PRO A O 1
ATOM 2712 N N . ARG A 1 356 ? -46.416 -52.776 1.670 1.00 39.36 350 ARG A N 1
ATOM 2713 C CA . ARG A 1 356 ? -45.305 -53.644 1.917 1.00 39.05 350 ARG A CA 1
ATOM 2714 C C . ARG A 1 356 ? -45.624 -54.948 1.208 1.00 38.24 350 ARG A C 1
ATOM 2715 O O . ARG A 1 356 ? -46.736 -55.473 1.317 1.00 37.83 350 ARG A O 1
ATOM 2723 N N . TYR A 1 357 ? -44.632 -55.474 0.497 1.00 37.28 351 TYR A N 1
ATOM 2724 C CA . TYR A 1 357 ? -44.794 -56.711 -0.261 1.00 36.17 351 TYR A CA 1
ATOM 2725 C C . TYR A 1 357 ? -44.163 -57.894 0.433 1.00 34.70 351 TYR A C 1
ATOM 2726 O O . TYR A 1 357 ? -43.293 -57.743 1.286 1.00 34.60 351 TYR A O 1
ATOM 2735 N N . ILE A 1 358 ? -44.624 -59.075 0.069 1.00 33.31 352 ILE A N 1
ATOM 2736 C CA . ILE A 1 358 ? -44.205 -60.293 0.741 1.00 32.13 352 ILE A CA 1
ATOM 2737 C C . ILE A 1 358 ? -42.761 -60.541 0.386 1.00 31.86 352 ILE A C 1
ATOM 2738 O O . ILE A 1 358 ? -42.282 -59.966 -0.569 1.00 32.09 352 ILE A O 1
ATOM 2743 N N . PRO A 1 359 ? -42.030 -61.326 1.196 1.00 32.03 353 PRO A N 1
ATOM 2744 C CA . PRO A 1 359 ? -40.654 -61.590 0.767 1.00 32.74 353 PRO A CA 1
ATOM 2745 C C . PRO A 1 359 ? -40.624 -62.206 -0.644 1.00 34.10 353 PRO A C 1
ATOM 2746 O O . PRO A 1 359 ? -41.586 -62.847 -1.059 1.00 34.98 353 PRO A O 1
ATOM 2750 N N . LEU A 1 360 ? -39.562 -62.020 -1.403 1.00 35.90 354 LEU A N 1
ATOM 2751 C CA . LEU A 1 360 ? -39.543 -62.640 -2.739 1.00 37.66 354 LEU A CA 1
ATOM 2752 C C . LEU A 1 360 ? -38.805 -63.973 -2.760 1.00 38.64 354 LEU A C 1
ATOM 2753 O O . LEU A 1 360 ? -37.624 -64.049 -2.408 1.00 39.31 354 LEU A O 1
ATOM 2758 N N . ASP A 1 361 ? -39.516 -65.007 -3.190 1.00 39.47 355 ASP A N 1
ATOM 2759 C CA . ASP A 1 361 ? -38.954 -66.334 -3.457 1.00 40.39 355 ASP A CA 1
ATOM 2760 C C . ASP A 1 361 ? -38.044 -66.346 -4.715 1.00 40.65 355 ASP A C 1
ATOM 2761 O O . ASP A 1 361 ? -38.543 -66.245 -5.829 1.00 41.20 355 ASP A O 1
ATOM 2766 N N . PRO A 1 362 ? -36.716 -66.517 -4.548 1.00 40.74 356 PRO A N 1
ATOM 2767 C CA . PRO A 1 362 ? -35.789 -66.384 -5.687 1.00 40.65 356 PRO A CA 1
ATOM 2768 C C . PRO A 1 362 ? -36.274 -67.112 -6.941 1.00 40.92 356 PRO A C 1
ATOM 2769 O O . PRO A 1 362 ? -35.949 -66.718 -8.064 1.00 40.93 356 PRO A O 1
ATOM 2773 N N . GLU A 1 363 ? -37.042 -68.174 -6.735 1.00 41.12 357 GLU A N 1
ATOM 2774 C CA . GLU A 1 363 ? -37.574 -68.989 -7.810 1.00 41.81 357 GLU A CA 1
ATOM 2775 C C . GLU A 1 363 ? -38.268 -68.046 -8.816 1.00 41.47 357 GLU A C 1
ATOM 2776 O O . GLU A 1 363 ? -38.071 -68.167 -10.020 1.00 41.92 357 GLU A O 1
ATOM 2782 N N . ARG A 1 364 ? -39.053 -67.092 -8.316 1.00 40.91 358 ARG A N 1
ATOM 2783 C CA . ARG A 1 364 ? -39.792 -66.170 -9.167 1.00 40.69 358 ARG A CA 1
ATOM 2784 C C . ARG A 1 364 ? -38.877 -65.389 -10.122 1.00 41.25 358 ARG A C 1
ATOM 2785 O O . ARG A 1 364 ? -39.322 -64.923 -11.171 1.00 41.56 358 ARG A O 1
ATOM 2793 N N . LEU A 1 365 ? -37.608 -65.230 -9.757 1.00 41.54 359 LEU A N 1
ATOM 2794 C CA . LEU A 1 365 ? -36.644 -64.529 -10.615 1.00 42.01 359 LEU A CA 1
ATOM 2795 C C . LEU A 1 365 ? -36.570 -65.146 -12.007 1.00 42.76 359 LEU A C 1
ATOM 2796 O O . LEU A 1 365 ? -36.071 -64.512 -12.956 1.00 43.33 359 LEU A O 1
ATOM 2801 N N . GLU A 1 366 ? -37.057 -66.383 -12.123 1.00 42.79 360 GLU A N 1
ATOM 2802 C CA . GLU A 1 366 ? -37.030 -67.108 -13.379 1.00 43.07 360 GLU A CA 1
ATOM 2803 C C . GLU A 1 366 ? -37.706 -66.288 -14.491 1.00 42.89 360 GLU A C 1
ATOM 2804 O O . GLU A 1 366 ? -37.449 -66.499 -15.675 1.00 43.01 360 GLU A O 1
ATOM 2810 N N . VAL A 1 367 ? -38.528 -65.317 -14.100 1.00 42.62 361 VAL A N 1
ATOM 2811 C CA . VAL A 1 367 ? -39.200 -64.453 -15.068 1.00 42.68 361 VAL A CA 1
ATOM 2812 C C . VAL A 1 367 ? -38.230 -63.771 -16.047 1.00 42.57 361 VAL A C 1
ATOM 2813 O O . VAL A 1 367 ? -38.641 -63.369 -17.126 1.00 43.00 361 VAL A O 1
ATOM 2817 N N . PHE A 1 368 ? -36.962 -63.637 -15.675 1.00 41.97 362 PHE A N 1
ATOM 2818 C CA . PHE A 1 368 ? -36.004 -62.967 -16.540 1.00 41.78 362 PHE A CA 1
ATOM 2819 C C . PHE A 1 368 ? -35.444 -63.826 -17.690 1.00 41.58 362 PHE A C 1
ATOM 2820 O O . PHE A 1 368 ? -34.775 -63.295 -18.594 1.00 41.55 362 PHE A O 1
ATOM 2828 N N . SER A 1 369 ? -35.739 -65.134 -17.680 1.00 40.66 363 SER A N 1
ATOM 2829 C CA . SER A 1 369 ? -35.165 -66.045 -18.663 1.00 39.92 363 SER A CA 1
ATOM 2830 C C . SER A 1 369 ? -35.389 -65.640 -20.120 1.00 39.39 363 SER A C 1
ATOM 2831 O O . SER A 1 369 ? -34.651 -66.079 -20.993 1.00 39.06 363 SER A O 1
ATOM 2834 N N . THR A 1 370 ? -36.386 -64.800 -20.388 1.00 38.82 364 THR A N 1
ATOM 2835 C CA . THR A 1 370 ? -36.586 -64.299 -21.756 1.00 38.18 364 THR A CA 1
ATOM 2836 C C . THR A 1 370 ? -35.802 -63.028 -22.055 1.00 38.19 364 THR A C 1
ATOM 2837 O O . THR A 1 370 ? -35.742 -62.600 -23.198 1.00 38.45 364 THR A O 1
ATOM 2841 N N . VAL 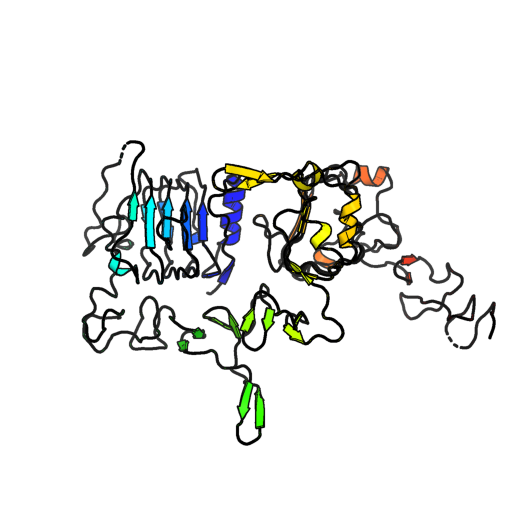A 1 371 ? -35.213 -62.416 -21.033 1.00 38.18 365 VAL A N 1
ATOM 2842 C CA . VAL A 1 371 ? -34.516 -61.148 -21.221 1.00 38.14 365 VAL A CA 1
ATOM 2843 C C . VAL A 1 371 ? -33.237 -61.329 -22.019 1.00 38.31 365 VAL A C 1
ATOM 2844 O O . VAL A 1 371 ? -32.333 -62.042 -21.585 1.00 38.42 365 VAL A O 1
ATOM 2848 N N . LYS A 1 372 ? -33.172 -60.674 -23.177 1.00 38.53 366 LYS A N 1
ATOM 2849 C CA . LYS A 1 372 ? -31.964 -60.663 -23.987 1.00 39.10 366 LYS A CA 1
ATOM 2850 C C . LYS A 1 372 ? -31.134 -59.384 -23.807 1.00 39.74 366 LYS A C 1
ATOM 2851 O O . LYS A 1 372 ? -29.896 -59.454 -23.851 1.00 40.50 366 LYS A O 1
ATOM 2857 N N . GLU A 1 373 ? -31.787 -58.235 -23.594 1.00 39.98 367 GLU A N 1
ATOM 2858 C CA . GLU A 1 373 ? -31.071 -56.939 -23.417 1.00 40.30 367 GLU A CA 1
ATOM 2859 C C . GLU A 1 373 ? -31.520 -56.129 -22.190 1.00 39.67 367 GLU A C 1
ATOM 2860 O O . GLU A 1 373 ? -32.722 -56.079 -21.855 1.00 39.74 367 GLU A O 1
ATOM 2866 N N . ILE A 1 374 ? -30.556 -55.483 -21.541 1.00 38.55 368 ILE A N 1
ATOM 2867 C CA . ILE A 1 374 ? -30.852 -54.499 -20.514 1.00 38.20 368 ILE A CA 1
ATOM 2868 C C . ILE A 1 374 ? -30.209 -53.214 -20.971 1.00 38.45 368 ILE A C 1
ATOM 2869 O O . ILE A 1 374 ? -28.986 -53.150 -21.127 1.00 38.68 368 ILE A O 1
ATOM 2874 N N . THR A 1 375 ? -31.017 -52.192 -21.220 1.00 38.88 369 THR A N 1
ATOM 2875 C CA . THR A 1 375 ? -30.460 -50.909 -21.704 1.00 39.15 369 THR A CA 1
ATOM 2876 C C . THR A 1 375 ? -29.697 -50.143 -20.614 1.00 39.66 369 THR A C 1
ATOM 2877 O O . THR A 1 375 ? -28.786 -49.364 -20.903 1.00 39.72 369 THR A O 1
ATOM 2881 N N . GLY A 1 376 ? -30.068 -50.370 -19.361 1.00 40.16 370 GLY A N 1
ATOM 2882 C CA . GLY A 1 376 ? -29.492 -49.603 -18.273 1.00 41.26 370 GLY A CA 1
ATOM 2883 C C . GLY A 1 376 ? -28.347 -50.346 -17.642 1.00 41.86 370 GLY A C 1
ATOM 2884 O O . GLY A 1 376 ? -27.415 -50.740 -18.336 1.00 42.75 370 GLY A O 1
ATOM 2885 N N . TYR A 1 377 ? -28.423 -50.550 -16.327 1.00 41.67 371 TYR A N 1
ATOM 2886 C CA . TYR A 1 377 ? -27.441 -51.343 -15.637 1.00 40.88 371 TYR A CA 1
ATOM 2887 C C . TYR A 1 377 ? -28.113 -52.480 -14.888 1.00 41.16 371 TYR A C 1
ATOM 2888 O O . TYR A 1 377 ? -29.341 -52.499 -14.726 1.00 41.25 371 TYR A O 1
ATOM 2897 N N . LEU A 1 378 ? -27.307 -53.433 -14.441 1.00 40.77 372 LEU A N 1
ATOM 2898 C CA . LEU A 1 378 ? -27.813 -54.522 -13.662 1.00 40.82 372 LEU A CA 1
ATOM 2899 C C . LEU A 1 378 ? -27.040 -54.531 -12.370 1.00 41.01 372 LEU A C 1
ATOM 2900 O O . LEU A 1 378 ? -25.802 -54.590 -12.358 1.00 41.42 372 LEU A O 1
ATOM 2905 N N . ASN A 1 379 ? -27.795 -54.477 -11.284 1.00 40.61 373 ASN A N 1
ATOM 2906 C CA . ASN A 1 379 ? -27.251 -54.332 -9.961 1.00 40.25 373 ASN A CA 1
ATOM 2907 C C . ASN A 1 379 ? -27.799 -55.484 -9.086 1.00 40.32 373 ASN A C 1
ATOM 2908 O O . ASN A 1 379 ? -29.012 -55.688 -9.003 1.00 39.85 373 ASN A O 1
ATOM 2913 N N . ILE A 1 380 ? -26.906 -56.260 -8.482 1.00 40.15 374 ILE A N 1
ATOM 2914 C CA . ILE A 1 380 ? -27.327 -57.360 -7.638 1.00 41.05 374 ILE A CA 1
ATOM 2915 C C . ILE A 1 380 ? -26.730 -57.250 -6.241 1.00 41.85 374 ILE A C 1
ATOM 2916 O O . ILE A 1 380 ? -25.504 -57.281 -6.085 1.00 42.17 374 ILE A O 1
ATOM 2921 N N . GLU A 1 381 ? -27.576 -57.153 -5.219 1.00 42.53 375 GLU A N 1
ATOM 2922 C CA . GLU A 1 381 ? -27.064 -57.016 -3.848 1.00 43.61 375 GLU A CA 1
ATOM 2923 C C . GLU A 1 381 ? -27.709 -57.942 -2.799 1.00 43.48 375 GLU A C 1
ATOM 2924 O O . GLU A 1 381 ? -27.222 -58.061 -1.671 1.00 44.15 375 GLU A O 1
ATOM 2930 N N . GLY A 1 382 ? -28.776 -58.629 -3.155 1.00 43.06 376 GLY A N 1
ATOM 2931 C CA . GLY A 1 382 ? -29.476 -59.403 -2.140 1.00 43.14 376 GLY A CA 1
ATOM 2932 C C . GLY A 1 382 ? -28.816 -60.666 -1.589 1.00 42.94 376 GLY A C 1
ATOM 2933 O O . GLY A 1 382 ? -27.858 -61.204 -2.163 1.00 43.28 376 GLY A O 1
ATOM 2934 N N . THR A 1 383 ? -29.366 -61.150 -0.479 1.00 42.26 377 THR A N 1
ATOM 2935 C CA . THR A 1 383 ? -28.894 -62.358 0.165 1.00 41.99 377 THR A CA 1
ATOM 2936 C C . THR A 1 383 ? -30.047 -63.325 0.419 1.00 41.87 377 THR A C 1
ATOM 2937 O O . THR A 1 383 ? -31.062 -62.944 1.022 1.00 41.98 377 THR A O 1
ATOM 2941 N N . HIS A 1 384 ? -29.903 -64.563 -0.055 1.00 41.21 378 HIS A N 1
ATOM 2942 C CA . HIS A 1 384 ? -30.899 -65.594 0.229 1.00 40.89 378 HIS A CA 1
ATOM 2943 C C . HIS A 1 384 ? -30.275 -66.959 0.051 1.00 41.04 378 HIS A C 1
ATOM 2944 O O . HIS A 1 384 ? -29.575 -67.179 -0.935 1.00 41.17 378 HIS A O 1
ATOM 2951 N N . PRO A 1 385 ? -30.511 -67.878 1.009 1.00 41.13 379 PRO A N 1
ATOM 2952 C CA . PRO A 1 385 ? -30.059 -69.276 0.913 1.00 41.17 379 PRO A CA 1
ATOM 2953 C C . PRO A 1 385 ? -30.238 -69.876 -0.494 1.00 41.46 379 PRO A C 1
ATOM 2954 O O . PRO A 1 385 ? -29.289 -70.413 -1.051 1.00 41.81 379 PRO A O 1
ATOM 2958 N N . GLN A 1 386 ? -31.426 -69.749 -1.076 1.00 41.95 380 GLN A N 1
ATOM 2959 C CA . GLN A 1 386 ? -31.701 -70.269 -2.421 1.00 42.26 380 GLN A CA 1
ATOM 2960 C C . GLN A 1 386 ? -31.354 -69.331 -3.576 1.00 42.42 380 GLN A C 1
ATOM 2961 O O . GLN A 1 386 ? -31.705 -69.620 -4.715 1.00 43.13 380 GLN A O 1
ATOM 2967 N N . PHE A 1 387 ? -30.703 -68.206 -3.293 1.00 42.04 381 PHE A N 1
ATOM 2968 C CA . PHE A 1 387 ? -30.251 -67.281 -4.332 1.00 41.62 381 PHE A CA 1
ATOM 2969 C C . PHE A 1 387 ? -28.764 -67.511 -4.602 1.00 41.56 381 PHE A C 1
ATOM 2970 O O . PHE A 1 387 ? -27.895 -66.806 -4.059 1.00 40.92 381 PHE A O 1
ATOM 2978 N N . ARG A 1 388 ? -28.472 -68.502 -5.441 1.00 41.47 382 ARG A N 1
ATOM 2979 C CA . ARG A 1 388 ? -27.090 -68.969 -5.573 1.00 41.90 382 ARG A CA 1
ATOM 2980 C C . ARG A 1 388 ? -26.350 -68.660 -6.896 1.00 41.46 382 ARG A C 1
ATOM 2981 O O . ARG A 1 388 ? -25.138 -68.889 -6.982 1.00 41.52 382 ARG A O 1
ATOM 2989 N N . ASN A 1 389 ? -27.058 -68.128 -7.897 1.00 40.94 383 ASN A N 1
ATOM 2990 C CA . ASN A 1 389 ? -26.461 -67.794 -9.207 1.00 40.68 383 ASN A CA 1
ATOM 2991 C C . ASN A 1 389 ? -27.371 -66.915 -10.089 1.00 40.55 383 ASN A C 1
ATOM 2992 O O . ASN A 1 389 ? -28.467 -66.541 -9.670 1.00 41.21 383 ASN A O 1
ATOM 2997 N N . LEU A 1 390 ? -26.935 -66.590 -11.306 1.00 39.92 384 LEU A N 1
ATOM 2998 C CA . LEU A 1 390 ? -27.737 -65.715 -12.188 1.00 39.06 384 LEU A CA 1
ATOM 2999 C C . LEU A 1 390 ? -28.235 -66.414 -13.434 1.00 38.39 384 LEU A C 1
ATOM 3000 O O . LEU A 1 390 ? -28.472 -65.770 -14.444 1.00 37.95 384 LEU A O 1
ATOM 3005 N N . SER A 1 391 ? -28.410 -67.725 -13.343 1.00 38.13 385 SER A N 1
ATOM 3006 C CA . SER A 1 391 ? -28.993 -68.505 -14.435 1.00 38.32 385 SER A CA 1
ATOM 3007 C C . SER A 1 391 ? -30.367 -67.982 -14.870 1.00 38.10 385 SER A C 1
ATOM 3008 O O . SER A 1 391 ? -30.821 -68.267 -15.979 1.00 37.82 385 SER A O 1
ATOM 3011 N N . TYR A 1 392 ? -31.022 -67.219 -13.997 1.00 38.08 386 TYR A N 1
ATOM 3012 C CA . TYR A 1 392 ? -32.237 -66.473 -14.366 1.00 38.20 386 TYR A CA 1
ATOM 3013 C C . TYR A 1 392 ? -31.968 -65.607 -15.592 1.00 38.74 386 TYR A C 1
ATOM 3014 O O . TYR A 1 392 ? -32.870 -65.317 -16.365 1.00 38.93 386 TYR A O 1
ATOM 3023 N N . PHE A 1 393 ? -30.714 -65.206 -15.765 1.00 39.40 387 PHE A N 1
ATOM 3024 C CA . PHE A 1 393 ? -30.343 -64.304 -16.841 1.00 40.27 387 PHE A CA 1
ATOM 3025 C C . PHE A 1 393 ? -29.523 -65.043 -17.875 1.00 40.47 387 PHE A C 1
ATOM 3026 O O . PHE A 1 393 ? -28.721 -64.440 -18.585 1.00 41.03 387 PHE A O 1
ATOM 3034 N N . ARG A 1 394 ? -29.731 -66.355 -17.953 1.00 40.79 388 ARG A N 1
ATOM 3035 C CA . ARG A 1 394 ? -29.012 -67.220 -18.888 1.00 40.55 388 ARG A CA 1
ATOM 3036 C C . ARG A 1 394 ? -29.177 -66.843 -20.362 1.00 41.70 388 ARG A C 1
ATOM 3037 O O . ARG A 1 394 ? -28.429 -67.331 -21.199 1.00 42.86 388 ARG A O 1
ATOM 3045 N N . ASN A 1 395 ? -30.131 -65.979 -20.691 1.00 42.18 389 ASN A N 1
ATOM 3046 C CA . ASN A 1 395 ? -30.296 -65.548 -22.075 1.00 42.41 389 ASN A CA 1
ATOM 3047 C C . ASN A 1 395 ? -29.972 -64.078 -22.280 1.00 43.05 389 ASN A C 1
ATOM 3048 O O . ASN A 1 395 ? -30.095 -63.562 -23.394 1.00 43.86 389 ASN A O 1
ATOM 3053 N N . LEU A 1 396 ? -29.569 -63.393 -21.213 1.00 42.83 390 LEU A N 1
ATOM 3054 C CA . LEU A 1 396 ? -29.121 -62.023 -21.350 1.00 42.72 390 LEU A CA 1
ATOM 3055 C C . LEU A 1 396 ? -27.828 -61.969 -22.186 1.00 43.39 390 LEU A C 1
ATOM 3056 O O . LEU A 1 396 ? -26.820 -62.641 -21.856 1.00 43.88 390 LEU A O 1
ATOM 3061 N N . GLU A 1 397 ? -27.841 -61.200 -23.276 1.00 43.23 391 GLU A N 1
ATOM 3062 C CA . GLU A 1 397 ? -26.649 -61.181 -24.126 1.00 43.00 391 GLU A CA 1
ATOM 3063 C C . GLU A 1 397 ? -25.916 -59.843 -24.148 1.00 42.74 391 GLU A C 1
ATOM 3064 O O . GLU A 1 397 ? -24.687 -59.805 -24.349 1.00 42.53 391 GLU A O 1
ATOM 3070 N N . THR A 1 398 ? -26.650 -58.762 -23.891 1.00 42.09 392 THR A N 1
ATOM 3071 C CA . THR A 1 398 ? -25.998 -57.460 -23.708 1.00 41.92 392 THR A CA 1
ATOM 3072 C C . THR A 1 398 ? -26.572 -56.517 -22.606 1.00 41.57 392 THR A C 1
ATOM 3073 O O . THR A 1 398 ? -27.795 -56.364 -22.478 1.00 42.41 392 THR A O 1
ATOM 3077 N N . ILE A 1 399 ? -25.677 -55.921 -21.810 1.00 40.46 393 ILE A N 1
ATOM 3078 C CA . ILE A 1 399 ? -26.017 -54.802 -20.912 1.00 39.38 393 ILE A CA 1
ATOM 3079 C C . ILE A 1 399 ? -25.489 -53.481 -21.532 1.00 39.52 393 ILE A C 1
ATOM 3080 O O . ILE A 1 399 ? -24.275 -53.253 -21.622 1.00 39.69 393 ILE A O 1
ATOM 3085 N N . HIS A 1 400 ? -26.396 -52.634 -21.991 1.00 39.12 394 HIS A N 1
ATOM 3086 C CA . HIS A 1 400 ? -25.990 -51.449 -22.718 1.00 39.21 394 HIS A CA 1
ATOM 3087 C C . HIS A 1 400 ? -25.305 -50.414 -21.847 1.00 39.63 394 HIS A C 1
ATOM 3088 O O . HIS A 1 400 ? -24.378 -49.718 -22.318 1.00 40.47 394 HIS A O 1
ATOM 3095 N N . GLY A 1 401 ? -25.743 -50.300 -20.592 1.00 38.97 395 GLY A N 1
ATOM 3096 C CA . GLY A 1 401 ? -25.194 -49.287 -19.704 1.00 38.95 395 GLY A CA 1
ATOM 3097 C C . GLY A 1 401 ? -25.394 -47.870 -20.212 1.00 39.30 395 GLY A C 1
ATOM 3098 O O . GLY A 1 401 ? -24.530 -47.019 -20.053 1.00 39.26 395 GLY A O 1
ATOM 3099 N N . ARG A 1 402 ? -26.535 -47.620 -20.842 1.00 40.09 396 ARG A N 1
ATOM 3100 C CA . ARG A 1 402 ? -26.865 -46.296 -21.340 1.00 40.71 396 ARG A CA 1
ATOM 3101 C C . ARG A 1 402 ? -27.183 -45.427 -20.145 1.00 41.17 396 ARG A C 1
ATOM 3102 O O . ARG A 1 402 ? -27.345 -44.206 -20.254 1.00 41.27 396 ARG A O 1
ATOM 3110 N N . GLN A 1 403 ? -27.261 -46.099 -19.003 1.00 41.84 397 GLN A N 1
ATOM 3111 C CA . GLN A 1 403 ? -27.433 -45.484 -17.698 1.00 42.46 397 GLN A CA 1
ATOM 3112 C C . GLN A 1 403 ? -26.557 -46.265 -16.755 1.00 42.26 397 GLN A C 1
ATOM 3113 O O . GLN A 1 403 ? -26.532 -47.507 -16.780 1.00 42.28 397 GLN A O 1
ATOM 3119 N N . LEU A 1 404 ? -25.830 -45.526 -15.933 1.00 41.83 398 LEU A N 1
ATOM 3120 C CA . LEU A 1 404 ? -24.864 -46.112 -15.046 1.00 41.17 398 LEU A CA 1
ATOM 3121 C C . LEU A 1 404 ? -25.167 -45.794 -13.603 1.00 41.86 398 LEU A C 1
ATOM 3122 O O . LEU A 1 404 ? -25.904 -44.849 -13.289 1.00 41.70 398 LEU A O 1
ATOM 3127 N N . MET A 1 405 ? -24.593 -46.592 -12.714 1.00 42.94 399 MET A N 1
ATOM 3128 C CA . MET A 1 405 ? -24.745 -46.369 -11.268 1.00 43.35 399 MET A CA 1
ATOM 3129 C C . MET A 1 405 ? -23.942 -45.196 -10.733 1.00 43.60 399 MET A C 1
ATOM 3130 O O . MET A 1 405 ? -22.927 -44.800 -11.289 1.00 43.46 399 MET A O 1
ATOM 3135 N N . GLU A 1 406 ? -24.425 -44.647 -9.639 1.00 44.28 400 GLU A N 1
ATOM 3136 C CA . GLU A 1 406 ? -23.847 -43.472 -9.024 1.00 46.04 400 GLU A CA 1
ATOM 3137 C C . GLU A 1 406 ? -22.380 -43.668 -8.734 1.00 45.30 400 GLU A C 1
ATOM 3138 O O . GLU A 1 406 ? -21.605 -42.723 -8.761 1.00 45.09 400 GLU A O 1
ATOM 3144 N N . SER A 1 407 ? -21.999 -44.909 -8.472 1.00 45.07 401 SER A N 1
ATOM 3145 C CA . SER A 1 407 ? -20.672 -45.198 -7.973 1.00 44.79 401 SER A CA 1
ATOM 3146 C C . SER A 1 407 ? -19.862 -46.036 -8.936 1.00 44.55 401 SER A C 1
ATOM 3147 O O . SER A 1 407 ? -20.281 -47.111 -9.328 1.00 44.54 401 SER A O 1
ATOM 3150 N N . MET A 1 408 ? -18.690 -45.529 -9.302 1.00 44.99 402 MET A N 1
ATOM 3151 C CA . MET A 1 408 ? -17.773 -46.197 -10.240 1.00 45.57 402 MET A CA 1
ATOM 3152 C C . MET A 1 408 ? -18.259 -46.355 -11.699 1.00 45.36 402 MET A C 1
ATOM 3153 O O . MET A 1 408 ? -17.680 -47.142 -12.449 1.00 45.80 402 MET A O 1
ATOM 3158 N N . PHE A 1 409 ? -19.272 -45.586 -12.104 1.00 44.74 403 PHE A N 1
ATOM 3159 C CA . PHE A 1 409 ? -19.861 -45.665 -13.450 1.00 44.27 403 PHE A CA 1
ATOM 3160 C C . PHE A 1 409 ? -20.236 -47.102 -13.803 1.00 44.48 403 PHE A C 1
ATOM 3161 O O . PHE A 1 409 ? -19.968 -47.564 -14.933 1.00 44.64 403 PHE A O 1
ATOM 3169 N N . ALA A 1 410 ? -20.829 -47.815 -12.844 1.00 44.04 404 ALA A N 1
ATOM 3170 C CA . ALA A 1 410 ? -21.055 -49.250 -13.015 1.00 43.47 404 ALA A CA 1
ATOM 3171 C C . ALA A 1 410 ? -22.259 -49.602 -13.884 1.00 43.43 404 ALA A C 1
ATOM 3172 O O . ALA A 1 410 ? -23.354 -49.029 -13.743 1.00 43.36 404 ALA A O 1
ATOM 3174 N N . ALA A 1 411 ? -22.036 -50.569 -14.772 1.00 42.95 405 ALA A N 1
ATOM 3175 C CA . ALA A 1 411 ? -23.088 -51.120 -15.584 1.00 42.53 405 ALA A CA 1
ATOM 3176 C C . ALA A 1 411 ? -23.469 -52.481 -15.057 1.00 42.62 405 ALA A C 1
ATOM 3177 O O . ALA A 1 411 ? -24.615 -52.901 -15.174 1.00 42.99 405 ALA A O 1
ATOM 3179 N N . LEU A 1 412 ? -22.500 -53.194 -14.496 1.00 42.67 406 LEU A N 1
ATOM 3180 C CA . LEU A 1 412 ? -22.796 -54.438 -13.786 1.00 42.39 406 LEU A CA 1
ATOM 3181 C C . LEU A 1 412 ? -22.199 -54.373 -12.405 1.00 42.07 406 LEU A C 1
ATOM 3182 O O . LEU A 1 412 ? -20.979 -54.372 -12.273 1.00 42.21 406 LEU A O 1
ATOM 3187 N N . ALA A 1 413 ? -23.031 -54.289 -11.372 1.00 42.00 407 ALA A N 1
ATOM 3188 C CA . ALA A 1 413 ? -22.476 -54.272 -9.998 1.00 42.06 407 ALA A CA 1
ATOM 3189 C C . ALA A 1 413 ? -23.091 -55.331 -9.143 1.00 42.04 407 ALA A C 1
ATOM 3190 O O . ALA A 1 413 ? -24.320 -55.407 -9.027 1.00 42.79 407 ALA A O 1
ATOM 3192 N N . ILE A 1 414 ? -22.233 -56.164 -8.571 1.00 41.87 408 ILE A N 1
ATOM 3193 C CA . ILE A 1 414 ? -22.655 -57.288 -7.740 1.00 41.75 408 ILE A CA 1
ATOM 3194 C C . ILE A 1 414 ? -21.911 -57.168 -6.417 1.00 42.00 408 ILE A C 1
ATOM 3195 O O . ILE A 1 414 ? -20.684 -57.387 -6.346 1.00 42.17 408 ILE A O 1
ATOM 3200 N N . VAL A 1 415 ? -22.645 -56.797 -5.375 1.00 42.02 409 VAL A N 1
ATOM 3201 C CA . VAL A 1 415 ? -22.010 -56.412 -4.113 1.00 42.09 409 VAL A CA 1
ATOM 3202 C C . VAL A 1 415 ? -22.739 -56.969 -2.896 1.00 42.11 409 VAL A C 1
ATOM 3203 O O . VAL A 1 415 ? -23.951 -56.788 -2.750 1.00 42.09 409 VAL A O 1
ATOM 3207 N N . LYS A 1 416 ? -21.996 -57.649 -2.022 1.00 42.37 410 LYS A N 1
ATOM 3208 C CA . LYS A 1 416 ? -22.570 -58.220 -0.786 1.00 42.20 410 LYS A CA 1
ATOM 3209 C C . LYS A 1 416 ? -23.790 -59.080 -1.100 1.00 41.74 410 LYS A C 1
ATOM 3210 O O . LYS A 1 416 ? -24.848 -58.917 -0.485 1.00 42.36 410 LYS A O 1
ATOM 3216 N N . SER A 1 417 ? -23.641 -59.967 -2.084 1.00 41.21 411 SER A N 1
ATOM 3217 C CA . SER A 1 417 ? -24.692 -60.897 -2.519 1.00 40.10 411 SER A CA 1
ATOM 3218 C C . SER A 1 417 ? -24.356 -62.297 -2.066 1.00 40.00 411 SER A C 1
ATOM 3219 O O . SER A 1 417 ? -23.228 -62.577 -1.670 1.00 40.63 411 SER A O 1
ATOM 3222 N N . SER A 1 418 ? -25.321 -63.198 -2.168 1.00 39.76 412 SER A N 1
ATOM 3223 C CA . SER A 1 418 ? -25.127 -64.575 -1.727 1.00 39.26 412 SER A CA 1
ATOM 3224 C C . SER A 1 418 ? -24.836 -65.506 -2.883 1.00 39.06 412 SER A C 1
ATOM 3225 O O . SER A 1 418 ? -25.072 -66.704 -2.771 1.00 39.53 412 SER A O 1
ATOM 3228 N N . LEU A 1 419 ? -24.326 -64.960 -3.983 1.00 38.66 413 LEU A N 1
ATOM 3229 C CA . LEU A 1 419 ? -24.100 -65.726 -5.199 1.00 38.54 413 LEU A CA 1
ATOM 3230 C C . LEU A 1 419 ? -22.870 -66.602 -5.101 1.00 38.75 413 LEU A C 1
ATOM 3231 O O . LEU A 1 419 ? -21.908 -66.254 -4.418 1.00 39.10 413 LEU A O 1
ATOM 3236 N N . TYR A 1 420 ? -22.921 -67.747 -5.781 1.00 38.86 414 TYR A N 1
ATOM 3237 C CA . TYR A 1 420 ? -21.829 -68.721 -5.819 1.00 38.61 414 TYR A CA 1
ATOM 3238 C C . TYR A 1 420 ? -21.187 -68.735 -7.197 1.00 38.72 414 TYR A C 1
ATOM 3239 O O . TYR A 1 420 ? -19.995 -69.030 -7.351 1.00 38.34 414 TYR A O 1
ATOM 3248 N N . SER A 1 421 ? -22.003 -68.425 -8.201 1.00 38.98 415 SER A N 1
ATOM 3249 C CA . SER A 1 421 ? -21.565 -68.387 -9.586 1.00 39.15 415 SER A CA 1
ATOM 3250 C C . SER A 1 421 ? -22.502 -67.466 -10.322 1.00 39.67 415 SER A C 1
ATOM 3251 O O . SER A 1 421 ? -23.567 -67.156 -9.813 1.00 39.64 415 SER A O 1
ATOM 3254 N N . LEU A 1 422 ? -22.101 -67.038 -11.517 1.00 40.41 416 LEU A N 1
ATOM 3255 C CA . LEU A 1 422 ? -22.909 -66.143 -12.350 1.00 40.79 416 LEU A CA 1
ATOM 3256 C C . LEU A 1 422 ? -23.861 -66.924 -13.229 1.00 40.85 416 LEU A C 1
ATOM 3257 O O . LEU A 1 422 ? -25.068 -66.748 -13.103 1.00 41.37 416 LEU A O 1
ATOM 3262 N N . GLU A 1 423 ? -23.313 -67.783 -14.101 1.00 40.50 417 GLU A N 1
ATOM 3263 C CA . GLU A 1 423 ? -24.077 -68.653 -15.013 1.00 40.37 417 GLU A CA 1
ATOM 3264 C C . GLU A 1 423 ? -24.717 -67.864 -16.145 1.00 40.68 417 GLU A C 1
ATOM 3265 O O . GLU A 1 423 ? -25.667 -68.333 -16.767 1.00 40.38 417 GLU A O 1
ATOM 3271 N N . MET A 1 424 ? -24.228 -66.658 -16.405 1.00 41.19 418 MET A N 1
ATOM 3272 C CA . MET A 1 424 ? -24.816 -65.854 -17.484 1.00 42.02 418 MET A CA 1
ATOM 3273 C C . MET A 1 424 ? -24.149 -66.181 -18.815 1.00 41.82 418 MET A C 1
ATOM 3274 O O . MET A 1 424 ? -23.423 -65.352 -19.388 1.00 41.70 418 MET A O 1
ATOM 3279 N N . ARG A 1 425 ? -24.422 -67.393 -19.300 1.00 41.41 419 ARG A N 1
ATOM 3280 C CA . ARG A 1 425 ? -23.681 -67.959 -20.424 1.00 41.32 419 ARG A CA 1
ATOM 3281 C C . ARG A 1 425 ? -23.785 -67.178 -21.734 1.00 41.20 419 ARG A C 1
ATOM 3282 O O . ARG A 1 425 ? -22.918 -67.299 -22.581 1.00 40.83 419 ARG A O 1
ATOM 3290 N N . ASN A 1 426 ? -24.819 -66.354 -21.882 1.00 41.74 420 ASN A N 1
ATOM 3291 C CA . ASN A 1 426 ? -25.042 -65.640 -23.145 1.00 41.69 420 ASN A CA 1
ATOM 3292 C C . ASN A 1 426 ? -24.552 -64.208 -23.187 1.00 41.56 420 ASN A C 1
ATOM 3293 O O . ASN A 1 426 ? -24.476 -63.619 -24.264 1.00 41.55 420 ASN A O 1
ATOM 3298 N N . LEU A 1 427 ? -24.211 -63.667 -22.020 1.00 41.48 421 LEU A N 1
ATOM 3299 C CA . LEU A 1 427 ? -23.666 -62.311 -21.899 1.00 41.61 421 LEU A CA 1
ATOM 3300 C C . LEU A 1 427 ? -22.427 -62.043 -22.763 1.00 41.47 421 LEU A C 1
ATOM 3301 O O . LEU A 1 427 ? -21.328 -62.456 -22.413 1.00 41.63 421 LEU A O 1
ATOM 3306 N N . LYS A 1 428 ? -22.605 -61.335 -23.880 1.00 41.52 422 LYS A N 1
ATOM 3307 C CA . LYS A 1 428 ? -21.473 -61.046 -24.804 1.00 41.56 422 LYS A CA 1
ATOM 3308 C C . LYS A 1 428 ? -20.942 -59.602 -24.763 1.00 41.37 422 LYS A C 1
ATOM 3309 O O . LYS A 1 428 ? -19.776 -59.361 -25.034 1.00 41.02 422 LYS A O 1
ATOM 3315 N N . GLN A 1 429 ? -21.805 -58.656 -24.419 1.00 41.84 423 GLN A N 1
ATOM 3316 C CA . GLN A 1 429 ? -21.409 -57.264 -24.370 1.00 42.03 423 GLN A CA 1
ATOM 3317 C C . GLN A 1 429 ? -21.896 -56.543 -23.122 1.00 41.99 423 GLN A C 1
ATOM 3318 O O . GLN A 1 429 ? -23.061 -56.654 -22.726 1.00 42.16 423 GLN A O 1
ATOM 3324 N N . ILE A 1 430 ? -20.978 -55.822 -22.493 1.00 42.05 424 ILE A N 1
ATOM 3325 C CA . ILE A 1 430 ? -21.354 -54.692 -21.648 1.00 41.90 424 ILE A CA 1
ATOM 3326 C C . ILE A 1 430 ? -20.936 -53.425 -22.400 1.00 41.98 424 ILE A C 1
ATOM 3327 O O . ILE A 1 430 ? -19.747 -53.082 -22.454 1.00 41.47 424 ILE A O 1
ATOM 3332 N N . SER A 1 431 ? -21.912 -52.773 -23.037 1.00 42.17 425 SER A N 1
ATOM 3333 C CA . SER A 1 431 ? -21.599 -51.784 -24.071 1.00 42.68 425 SER A CA 1
ATOM 3334 C C . SER A 1 431 ? -20.819 -50.648 -23.475 1.00 42.99 425 SER A C 1
ATOM 3335 O O . SER A 1 431 ? -19.841 -50.182 -24.049 1.00 42.93 425 SER A O 1
ATOM 3338 N N . SER A 1 432 ? -21.259 -50.213 -22.302 1.00 43.50 426 SER A N 1
ATOM 3339 C CA . SER A 1 432 ? -20.671 -49.057 -21.666 1.00 43.79 426 SER A CA 1
ATOM 3340 C C . SER A 1 432 ? -20.545 -49.254 -20.166 1.00 43.34 426 SER A C 1
ATOM 3341 O O . SER A 1 432 ? -21.219 -50.118 -19.610 1.00 43.95 426 SER A O 1
ATOM 3344 N N . GLY A 1 433 ? -19.687 -48.469 -19.518 1.00 42.31 427 GLY A N 1
ATOM 3345 C CA . GLY A 1 433 ? -19.594 -48.493 -18.060 1.00 41.71 427 GLY A CA 1
ATOM 3346 C C . GLY A 1 433 ? -18.829 -49.675 -17.470 1.00 41.42 427 GLY A C 1
ATOM 3347 O O . GLY A 1 433 ? -18.225 -50.473 -18.210 1.00 41.75 427 GLY A O 1
ATOM 3348 N N . SER A 1 434 ? -18.843 -49.811 -16.144 1.00 40.08 428 SER A N 1
ATOM 3349 C CA . SER A 1 434 ? -17.895 -50.733 -15.541 1.00 39.45 428 SER A CA 1
ATOM 3350 C C . SER A 1 434 ? -18.494 -51.959 -14.849 1.00 38.96 428 SER A C 1
ATOM 3351 O O . SER A 1 434 ? -19.714 -52.040 -14.611 1.00 38.98 428 SER A O 1
ATOM 3354 N N . VAL A 1 435 ? -17.601 -52.903 -14.550 1.00 37.79 429 VAL A N 1
ATOM 3355 C CA . VAL A 1 435 ? -17.905 -54.092 -13.788 1.00 37.26 429 VAL A CA 1
ATOM 3356 C C . VAL A 1 435 ? -17.400 -53.912 -12.351 1.00 37.33 429 VAL A C 1
ATOM 3357 O O . VAL A 1 435 ? -16.186 -53.750 -12.117 1.00 37.88 429 VAL A O 1
ATOM 3361 N N . VAL A 1 436 ? -18.313 -53.926 -11.389 1.00 36.62 430 VAL A N 1
ATOM 3362 C CA . VAL A 1 436 ? -17.912 -53.954 -9.986 1.00 36.10 430 VAL A CA 1
ATOM 3363 C C . VAL A 1 436 ? -18.427 -55.250 -9.361 1.00 36.23 430 VAL A C 1
ATOM 3364 O O . VAL A 1 436 ? -19.646 -55.487 -9.322 1.00 36.29 430 VAL A O 1
ATOM 3368 N N . ILE A 1 437 ? -17.525 -56.093 -8.875 1.00 35.71 431 ILE A N 1
ATOM 3369 C CA . ILE A 1 437 ? -17.967 -57.316 -8.229 1.00 35.59 431 ILE A CA 1
ATOM 3370 C C . ILE A 1 437 ? -17.146 -57.503 -6.980 1.00 35.36 431 ILE A C 1
ATOM 3371 O O . ILE A 1 437 ? -16.050 -58.067 -7.014 1.00 35.31 431 ILE A O 1
ATOM 3376 N N . GLN A 1 438 ? -17.669 -57.008 -5.867 1.00 35.56 432 GLN A N 1
ATOM 3377 C CA . GLN A 1 438 ? -16.927 -57.029 -4.604 1.00 35.88 432 GLN A CA 1
ATOM 3378 C C . GLN A 1 438 ? -17.762 -57.529 -3.445 1.00 35.92 432 GLN A C 1
ATOM 3379 O O . GLN A 1 438 ? -18.990 -57.297 -3.410 1.00 36.10 432 GLN A O 1
ATOM 3385 N N . HIS A 1 439 ? -17.084 -58.173 -2.486 1.00 35.50 433 HIS A N 1
ATOM 3386 C CA . HIS A 1 439 ? -17.687 -58.568 -1.213 1.00 35.45 433 HIS A CA 1
ATOM 3387 C C . HIS A 1 439 ? -18.790 -59.574 -1.384 1.00 35.52 433 HIS A C 1
ATOM 3388 O O . HIS A 1 439 ? -19.838 -59.405 -0.795 1.00 35.83 433 HIS A O 1
ATOM 3395 N N . ASN A 1 440 ? -18.603 -60.582 -2.220 1.00 35.83 434 ASN A N 1
ATOM 3396 C CA . ASN A 1 440 ? -19.567 -61.671 -2.261 1.00 36.30 434 ASN A CA 1
ATOM 3397 C C . ASN A 1 440 ? -18.843 -62.898 -1.707 1.00 36.85 434 ASN A C 1
ATOM 3398 O O . ASN A 1 440 ? -17.971 -63.472 -2.3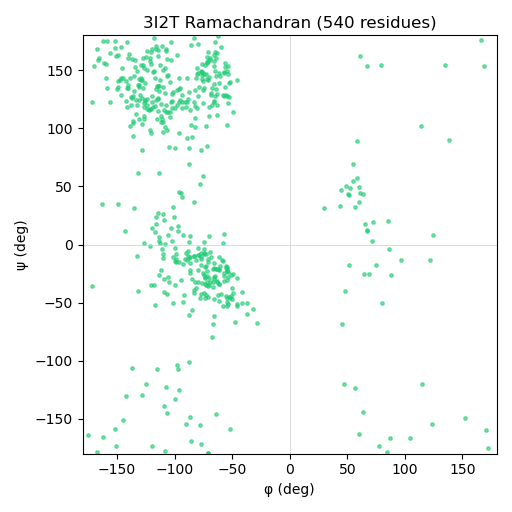72 1.00 36.79 434 ASN A O 1
ATOM 3403 N N . ARG A 1 441 ? -19.182 -63.273 -0.473 1.00 37.05 435 ARG A N 1
ATOM 3404 C CA . ARG A 1 441 ? -18.332 -64.165 0.309 1.00 37.46 435 ARG A CA 1
ATOM 3405 C C . ARG A 1 441 ? -18.195 -65.587 -0.258 1.00 37.70 435 ARG A C 1
ATOM 3406 O O . ARG A 1 441 ? -17.241 -66.306 0.074 1.00 37.92 435 ARG A O 1
ATOM 3414 N N . ASP A 1 442 ? -19.135 -65.977 -1.112 1.00 37.85 436 ASP A N 1
ATOM 3415 C CA . ASP A 1 442 ? -19.177 -67.327 -1.657 1.00 38.18 436 ASP A CA 1
ATOM 3416 C C . ASP A 1 442 ? -19.061 -67.372 -3.182 1.00 39.06 436 ASP A C 1
ATOM 3417 O O . ASP A 1 442 ? -19.323 -68.412 -3.791 1.00 40.23 436 ASP A O 1
ATOM 3422 N N . LEU A 1 443 ? -18.655 -66.270 -3.797 1.00 39.19 437 LEU A N 1
ATOM 3423 C CA . LEU A 1 443 ? -18.668 -66.173 -5.240 1.00 39.41 437 LEU A CA 1
ATOM 3424 C C . LEU A 1 443 ? -17.320 -66.520 -5.879 1.00 40.13 437 LEU A C 1
ATOM 3425 O O . LEU A 1 443 ? -16.288 -65.926 -5.557 1.00 40.38 437 LEU A O 1
ATOM 3430 N N . CYS A 1 444 ? -17.348 -67.484 -6.792 1.00 40.46 438 CYS A N 1
ATOM 3431 C CA . CYS A 1 444 ? -16.180 -67.851 -7.570 1.00 40.95 438 CYS A CA 1
ATOM 3432 C C . CYS A 1 444 ? -16.311 -67.395 -9.026 1.00 40.61 438 CYS A C 1
ATOM 3433 O O . CYS A 1 444 ? -17.270 -66.734 -9.380 1.00 40.48 438 CYS A O 1
ATOM 3436 N N . TYR A 1 445 ? -15.318 -67.729 -9.846 1.00 40.62 439 TYR A N 1
ATOM 3437 C CA . TYR A 1 445 ? -15.335 -67.502 -11.302 1.00 40.58 439 TYR A CA 1
ATOM 3438 C C . TYR A 1 445 ? -14.981 -66.060 -11.719 1.00 40.63 439 TYR A C 1
ATOM 3439 O O . TYR A 1 445 ? -14.088 -65.834 -12.559 1.00 40.08 439 TYR A O 1
ATOM 3448 N N . VAL A 1 446 ? -15.655 -65.099 -11.092 1.00 40.75 440 VAL A N 1
ATOM 3449 C CA . VAL A 1 446 ? -15.562 -63.691 -11.472 1.00 40.97 440 VAL A CA 1
ATOM 3450 C C . VAL A 1 446 ? -14.123 -63.177 -11.617 1.00 40.85 440 VAL A C 1
ATOM 3451 O O . VAL A 1 446 ? -13.886 -62.241 -12.360 1.00 40.80 440 VAL A O 1
ATOM 3455 N N . SER A 1 447 ? -13.167 -63.803 -10.935 1.00 40.90 441 SER A N 1
ATOM 3456 C CA . SER A 1 447 ? -11.784 -63.327 -10.967 1.00 40.69 441 SER A CA 1
ATOM 3457 C C . SER A 1 447 ? -10.975 -63.883 -12.108 1.00 40.37 441 SER A C 1
ATOM 3458 O O . SER A 1 447 ? -9.875 -63.418 -12.360 1.00 40.54 441 SER A O 1
ATOM 3461 N N . ASN A 1 448 ? -11.511 -64.885 -12.791 1.00 40.22 442 ASN A N 1
ATOM 3462 C CA . ASN A 1 448 ? -10.809 -65.490 -13.916 1.00 39.77 442 ASN A CA 1
ATOM 3463 C C . ASN A 1 448 ? -11.532 -65.238 -15.222 1.00 40.04 442 ASN A C 1
ATOM 3464 O O . ASN A 1 448 ? -11.166 -65.772 -16.248 1.00 40.06 442 ASN A O 1
ATOM 3469 N N . ILE A 1 449 ? -12.571 -64.416 -15.164 1.00 40.78 443 ILE A N 1
ATOM 3470 C CA . ILE A 1 449 ? -13.272 -63.952 -16.352 1.00 41.30 443 ILE A CA 1
ATOM 3471 C C . ILE A 1 449 ? -12.492 -62.761 -16.911 1.00 41.54 443 ILE A C 1
ATOM 3472 O O . ILE A 1 449 ? -12.270 -61.788 -16.207 1.00 41.51 443 ILE A O 1
ATOM 3477 N N . ARG A 1 450 ? -12.067 -62.849 -18.167 1.00 42.00 444 ARG A N 1
ATOM 3478 C CA . ARG A 1 450 ? -11.437 -61.708 -18.839 1.00 42.69 444 ARG A CA 1
ATOM 3479 C C . ARG A 1 450 ? -12.515 -60.718 -19.252 1.00 42.93 444 ARG A C 1
ATOM 3480 O O . ARG A 1 450 ? -12.952 -60.705 -20.396 1.00 43.04 444 ARG A O 1
ATOM 3488 N N . TRP A 1 451 ? -12.938 -59.894 -18.302 1.00 43.25 445 TRP A N 1
ATOM 3489 C CA . TRP A 1 451 ? -13.966 -58.872 -18.535 1.00 43.51 445 TRP A CA 1
ATOM 3490 C C . TRP A 1 451 ? -13.761 -57.961 -19.759 1.00 43.23 445 TRP A C 1
ATOM 3491 O O . TRP A 1 451 ? -14.735 -57.626 -20.417 1.00 43.04 445 TRP A O 1
ATOM 3502 N N . PRO A 1 452 ? -12.502 -57.565 -20.070 1.00 43.22 446 PRO A N 1
ATOM 3503 C CA . PRO A 1 452 ? -12.326 -56.749 -21.279 1.00 43.03 446 PRO A CA 1
ATOM 3504 C C . PRO A 1 452 ? -12.854 -57.397 -22.554 1.00 42.76 446 PRO A C 1
ATOM 3505 O O . PRO A 1 452 ? -13.310 -56.686 -23.443 1.00 42.93 446 PRO A O 1
ATOM 3509 N N . ALA A 1 453 ? -12.807 -58.726 -22.616 1.00 42.59 447 ALA A N 1
ATOM 3510 C CA . ALA A 1 453 ? -13.422 -59.504 -23.689 1.00 42.59 447 ALA A CA 1
ATOM 3511 C C . ALA A 1 453 ? -14.837 -59.043 -23.996 1.00 42.95 447 ALA A C 1
ATOM 3512 O O . ALA A 1 453 ? -15.164 -58.768 -25.149 1.00 42.97 447 ALA A O 1
ATOM 3514 N N . ILE A 1 454 ? -15.671 -58.944 -22.965 1.00 43.42 448 ILE A N 1
ATOM 3515 C CA . ILE A 1 454 ? -17.078 -58.538 -23.149 1.00 43.82 448 ILE A CA 1
ATOM 3516 C C . ILE A 1 454 ? -17.327 -57.019 -23.044 1.00 44.06 448 ILE A C 1
ATOM 3517 O O . ILE A 1 454 ? -18.400 -56.518 -23.401 1.00 43.71 448 ILE A O 1
ATOM 3522 N N . GLN A 1 455 ? -16.336 -56.286 -22.553 1.00 44.70 449 GLN A N 1
ATOM 3523 C CA . GLN A 1 455 ? -16.482 -54.845 -22.464 1.00 45.38 449 GLN A CA 1
ATOM 3524 C C . GLN A 1 455 ? -16.166 -54.288 -23.834 1.00 45.85 449 GLN A C 1
ATOM 3525 O O . GLN A 1 455 ? -15.314 -54.818 -24.549 1.00 46.79 449 GLN A O 1
ATOM 3531 N N . LYS A 1 456 ? -16.876 -53.251 -24.229 1.00 46.17 450 LYS A N 1
ATOM 3532 C CA . LYS A 1 456 ? -16.764 -52.785 -25.591 1.00 46.74 450 LYS A CA 1
ATOM 3533 C C . LYS A 1 456 ? -15.556 -51.868 -25.769 1.00 47.03 450 LYS A C 1
ATOM 3534 O O . LYS A 1 456 ? -14.851 -51.960 -26.774 1.00 47.12 450 LYS A O 1
ATOM 3540 N N . GLU A 1 457 ? -15.301 -51.024 -24.768 1.00 47.53 451 GLU A N 1
ATOM 3541 C CA . GLU A 1 457 ? -14.249 -49.977 -24.824 1.00 47.93 451 GLU A CA 1
ATOM 3542 C C . GLU A 1 457 ? -13.040 -50.283 -23.924 1.00 47.71 451 GLU A C 1
ATOM 3543 O O . GLU A 1 457 ? -13.175 -50.975 -22.904 1.00 48.10 451 GLU A O 1
ATOM 3549 N N . PRO A 1 458 ? -11.846 -49.778 -24.287 1.00 47.37 452 PRO A N 1
ATOM 3550 C CA . PRO A 1 458 ? -10.710 -50.019 -23.370 1.00 46.59 452 PRO A CA 1
ATOM 3551 C C . PRO A 1 458 ? -10.792 -49.155 -22.102 1.00 45.86 452 PRO A C 1
ATOM 3552 O O . PRO A 1 458 ? -10.403 -49.599 -21.020 1.00 45.85 452 PRO A O 1
ATOM 3556 N N . GLU A 1 459 ? -11.322 -47.945 -22.240 1.00 44.87 453 GLU A N 1
ATOM 3557 C CA . GLU A 1 459 ? -11.516 -47.045 -21.116 1.00 44.38 453 GLU A CA 1
ATOM 3558 C C . GLU A 1 459 ? -12.466 -47.593 -20.009 1.00 44.41 453 GLU A C 1
ATOM 3559 O O . GLU A 1 459 ? -12.460 -47.104 -18.866 1.00 44.71 453 GLU A O 1
ATOM 3561 N N . GLN A 1 460 ? -13.283 -48.593 -20.343 1.00 43.47 454 GLN A N 1
ATOM 3562 C CA . GLN A 1 460 ? -14.133 -49.235 -19.351 1.00 42.57 454 GLN A CA 1
ATOM 3563 C C . GLN A 1 460 ? -13.296 -49.954 -18.305 1.00 41.87 454 GLN A C 1
ATOM 3564 O O . GLN A 1 460 ? -12.219 -50.452 -18.610 1.00 41.90 454 GLN A O 1
ATOM 3570 N N . LYS A 1 461 ? -13.805 -50.024 -17.080 1.00 41.30 455 LYS A N 1
ATOM 3571 C CA . LYS A 1 461 ? -12.999 -50.477 -15.955 1.00 40.47 455 LYS A CA 1
ATOM 3572 C C . LYS A 1 461 ? -13.518 -51.697 -15.214 1.00 40.04 455 LYS A C 1
ATOM 3573 O O . LYS A 1 461 ? -14.707 -52.033 -15.271 1.00 40.22 455 LYS A O 1
ATOM 3579 N N . VAL A 1 462 ? -12.603 -52.366 -14.524 1.00 39.25 456 VAL A N 1
ATOM 3580 C CA . VAL A 1 462 ? -12.937 -53.578 -13.797 1.00 38.71 456 VAL A CA 1
ATOM 3581 C C . VAL A 1 462 ? -12.557 -53.493 -12.301 1.00 38.98 456 VAL A C 1
ATOM 3582 O O . VAL A 1 462 ? -11.378 -53.370 -11.942 1.00 38.94 456 VAL A O 1
ATOM 3586 N N . TRP A 1 463 ? -13.551 -53.558 -11.422 1.00 38.84 457 TRP A N 1
ATOM 3587 C CA . TRP A 1 463 ? -13.235 -53.671 -9.989 1.00 38.89 457 TRP A CA 1
ATOM 3588 C C . TRP A 1 463 ? -13.837 -54.969 -9.422 1.00 39.07 457 TRP A C 1
ATOM 3589 O O . TRP A 1 463 ? -15.042 -55.042 -9.085 1.00 39.44 457 TRP A O 1
ATOM 3600 N N . VAL A 1 464 ? -12.989 -55.999 -9.372 1.00 38.55 458 VAL A N 1
ATOM 3601 C CA . VAL A 1 464 ? -13.387 -57.335 -8.954 1.00 38.30 458 VAL A CA 1
ATOM 3602 C C . VAL A 1 464 ? -12.446 -57.860 -7.860 1.00 38.59 458 VAL A C 1
ATOM 3603 O O . VAL A 1 464 ? -11.322 -58.264 -8.123 1.00 38.21 458 VAL A O 1
ATOM 3607 N N . ASN A 1 465 ? -12.912 -57.845 -6.622 1.00 39.28 459 ASN A N 1
ATOM 3608 C CA . ASN A 1 465 ? -12.092 -58.336 -5.509 1.00 40.06 459 ASN A CA 1
ATOM 3609 C C . ASN A 1 465 ? -12.952 -58.629 -4.285 1.00 40.03 459 ASN A C 1
ATOM 3610 O O . ASN A 1 465 ? -14.159 -58.359 -4.297 1.00 39.72 459 ASN A O 1
ATOM 3615 N N . GLU A 1 466 ? -12.316 -59.183 -3.249 1.00 40.17 460 GLU A N 1
ATOM 3616 C CA . GLU A 1 466 ? -12.955 -59.523 -1.978 1.00 40.71 460 GLU A CA 1
ATOM 3617 C C . GLU A 1 466 ? -14.241 -60.301 -2.212 1.00 40.21 460 GLU A C 1
ATOM 3618 O O . GLU A 1 466 ? -15.305 -59.964 -1.700 1.00 40.59 460 GLU A O 1
ATOM 3624 N N . ASN A 1 467 ? -14.133 -61.338 -3.023 1.00 39.65 461 ASN A N 1
ATOM 3625 C CA . ASN A 1 467 ? -15.204 -62.296 -3.159 1.00 39.44 461 ASN A CA 1
ATOM 3626 C C . ASN A 1 467 ? -14.762 -63.578 -2.455 1.00 39.10 461 ASN A C 1
ATOM 3627 O O . ASN A 1 467 ? -14.439 -63.500 -1.277 1.00 39.74 461 ASN A O 1
ATOM 3632 N N . LEU A 1 468 ? -14.717 -64.737 -3.105 1.00 38.45 462 LEU A N 1
ATOM 3633 C CA . LEU A 1 468 ? -14.143 -65.894 -2.422 1.00 37.69 462 LEU A CA 1
ATOM 3634 C C . LEU A 1 468 ? -12.697 -66.004 -2.847 1.00 37.51 462 LEU A C 1
ATOM 3635 O O . LEU A 1 468 ? -12.396 -65.889 -4.029 1.00 37.66 462 LEU A O 1
ATOM 3640 N N . ARG A 1 469 ? -11.798 -66.205 -1.892 1.00 37.27 463 ARG A N 1
ATOM 3641 C CA . ARG A 1 469 ? -10.374 -66.305 -2.210 1.00 37.20 463 ARG A CA 1
ATOM 3642 C C . ARG A 1 469 ? -10.087 -67.373 -3.276 1.00 37.87 463 ARG A C 1
ATOM 3643 O O . ARG A 1 469 ? -10.520 -68.527 -3.142 1.00 38.12 463 ARG A O 1
ATOM 3651 N N . ALA A 1 470 ? -9.362 -66.977 -4.327 1.00 38.15 464 ALA A N 1
ATOM 3652 C CA . ALA A 1 470 ? -8.896 -67.910 -5.372 1.00 38.42 464 ALA A CA 1
ATOM 3653 C C . ALA A 1 470 ? -8.590 -69.345 -4.879 1.00 38.61 464 ALA A C 1
ATOM 3654 O O . ALA A 1 470 ? -9.152 -70.316 -5.388 1.00 38.85 464 ALA A O 1
ATOM 3656 N N . ASP A 1 471 ? -7.728 -69.493 -3.882 1.00 39.02 465 ASP A N 1
ATOM 3657 C CA . ASP A 1 471 ? -7.357 -70.843 -3.446 1.00 39.47 465 ASP A CA 1
ATOM 3658 C C . ASP A 1 471 ? -8.543 -71.672 -2.913 1.00 39.75 465 ASP A C 1
ATOM 3659 O O . ASP A 1 471 ? -8.601 -72.887 -3.130 1.00 40.12 465 ASP A O 1
ATOM 3664 N N . LEU A 1 472 ? -9.495 -71.009 -2.254 1.00 39.94 466 LEU A N 1
ATOM 3665 C CA . LEU A 1 472 ? -10.629 -71.691 -1.633 1.00 40.11 466 LEU A CA 1
ATOM 3666 C C . LEU A 1 472 ? -11.704 -72.128 -2.631 1.00 40.53 466 LEU A C 1
ATOM 3667 O O . LEU A 1 472 ? -12.530 -72.989 -2.311 1.00 40.47 466 LEU A O 1
ATOM 3672 N N . CYS A 1 473 ? -11.697 -71.550 -3.833 1.00 41.05 467 CYS A N 1
ATOM 3673 C CA . CYS A 1 473 ? -12.556 -72.047 -4.907 1.00 42.07 467 CYS A CA 1
ATOM 3674 C C . CYS A 1 473 ? -11.955 -73.303 -5.495 1.00 42.42 467 CYS A C 1
ATOM 3675 O O . CYS A 1 473 ? -12.660 -74.291 -5.764 1.00 42.77 467 CYS A O 1
ATOM 3678 N N . GLU A 1 474 ? -10.636 -73.253 -5.685 1.00 42.50 468 GLU A N 1
ATOM 3679 C CA . GLU A 1 474 ? -9.897 -74.317 -6.334 1.00 42.14 468 GLU A CA 1
ATOM 3680 C C . GLU A 1 474 ? -9.979 -75.608 -5.538 1.00 42.08 468 GLU A C 1
ATOM 3681 O O . GLU A 1 474 ? -9.981 -76.689 -6.126 1.00 42.50 468 GLU A O 1
ATOM 3687 N N . LYS A 1 475 ? -10.054 -75.503 -4.210 1.00 41.54 469 LYS A N 1
ATOM 3688 C CA . LYS A 1 475 ? -10.130 -76.695 -3.356 1.00 41.02 469 LYS A CA 1
ATOM 3689 C C . LYS A 1 475 ? -11.520 -77.342 -3.347 1.00 40.59 469 LYS A C 1
ATOM 3690 O O . LYS A 1 475 ? -11.697 -78.412 -2.763 1.00 40.89 469 LYS A O 1
ATOM 3696 N N . ASN A 1 476 ? -12.501 -76.695 -3.973 1.00 39.80 470 ASN A N 1
ATOM 3697 C CA . ASN A 1 476 ? -13.850 -77.247 -4.074 1.00 38.97 470 ASN A CA 1
ATOM 3698 C C . ASN A 1 476 ? -14.132 -77.704 -5.496 1.00 38.71 470 ASN A C 1
ATOM 3699 O O . ASN A 1 476 ? -15.233 -78.165 -5.811 1.00 38.59 470 ASN A O 1
ATOM 3704 N N . GLY A 1 477 ? -13.135 -77.542 -6.362 1.00 38.64 471 GLY A N 1
ATOM 3705 C CA . GLY A 1 477 ? -13.299 -77.806 -7.786 1.00 39.09 471 GLY A CA 1
ATOM 3706 C C . GLY A 1 477 ? -14.164 -76.769 -8.484 1.00 39.54 471 GLY A C 1
ATOM 3707 O O . GLY A 1 477 ? -14.435 -76.887 -9.674 1.00 39.77 471 GLY A O 1
ATOM 3708 N N . THR A 1 478 ? -14.593 -75.745 -7.750 1.00 39.70 472 THR A N 1
ATOM 3709 C CA . THR A 1 478 ? -15.427 -74.701 -8.318 1.00 39.95 472 THR A CA 1
ATOM 3710 C C . THR A 1 478 ? -14.569 -73.770 -9.185 1.00 40.15 472 THR A C 1
ATOM 3711 O O . THR A 1 478 ? -14.471 -72.568 -8.954 1.00 40.19 472 THR A O 1
ATOM 3715 N N . ILE A 1 479 ? -13.942 -74.371 -10.188 1.00 40.70 473 ILE A N 1
ATOM 3716 C CA . ILE A 1 479 ? -13.126 -73.668 -11.176 1.00 40.97 473 ILE A CA 1
ATOM 3717 C C . ILE A 1 479 ? -13.702 -73.880 -12.573 1.00 41.48 473 ILE A C 1
ATOM 3718 O O . ILE A 1 479 ? -14.781 -74.449 -12.730 1.00 41.81 473 ILE A O 1
ATOM 3723 N N . CYS A 1 480 ? -12.990 -73.410 -13.588 1.00 41.97 474 CYS A N 1
ATOM 3724 C CA . CYS A 1 480 ? -13.436 -73.600 -14.954 1.00 42.54 474 CYS A CA 1
ATOM 3725 C C . CYS A 1 480 ? -13.186 -75.021 -15.419 1.00 42.53 474 CYS A C 1
ATOM 3726 O O . CYS A 1 480 ? -12.194 -75.653 -15.033 1.00 42.57 474 CYS A O 1
ATOM 3729 N N . SER A 1 481 ? -14.092 -75.506 -16.262 1.00 42.63 475 SER A N 1
ATOM 3730 C CA . SER A 1 481 ? -13.850 -76.678 -17.085 1.00 42.70 475 SER A CA 1
ATOM 3731 C C . SER A 1 481 ? -12.553 -76.483 -17.874 1.00 42.77 475 SER A C 1
ATOM 3732 O O . SER A 1 481 ? -12.301 -75.381 -18.379 1.00 42.83 475 SER A O 1
ATOM 3735 N N . ASP A 1 482 ? -11.737 -77.537 -17.993 1.00 42.85 476 ASP A N 1
ATOM 3736 C CA . ASP A 1 482 ? -10.459 -77.431 -18.735 1.00 43.00 476 ASP A CA 1
ATOM 3737 C C . ASP A 1 482 ? -10.643 -77.282 -20.261 1.00 43.01 476 ASP A C 1
ATOM 3738 O O . ASP A 1 482 ? -9.676 -77.299 -21.032 1.00 42.82 476 ASP A O 1
ATOM 3743 N N . GLN A 1 483 ? -11.899 -77.109 -20.666 1.00 43.18 477 GLN A N 1
ATOM 3744 C CA . GLN A 1 483 ? -12.270 -76.883 -22.055 1.00 43.42 477 GLN A CA 1
ATOM 3745 C C . GLN A 1 483 ? -12.498 -75.402 -22.394 1.00 43.80 477 GLN A C 1
ATOM 3746 O O . GLN A 1 483 ? -12.668 -75.051 -23.562 1.00 44.09 477 GLN A O 1
ATOM 3752 N N . CYS A 1 484 ? -12.503 -74.535 -21.386 1.00 43.95 478 CYS A N 1
ATOM 3753 C CA . CYS A 1 484 ? -12.515 -73.102 -21.641 1.00 44.45 478 CYS A CA 1
ATOM 3754 C C . CYS A 1 484 ? -11.124 -72.613 -21.995 1.00 44.63 478 CYS A C 1
ATOM 3755 O O . CYS A 1 484 ? -10.127 -73.139 -21.486 1.00 44.72 478 CYS A O 1
ATOM 3758 N N . ASN A 1 485 ? -11.046 -71.595 -22.848 1.00 44.74 479 ASN A N 1
ATOM 3759 C CA . ASN A 1 485 ? -9.778 -70.917 -23.056 1.00 44.91 479 ASN A CA 1
ATOM 3760 C C . ASN A 1 485 ? -9.503 -69.986 -21.862 1.00 45.22 479 ASN A C 1
ATOM 3761 O O . ASN A 1 485 ? -10.219 -70.052 -20.864 1.00 45.33 479 ASN A O 1
ATOM 3766 N N . GLU A 1 486 ? -8.477 -69.141 -21.940 1.00 45.67 480 GLU A N 1
ATOM 3767 C CA . GLU A 1 486 ? -8.055 -68.356 -20.769 1.00 46.03 480 GLU A CA 1
ATOM 3768 C C . GLU A 1 486 ? -8.977 -67.191 -20.419 1.00 45.65 480 GLU A C 1
ATOM 3769 O O . GLU A 1 486 ? -8.776 -66.522 -19.411 1.00 45.75 480 GLU A O 1
ATOM 3775 N N . ASP A 1 487 ? -9.999 -66.963 -21.238 1.00 45.52 481 ASP A N 1
ATOM 3776 C CA . ASP A 1 487 ? -11.010 -65.935 -20.962 1.00 45.35 481 ASP A CA 1
ATOM 3777 C C . ASP A 1 487 ? -11.867 -66.228 -19.736 1.00 44.98 481 ASP A C 1
ATOM 3778 O O . ASP A 1 487 ? -12.563 -65.341 -19.260 1.00 45.00 481 ASP A O 1
ATOM 3783 N N . GLY A 1 488 ? -11.843 -67.471 -19.254 1.00 44.56 482 GLY A N 1
ATOM 3784 C CA . GLY A 1 488 ? -12.602 -67.877 -18.065 1.00 44.05 482 GLY A CA 1
ATOM 3785 C C . GLY A 1 488 ? -14.031 -68.307 -18.347 1.00 43.96 482 GLY A C 1
ATOM 3786 O O . GLY A 1 488 ? -14.405 -68.534 -19.500 1.00 44.28 482 GLY A O 1
ATOM 3787 N N . CYS A 1 489 ? -14.836 -68.411 -17.291 1.00 43.58 483 CYS A N 1
ATOM 3788 C CA . CYS A 1 489 ? -16.191 -68.949 -17.408 1.00 43.27 483 CYS A CA 1
ATOM 3789 C C . CYS A 1 489 ? -17.152 -68.334 -16.398 1.00 43.10 483 CYS A C 1
ATOM 3790 O O . CYS A 1 489 ? -16.719 -67.740 -15.423 1.00 43.44 483 CYS A O 1
ATOM 3793 N N . TRP A 1 490 ? -18.454 -68.490 -16.638 1.00 42.62 484 TRP A N 1
ATOM 3794 C CA . TRP A 1 490 ? -19.498 -67.977 -15.759 1.00 41.93 484 TRP A CA 1
ATOM 3795 C C . TRP A 1 490 ? -19.839 -68.993 -14.676 1.00 42.06 484 TRP A C 1
ATOM 3796 O O . TRP A 1 490 ? -20.624 -68.720 -13.751 1.00 41.98 484 TRP A O 1
ATOM 3807 N N . GLY A 1 491 ? -19.232 -70.172 -14.793 1.00 42.36 485 GLY A N 1
ATOM 3808 C CA . GLY A 1 491 ? -19.481 -71.288 -13.875 1.00 42.05 485 GLY A CA 1
ATOM 3809 C C . GLY A 1 491 ? -18.925 -72.581 -14.432 1.00 41.73 485 GLY A C 1
ATOM 3810 O O . GLY A 1 491 ? -18.448 -72.614 -15.562 1.00 42.01 485 GLY A O 1
ATOM 3811 N N . ALA A 1 492 ? -19.017 -73.655 -13.656 1.00 41.31 486 ALA A N 1
ATOM 3812 C CA . ALA A 1 492 ? -18.272 -74.873 -13.959 1.00 40.85 486 ALA A CA 1
ATOM 3813 C C . ALA A 1 492 ? -18.782 -75.643 -15.173 1.00 40.64 486 ALA A C 1
ATOM 3814 O O . ALA A 1 492 ? -18.104 -76.539 -15.672 1.00 40.58 486 ALA A O 1
ATOM 3816 N N . GLY A 1 493 ? -19.967 -75.294 -15.655 1.00 40.53 487 GLY A N 1
ATOM 3817 C CA . GLY A 1 493 ? -20.527 -75.973 -16.821 1.00 40.35 487 GLY A CA 1
ATOM 3818 C C . GLY A 1 493 ? -19.642 -75.943 -18.059 1.00 40.10 487 GLY A C 1
ATOM 3819 O O . GLY A 1 493 ? -18.785 -75.064 -18.217 1.00 39.97 487 GLY A O 1
ATOM 3820 N N . THR A 1 494 ? -19.862 -76.912 -18.939 1.00 39.87 488 THR A N 1
ATOM 3821 C CA . THR A 1 494 ? -19.202 -76.946 -20.242 1.00 40.00 488 THR A CA 1
ATOM 3822 C C . THR A 1 494 ? -19.842 -75.960 -21.208 1.00 40.03 488 THR A C 1
ATOM 3823 O O . THR A 1 494 ? -19.327 -75.738 -22.303 1.00 40.24 488 THR A O 1
ATOM 3827 N N . ASP A 1 495 ? -20.988 -75.409 -20.816 1.00 39.86 489 ASP A N 1
ATOM 3828 C CA . ASP A 1 495 ? -21.716 -74.453 -21.631 1.00 39.58 489 ASP A CA 1
ATOM 3829 C C . ASP A 1 495 ? -21.570 -73.109 -20.959 1.00 39.51 489 ASP A C 1
ATOM 3830 O O . ASP A 1 495 ? -22.353 -72.201 -21.179 1.00 39.40 489 ASP A O 1
ATOM 3835 N N . GLN A 1 496 ? -20.547 -72.989 -20.130 1.00 39.91 490 GLN A N 1
ATOM 3836 C CA . GLN A 1 496 ? -20.361 -71.777 -19.354 1.00 40.34 490 GLN A CA 1
ATOM 3837 C C . GLN A 1 496 ? -19.115 -70.980 -19.725 1.00 40.78 490 GLN A C 1
ATOM 3838 O O . GLN A 1 496 ? -18.832 -69.976 -19.093 1.00 40.89 490 GLN A O 1
ATOM 3844 N N . CYS A 1 497 ? -18.375 -71.416 -20.741 1.00 41.49 491 CYS A N 1
ATOM 3845 C CA . CYS A 1 497 ? -17.163 -70.700 -21.155 1.00 42.34 491 CYS A CA 1
ATOM 3846 C C . CYS A 1 497 ? -17.466 -69.407 -21.910 1.00 42.62 491 CYS A C 1
ATOM 3847 O O . CYS A 1 497 ? -18.456 -69.326 -22.650 1.00 42.85 491 CYS A O 1
ATOM 3850 N N . LEU A 1 498 ? -16.606 -68.405 -21.740 1.00 42.69 492 LEU A N 1
ATOM 3851 C CA . LEU A 1 498 ? -16.687 -67.224 -22.572 1.00 42.91 492 LEU A CA 1
ATOM 3852 C C . LEU A 1 498 ? -16.344 -67.640 -23.996 1.00 43.66 492 LEU A C 1
ATOM 3853 O O . LEU A 1 498 ? -17.185 -67.545 -24.888 1.00 44.01 492 LEU A O 1
ATOM 3858 N N . ASN A 1 499 ? -15.129 -68.136 -24.201 1.00 44.53 493 ASN A N 1
ATOM 3859 C CA . ASN A 1 499 ? -14.717 -68.664 -25.509 1.00 45.39 493 ASN A CA 1
ATOM 3860 C C . ASN A 1 499 ? -14.162 -70.071 -25.401 1.00 46.22 493 ASN A C 1
ATOM 3861 O O . ASN A 1 499 ? -13.604 -70.456 -24.361 1.00 46.14 493 ASN A O 1
ATOM 3866 N N . CYS A 1 500 ? -14.296 -70.839 -26.477 1.00 47.36 494 CYS A N 1
ATOM 3867 C CA . CYS A 1 500 ? -13.851 -72.221 -26.410 1.00 48.67 494 CYS A CA 1
ATOM 3868 C C . CYS A 1 500 ? -12.464 -72.553 -26.904 1.00 48.99 494 CYS A C 1
ATOM 3869 O O . CYS A 1 500 ? -12.040 -72.068 -27.957 1.00 49.03 494 CYS A O 1
ATOM 3872 N N . LYS A 1 501 ? -11.770 -73.360 -26.090 1.00 49.54 495 LYS A N 1
ATOM 3873 C CA . LYS A 1 501 ? -10.382 -73.778 -26.340 1.00 50.36 495 LYS A CA 1
ATOM 3874 C C . LYS A 1 501 ? -10.261 -74.679 -27.568 1.00 50.73 495 LYS A C 1
ATOM 3875 O O . LYS A 1 501 ? -9.689 -74.276 -28.586 1.00 50.79 495 LYS A O 1
ATOM 3881 N N . ASN A 1 502 ? -10.801 -75.891 -27.456 1.00 51.00 496 ASN A N 1
ATOM 3882 C CA . ASN A 1 502 ? -10.793 -76.840 -28.549 1.00 51.14 496 ASN A CA 1
ATOM 3883 C C . ASN A 1 502 ? -12.008 -76.639 -29.442 1.00 50.97 496 ASN A C 1
ATOM 3884 O O . ASN A 1 502 ? -12.030 -75.712 -30.249 1.00 50.63 496 ASN A O 1
ATOM 3889 N N . PHE A 1 503 ? -13.021 -77.485 -29.278 1.00 51.07 497 PHE A N 1
ATOM 3890 C CA . PHE A 1 503 ? -14.187 -77.467 -30.159 1.00 51.57 497 PHE A CA 1
ATOM 3891 C C . PHE A 1 503 ? -15.493 -77.058 -29.471 1.00 51.69 497 PHE A C 1
ATOM 3892 O O . PHE A 1 503 ? -15.805 -77.513 -28.367 1.00 51.79 497 PHE A O 1
ATOM 3900 N N . ASN A 1 504 ? -16.261 -76.214 -30.148 1.00 51.80 498 ASN A N 1
ATOM 3901 C CA . ASN A 1 504 ? -17.597 -75.839 -29.681 1.00 52.18 498 ASN A CA 1
ATOM 3902 C C . ASN A 1 504 ? -18.684 -76.466 -30.537 1.00 51.71 498 ASN A C 1
ATOM 3903 O O . ASN A 1 504 ? -18.654 -76.392 -31.767 1.00 51.83 498 ASN A O 1
ATOM 3908 N N . PHE A 1 505 ? -19.644 -77.086 -29.870 1.00 51.25 499 PHE A N 1
ATOM 3909 C CA . PHE A 1 505 ? -20.723 -77.783 -30.537 1.00 50.76 499 PHE A CA 1
ATOM 3910 C C . PHE A 1 505 ? -22.008 -77.524 -29.757 1.00 50.68 499 PHE A C 1
ATOM 3911 O O . PHE A 1 505 ? -21.994 -77.554 -28.532 1.00 50.50 499 PHE A O 1
ATOM 3919 N N . ASN A 1 506 ? -23.099 -77.254 -30.474 1.00 50.96 500 ASN A N 1
ATOM 3920 C CA . ASN A 1 506 ? -24.447 -77.049 -29.896 1.00 51.45 500 ASN A CA 1
ATOM 3921 C C . ASN A 1 506 ? -24.550 -75.820 -29.001 1.00 52.02 500 ASN A C 1
ATOM 3922 O O . ASN A 1 506 ? -25.629 -75.251 -28.855 1.00 52.31 500 ASN A O 1
ATOM 3927 N N . GLY A 1 507 ? -23.417 -75.414 -28.431 1.00 52.60 501 GLY A N 1
ATOM 3928 C CA . GLY A 1 507 ? -23.351 -74.393 -27.388 1.00 53.14 501 GLY A CA 1
ATOM 3929 C C . GLY A 1 507 ? -22.641 -74.940 -26.161 1.00 53.60 501 GLY A C 1
ATOM 3930 O O . GLY A 1 507 ? -22.618 -74.314 -25.101 1.00 53.89 501 GLY A O 1
ATOM 3931 N N . THR A 1 508 ? -22.077 -76.132 -26.310 1.00 54.09 502 THR A N 1
ATOM 3932 C CA . THR A 1 508 ? -21.295 -76.780 -25.266 1.00 54.21 502 THR A CA 1
ATOM 3933 C C . THR A 1 508 ? -19.875 -76.956 -25.807 1.00 54.68 502 THR A C 1
ATOM 3934 O O . THR A 1 508 ? -19.615 -76.591 -26.960 1.00 54.86 502 THR A O 1
ATOM 3938 N N . CYS A 1 509 ? -18.957 -77.495 -25.000 1.00 55.12 503 CYS A N 1
ATOM 3939 C CA . CYS A 1 509 ? -17.531 -77.508 -25.388 1.00 55.38 503 CYS A CA 1
ATOM 3940 C C . CYS A 1 509 ? -16.690 -78.765 -25.143 1.00 56.17 503 CYS A C 1
ATOM 3941 O O . CYS A 1 509 ? -16.485 -79.210 -24.006 1.00 56.11 503 CYS A O 1
ATOM 3944 N N . ILE A 1 510 ? -16.166 -79.286 -26.250 1.00 57.13 504 ILE A N 1
ATOM 3945 C CA . ILE A 1 510 ? -15.583 -80.624 -26.309 1.00 57.98 504 ILE A CA 1
ATOM 3946 C C . ILE A 1 510 ? -14.107 -80.601 -26.736 1.00 59.01 504 ILE A C 1
ATOM 3947 O O . ILE A 1 510 ? -13.649 -79.652 -27.394 1.00 58.94 504 ILE A O 1
ATOM 3952 N N . ALA A 1 511 ? -13.372 -81.643 -26.343 1.00 60.31 505 ALA A N 1
ATOM 3953 C CA . ALA A 1 511 ? -11.973 -81.825 -26.751 1.00 61.56 505 ALA A CA 1
ATOM 3954 C C . ALA A 1 511 ? -11.829 -82.244 -28.221 1.00 62.50 505 ALA A C 1
ATOM 3955 O O . ALA A 1 511 ? -10.983 -81.706 -28.945 1.00 62.47 505 ALA A O 1
ATOM 3957 N N . ASP A 1 512 ? -12.669 -83.178 -28.666 1.00 63.82 506 ASP A N 1
ATOM 3958 C CA . ASP A 1 512 ? -12.440 -83.853 -29.947 1.00 65.31 506 ASP A CA 1
ATOM 3959 C C . ASP A 1 512 ? -13.271 -83.378 -31.137 1.00 66.15 506 ASP A C 1
ATOM 3960 O O . ASP A 1 512 ? -12.713 -83.104 -32.207 1.00 66.39 506 ASP A O 1
ATOM 3965 N N . CYS A 1 513 ? -14.590 -83.299 -30.948 1.00 66.98 507 CYS A N 1
ATOM 3966 C CA . CYS A 1 513 ? -15.567 -83.231 -32.052 1.00 68.00 507 CYS A CA 1
ATOM 3967 C C . CYS A 1 513 ? -15.945 -84.661 -32.462 1.00 68.22 507 CYS A C 1
ATOM 3968 O O . CYS A 1 513 ? -17.039 -84.904 -32.978 1.00 68.46 507 CYS A O 1
ATOM 3971 N N . GLY A 1 514 ? -15.033 -85.603 -32.212 1.00 68.60 508 GLY A N 1
ATOM 3972 C CA . GLY A 1 514 ? -15.280 -87.018 -32.451 1.00 68.58 508 GLY A CA 1
ATOM 3973 C C . GLY A 1 514 ? -15.953 -87.669 -31.260 1.00 68.80 508 GLY A C 1
ATOM 3974 O O . GLY A 1 514 ? -16.515 -88.752 -31.391 1.00 68.80 508 GLY A O 1
ATOM 3975 N N . TYR A 1 515 ? -15.912 -86.994 -30.106 1.00 69.04 509 TYR A N 1
ATOM 3976 C CA . TYR A 1 515 ? -16.448 -87.521 -28.831 1.00 69.20 509 TYR A CA 1
ATOM 3977 C C . TYR A 1 515 ? -17.936 -87.894 -28.839 1.00 69.28 509 TYR A C 1
ATOM 3978 O O . TYR A 1 515 ? -18.472 -88.322 -27.816 1.00 69.48 509 TYR A O 1
ATOM 3986 N N . ILE A 1 516 ? -18.597 -87.744 -29.983 1.00 69.32 510 ILE A N 1
ATOM 3987 C CA . ILE A 1 516 ? -20.034 -88.002 -30.073 1.00 69.40 510 ILE A CA 1
ATOM 3988 C C . ILE A 1 516 ? -20.423 -88.726 -31.368 1.00 69.36 510 ILE A C 1
ATOM 3989 O O . ILE A 1 516 ? -19.634 -88.774 -32.317 1.00 69.39 510 ILE A O 1
ATOM 3994 N N . SER A 1 517 ? -21.637 -89.286 -31.385 1.00 69.20 511 SER A N 1
ATOM 3995 C CA . SER A 1 517 ? -22.204 -89.971 -32.551 1.00 68.98 511 SER A CA 1
ATOM 3996 C C . SER A 1 517 ? -22.028 -89.154 -33.824 1.00 68.96 511 SER A C 1
ATOM 3997 O O . SER A 1 517 ? -21.292 -89.559 -34.728 1.00 69.07 511 SER A O 1
ATOM 4000 N N . ASN A 1 518 ? -22.705 -88.007 -33.892 1.00 68.72 512 ASN A N 1
ATOM 4001 C CA . ASN A 1 518 ? -22.574 -87.098 -35.030 1.00 68.49 512 ASN A CA 1
ATOM 4002 C C . ASN A 1 518 ? -21.328 -86.245 -34.842 1.00 68.50 512 ASN A C 1
ATOM 4003 O O . ASN A 1 518 ? -21.092 -85.722 -33.752 1.00 68.60 512 ASN A O 1
ATOM 4008 N N . ALA A 1 519 ? -20.522 -86.123 -35.893 1.00 68.45 513 ALA A N 1
ATOM 4009 C CA . ALA A 1 519 ? -19.188 -85.534 -35.759 1.00 68.32 513 ALA A CA 1
ATOM 4010 C C . ALA A 1 519 ? -18.691 -84.788 -37.006 1.00 68.17 513 ALA A C 1
ATOM 4011 O O . ALA A 1 519 ? -17.497 -84.783 -37.300 1.00 68.26 513 ALA A O 1
ATOM 4013 N N . TYR A 1 520 ? -19.603 -84.142 -37.724 1.00 68.09 514 TYR A N 1
ATOM 4014 C CA . TYR A 1 520 ? -19.240 -83.401 -38.930 1.00 68.19 514 TYR A CA 1
ATOM 4015 C C . TYR A 1 520 ? -18.543 -82.083 -38.577 1.00 68.40 514 TYR A C 1
ATOM 4016 O O . TYR A 1 520 ? -19.113 -81.265 -37.864 1.00 68.72 514 TYR A O 1
ATOM 4025 N N . LYS A 1 521 ? -17.312 -81.889 -39.056 1.00 68.48 515 LYS A N 1
ATOM 4026 C CA . LYS A 1 521 ? -16.530 -80.676 -38.734 1.00 68.60 515 LYS A CA 1
ATOM 4027 C C . LYS A 1 521 ? -16.699 -79.573 -39.779 1.00 69.00 515 LYS A C 1
ATOM 4028 O O . LYS A 1 521 ? -16.521 -79.824 -40.969 1.00 69.11 515 LYS A O 1
ATOM 4034 N N . PHE A 1 522 ? -17.028 -78.359 -39.331 1.00 69.41 516 PHE A N 1
ATOM 4035 C CA . PHE A 1 522 ? -17.323 -77.231 -40.242 1.00 69.81 516 PHE A CA 1
ATOM 4036 C C . PHE A 1 522 ? -16.146 -76.259 -40.465 1.00 69.97 516 PHE A C 1
ATOM 4037 O O . PHE A 1 522 ? -16.173 -75.457 -41.410 1.00 70.07 516 PHE A O 1
ATOM 4045 N N . ASP A 1 523 ? -15.127 -76.338 -39.600 1.00 70.06 517 ASP A N 1
ATOM 4046 C CA . ASP A 1 523 ? -13.920 -75.489 -39.681 1.00 70.04 517 ASP A CA 1
ATOM 4047 C C . ASP A 1 523 ? -12.888 -75.900 -38.623 1.00 70.00 517 ASP A C 1
ATOM 4048 O O . ASP A 1 523 ? -12.978 -77.000 -38.060 1.00 69.89 517 ASP A O 1
ATOM 4053 N N . ASN A 1 524 ? -11.916 -75.020 -38.362 1.00 70.07 518 ASN A N 1
ATOM 4054 C CA . ASN A 1 524 ? -10.885 -75.247 -37.339 1.00 70.26 518 ASN A CA 1
ATOM 4055 C C . ASN A 1 524 ? -11.484 -75.670 -35.994 1.00 70.27 518 ASN A C 1
ATOM 4056 O O . ASN A 1 524 ? -11.023 -76.634 -35.377 1.00 70.15 518 ASN A O 1
ATOM 4061 N N . ARG A 1 525 ? -12.516 -74.941 -35.562 1.00 70.29 519 ARG A N 1
ATOM 4062 C CA . ARG A 1 525 ? -13.206 -75.195 -34.299 1.00 70.28 519 ARG A CA 1
ATOM 4063 C C . ARG A 1 525 ? -14.723 -75.042 -34.473 1.00 70.22 519 ARG A C 1
ATOM 4064 O O . ARG A 1 525 ? -15.247 -73.926 -34.531 1.00 70.40 519 ARG A O 1
ATOM 4066 N N . THR A 1 526 ? -15.415 -76.174 -34.580 1.00 69.96 520 THR A N 1
ATOM 4067 C CA . THR A 1 526 ? -16.874 -76.225 -34.747 1.00 69.71 520 THR A CA 1
ATOM 4068 C C . THR A 1 526 ? -17.267 -77.649 -35.115 1.00 69.61 520 THR A C 1
ATOM 4069 O O . THR A 1 526 ? -16.459 -78.392 -35.669 1.00 69.68 520 THR A O 1
ATOM 4071 N N . CYS A 1 527 ? -18.492 -78.045 -34.787 1.00 69.42 521 CYS A N 1
ATOM 4072 C CA . CYS A 1 527 ? -19.012 -79.315 -35.276 1.00 69.50 521 CYS A CA 1
ATOM 4073 C C . CYS A 1 527 ? -20.337 -79.096 -36.000 1.00 69.36 521 CYS A C 1
ATOM 4074 O O . CYS A 1 527 ? -20.389 -78.361 -36.992 1.00 69.55 521 CYS A O 1
ATOM 4077 N N . LYS A 1 528 ? -21.396 -79.725 -35.497 1.00 69.02 522 LYS A N 1
ATOM 4078 C CA . LYS A 1 528 ? -22.739 -79.673 -36.081 1.00 68.85 522 LYS A CA 1
ATOM 4079 C C . LYS A 1 528 ? -23.252 -81.094 -36.073 1.00 68.76 522 LYS A C 1
ATOM 4080 O O . LYS A 1 528 ? -22.453 -82.033 -36.061 1.00 68.89 522 LYS A O 1
ATOM 4082 N N . ILE A 1 529 ? -24.573 -81.256 -36.057 1.00 68.72 523 ILE A N 1
ATOM 4083 C CA . ILE A 1 529 ? -25.166 -82.589 -36.082 1.00 68.72 523 ILE A CA 1
ATOM 4084 C C . ILE A 1 529 ? -25.138 -83.212 -37.485 1.00 68.99 523 ILE A C 1
ATOM 4085 O O . ILE A 1 529 ? -25.184 -82.510 -38.498 1.00 68.89 523 ILE A O 1
ATOM 4090 N N . CYS A 1 530 ? -25.040 -84.538 -37.512 1.00 69.24 524 CYS A N 1
ATOM 4091 C CA . CYS A 1 530 ? -24.889 -85.301 -38.738 1.00 69.59 524 CYS A CA 1
ATOM 4092 C C . CYS A 1 530 ? -26.177 -85.490 -39.524 1.00 69.44 524 CYS A C 1
ATOM 4093 O O . CYS A 1 530 ? -26.515 -86.622 -39.885 1.00 69.70 524 CYS A O 1
ATOM 4096 N N . HIS A 1 531 ? -26.892 -84.403 -39.806 1.00 69.18 525 HIS A N 1
ATOM 4097 C CA . HIS A 1 531 ? -28.170 -84.508 -40.510 1.00 69.04 525 HIS A CA 1
ATOM 4098 C C . HIS A 1 531 ? -29.140 -85.360 -39.666 1.00 69.17 525 HIS A C 1
ATOM 4099 O O . HIS A 1 531 ? -28.706 -86.047 -38.734 1.00 69.30 525 HIS A O 1
ATOM 4106 N N . PRO A 1 532 ? -30.458 -85.283 -39.941 1.00 69.21 526 PRO A N 1
ATOM 4107 C CA . PRO A 1 532 ? -31.333 -86.293 -39.359 1.00 69.40 526 PRO A CA 1
ATOM 4108 C C . PRO A 1 532 ? -30.841 -87.739 -39.553 1.00 69.73 526 PRO A C 1
ATOM 4109 O O . PRO A 1 532 ? -30.908 -88.535 -38.617 1.00 69.78 526 PRO A O 1
ATOM 4113 N N . GLU A 1 533 ? -30.331 -88.057 -40.740 1.00 70.15 527 GLU A N 1
ATOM 4114 C CA . GLU A 1 533 ? -29.981 -89.434 -41.108 1.00 70.59 527 GLU A CA 1
ATOM 4115 C C . GLU A 1 533 ? -28.494 -89.724 -41.242 1.00 70.91 527 GLU A C 1
ATOM 4116 O O . GLU A 1 533 ? -27.916 -89.483 -42.304 1.00 70.53 527 GLU A O 1
ATOM 4122 N N . CYS A 1 534 ? -27.892 -90.266 -40.181 1.00 71.37 528 CYS A N 1
ATOM 4123 C CA . CYS A 1 534 ? -26.501 -90.726 -40.236 1.00 72.10 528 CYS A CA 1
ATOM 4124 C C . CYS A 1 534 ? -25.969 -91.499 -39.026 1.00 71.87 528 CYS A C 1
ATOM 4125 O O . CYS A 1 534 ? -25.146 -92.396 -39.193 1.00 72.07 528 CYS A O 1
ATOM 4128 N N . ARG A 1 535 ? -26.407 -91.135 -37.823 1.00 71.70 529 ARG A N 1
ATOM 4129 C CA . ARG A 1 535 ? -25.847 -91.667 -36.563 1.00 71.47 529 ARG A CA 1
ATOM 4130 C C . ARG A 1 535 ? -24.307 -91.579 -36.442 1.00 71.36 529 ARG A C 1
ATOM 4131 O O . ARG A 1 535 ? -23.766 -91.676 -35.335 1.00 71.43 529 ARG A O 1
ATOM 4133 N N . THR A 1 536 ? -23.626 -91.385 -37.578 1.00 70.99 530 THR A N 1
ATOM 4134 C CA . THR A 1 536 ? -22.172 -91.182 -37.659 1.00 70.65 530 THR A CA 1
ATOM 4135 C C . THR A 1 536 ? -21.810 -90.799 -39.096 1.00 70.43 530 THR A C 1
ATOM 4136 O O . THR A 1 536 ? -22.115 -91.553 -40.014 1.00 70.46 530 THR A O 1
ATOM 4138 N N . CYS A 1 537 ? -21.174 -89.635 -39.288 1.00 70.16 531 CYS A N 1
ATOM 4139 C CA . CYS A 1 537 ? -20.812 -89.137 -40.638 1.00 69.94 531 CYS A CA 1
ATOM 4140 C C . CYS A 1 537 ? -19.570 -88.232 -40.676 1.00 69.40 531 CYS A C 1
ATOM 4141 O O . CYS A 1 537 ? -18.732 -88.278 -39.768 1.00 69.26 531 CYS A O 1
ATOM 4144 N N . ASN A 1 538 ? -19.458 -87.429 -41.740 1.00 68.80 532 ASN A N 1
ATOM 4145 C CA . ASN A 1 538 ? -18.443 -86.371 -41.842 1.00 68.26 532 ASN A 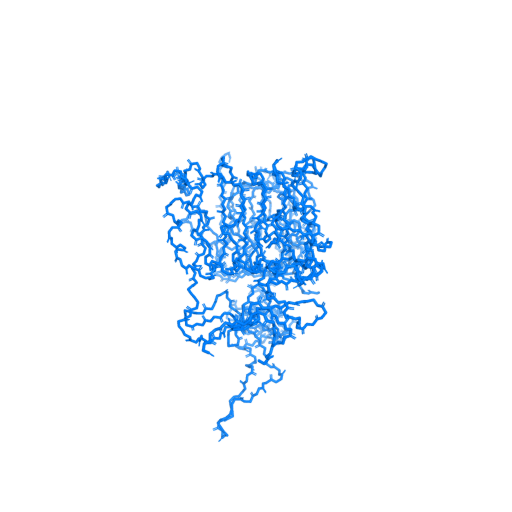CA 1
ATOM 4146 C C . ASN A 1 538 ? -18.728 -85.308 -42.929 1.00 67.94 532 ASN A C 1
ATOM 4147 O O . ASN A 1 538 ? -17.793 -84.777 -43.537 1.00 67.90 532 ASN A O 1
ATOM 4149 N N . GLY A 1 539 ? -20.006 -84.985 -43.152 1.00 67.53 533 GLY A N 1
ATOM 4150 C CA . GLY A 1 539 ? -20.404 -84.012 -44.184 1.00 67.15 533 GLY A CA 1
ATOM 4151 C C . GLY A 1 539 ? -21.477 -83.025 -43.746 1.00 66.91 533 GLY A C 1
ATOM 4152 O O . GLY A 1 539 ? -22.505 -82.870 -44.426 1.00 66.63 533 GLY A O 1
ATOM 4153 N N . ASP A 1 543 ? -25.613 -86.626 -47.650 1.00 73.40 537 ASP A N 1
ATOM 4154 C CA . ASP A 1 543 ? -24.577 -87.252 -48.458 1.00 73.42 537 ASP A CA 1
ATOM 4155 C C . ASP A 1 543 ? -23.586 -88.050 -47.603 1.00 73.68 537 ASP A C 1
ATOM 4156 O O . ASP A 1 543 ? -22.581 -87.514 -47.122 1.00 73.56 537 ASP A O 1
ATOM 4158 N N . HIS A 1 544 ? -23.928 -89.324 -47.392 1.00 74.07 538 HIS A N 1
ATOM 4159 C CA . HIS A 1 544 ? -23.015 -90.389 -46.918 1.00 74.48 538 HIS A CA 1
ATOM 4160 C C . HIS A 1 544 ? -22.456 -90.298 -45.488 1.00 74.77 538 HIS A C 1
ATOM 4161 O O . HIS A 1 544 ? -22.306 -89.205 -44.918 1.00 74.52 538 HIS A O 1
ATOM 4163 N N . CYS A 1 545 ? -22.136 -91.480 -44.943 1.00 75.23 539 CYS A N 1
ATOM 4164 C CA . CYS A 1 545 ? -21.695 -91.665 -43.552 1.00 75.71 539 CYS A CA 1
ATOM 4165 C C . CYS A 1 545 ? -21.620 -93.160 -43.161 1.00 75.81 539 CYS A C 1
ATOM 4166 O O . CYS A 1 545 ? -21.552 -94.025 -44.041 1.00 75.77 539 CYS A O 1
ATOM 4169 N N . GLN A 1 546 ? -21.644 -93.445 -41.849 1.00 76.00 540 GLN A N 1
ATOM 4170 C CA . GLN A 1 546 ? -21.573 -94.817 -41.296 1.00 76.11 540 GLN A CA 1
ATOM 4171 C C . GLN A 1 546 ? -22.941 -95.445 -40.912 1.00 76.28 540 GLN A C 1
ATOM 4172 O O . GLN A 1 546 ? -23.699 -95.876 -41.798 1.00 76.47 540 GLN A O 1
ATOM 4174 N N . GLU A 1 547 ? -23.251 -95.493 -39.610 1.00 76.25 541 GLU A N 1
ATOM 4175 C CA . GLU A 1 547 ? -24.457 -96.191 -39.100 1.00 76.21 541 GLU A CA 1
ATOM 4176 C C . GLU A 1 547 ? -25.831 -95.527 -39.378 1.00 76.20 541 GLU A C 1
ATOM 4177 O O . GLU A 1 547 ? -26.395 -94.836 -38.512 1.00 76.27 541 GLU A O 1
ATOM 4183 N N . CYS A 1 548 ? -26.378 -95.802 -40.566 1.00 75.81 542 CYS A N 1
ATOM 4184 C CA . CYS A 1 548 ? -27.534 -95.085 -41.140 1.00 75.33 542 CYS A CA 1
ATOM 4185 C C . CYS A 1 548 ? -28.878 -95.168 -40.368 1.00 75.02 542 CYS A C 1
ATOM 4186 O O . CYS A 1 548 ? -28.965 -95.817 -39.317 1.00 74.96 542 CYS A O 1
ATOM 4189 N N . VAL A 1 549 ? -29.912 -94.499 -40.895 1.00 74.56 543 VAL A N 1
ATOM 4190 C CA . VAL A 1 549 ? -31.265 -94.538 -40.316 1.00 74.26 543 VAL A CA 1
ATOM 4191 C C . VAL A 1 549 ? -32.350 -94.905 -41.356 1.00 74.13 543 VAL A C 1
ATOM 4192 O O . VAL A 1 549 ? -32.204 -95.896 -42.077 1.00 74.13 543 VAL A O 1
ATOM 4194 N N . HIS A 1 550 ? -33.422 -94.112 -41.437 1.00 73.92 544 HIS A N 1
ATOM 4195 C CA . HIS A 1 550 ? -34.584 -94.440 -42.286 1.00 73.59 544 HIS A CA 1
ATOM 4196 C C . HIS A 1 550 ? -34.743 -93.601 -43.575 1.00 73.42 544 HIS A C 1
ATOM 4197 O O . HIS A 1 550 ? -33.744 -93.219 -44.200 1.00 73.35 544 HIS A O 1
ATOM 4199 N N . VAL A 1 551 ? -36.003 -93.334 -43.949 1.00 73.14 545 VAL A N 1
ATOM 4200 C CA . VAL A 1 551 ? -36.388 -92.652 -45.202 1.00 72.84 545 VAL A CA 1
ATOM 4201 C C . VAL A 1 551 ? -35.441 -91.525 -45.620 1.00 72.67 545 VAL A C 1
ATOM 4202 O O . VAL A 1 551 ? -34.513 -91.736 -46.406 1.00 72.40 545 VAL A O 1
#

InterPro domains:
  IPR000494 Receptor L-domain [PF01030] (128-238)
  IPR000494 Receptor L-domain [PF01030] (419-547)
  IPR000719 Protein kinase domain [PS50011] (938-1198)
  IPR001245 Serine-threonine/tyrosine-protein kinase, catalytic domain [PF07714] (941-1192)
  IPR001245 Serine-threonine/tyrosine-protein kinase, catalytic domain [PR00109] (1016-1029)
  IPR001245 Serine-threonine/tyrosine-protein kinase, catalytic domain [PR00109] (1053-1071)
  IPR001245 Serine-threonine/tyrosine-protein kinase, catalytic domain [PR00109] (1102-1112)
  IPR001245 Serine-threonine/tyrosine-protein kinase, catalytic domain [PR00109] (1121-1143)
  IPR001245 Serine-threonine/tyrosine-protein kinase, catalytic domain [PR00109] (1165-1187)
  IPR006211 Furin-like cysteine-rich domain [PF00757] (255-403)
  IPR006212 Furin-like repeat [SM00261] (255-295)
  IPR006212 Furin-like repeat [SM00261] (299-343)
  IPR006212 Furin-like repeat [SM00261] (563-612)
  IPR006212 Furin-like repeat [SM00261] (617-660)
  IPR006212 Furin-like repeat [SM00261] (662-717)
  IPR006212 Furin-like repeat [SM00261] (734-779)
  IPR006212 Furin-like repeat [SM00261] (783-839)
  IPR006212 Furin-like repeat [cd00064] (260-303)
  IPR006212 Furin-like repeat [cd00064] (302-345)
  IPR006212 Furin-like repeat [cd00064] (573-606)

Foldseek 3Di:
DAAEFEADDCAPDDDDPLVLVVVLLLVGQAPHQEYPEEHEAEADQDQADDPCSLARHAEYAAAYHAYAAAHAEAENARHAEQARPDFDDLDPPDWTARAEHEHYAYQFYAYLRYQAYNDTAAEYYAHARYDQQVQDQCVQHYVPDHHHYYYHDPPYDDHDDEEPPAPTTFRDHDPSTHHDGFFVQADPVLVRAGFDDHDHQGNEEPQADSHFDGRYFLTHPDGPAAAEPRGQDNDFAFQFDADPPVRDGHGDPRGFAADDSYTHNDAPLLFAAERRYTHNAADPQWDADVSYTHGDDDPDQAEEEEDPEAAPVCLCSLQRHAEYSEEYAYEQCRQCWNWDADSVRDTDDIGHGDDVVSLLSQCNYQEYAAAYHYAHEDPPAAEACSQLNHAEQSNSDADSGQRARYAHANYQYQFYNNLRHQADADAEYAYAQHARYDFPVQAQVVRRYNDPPHDYHHDHHHDPVVCVVVVFADDPQADSNTFRTHAQLTHNDGDAADEPSGGDNPCQPAQARADDDRHYGYGPPPWESAQHHVDYPDTDDD

Secondary structure (DSSP, 8-state):
---EEE----TTPPPSSHHHHHHHHHHHHTT--EEES-EEEEEE--TT---GGGTT--EESS-EEEEEE--SEEE-TT--EE--SS-B-SSTTSPPEEEEEES---SEEE-TT--EE-SSEEEEES-SS--STTTS-GGGTBTT-SS-EEE--------PPPPTT-SS-BSSSSGGGBPP-SSSSS-SSSTT---SSSSSS----SSEEEEESSSSSTTEEEESSEEETTEEESS---SEEEETTTTEEEE-TT--EEETTEEESS--TTSEEETTEEESS--TTEEESSSBEEE-SSS---EEE--SS--TTTGGGGTT-SEEES-EEE-HHHHH--EEE-TT--EEEEPPPP-GGGGGGGGG--EESS-EEE----TT----GGGTT--EE--SS--TTTTEEEEEES---S----TT--EE-SSEEEEE--TT--STTTS-HHHHBS-SS--EEEESSS-HHHHHTTT-S--TTB-TT-BSSSSTT-BSSBSSEEEBTEEES-S-SSS-----SSS------SS-SSB----BSS----

B-factor: mean 48.97, std 11.91, range [25.12, 103.65]

Sequence (542 aa):
HHKICIGTKSRLSVPSNKEHHYRNLRDRYTNCTYVDGNLELTWLPNENLDLSFLDNIREVTGYILISHVDVKKVVFPKLQIIRGRTLFSLSVEEEKYALFVTYSKMYTLEIPDLRDVLNGQVGFHNNYNLCHMRTIQWSEIVSNGTDAYYNYDFTERECPKCHESCTHGCWGEGPKNCQKFSKLTCSPQCAGGRCYGPKPRECCHLFCAGGCTGPTQKDCIACKNFFDEGVCKEECPPMRKYNPTTYVLETNPEGKYAYGATCVKECPGHLLRDNGACVRSCPQDKMDKGGECVPCNGPCPKTCPGVTVLHAGNIDSFRNCTVIDGNIRILDQTFSGFQDVYANYTMGPRYIPLDPERLEVFSTVKEITGYLNIEGTHPQFRNLSYFRNLETIHGRQLMESMFAALAIVKSSLYSLEMRNLKQISSGSVVIQHNRDLCYVSNIRWPAIQKEPEQKVWVNENLRADLCEKNGTICSDQCNEDGCWGAGTDQCLNCKNFNFNGTCIADCGYISNAYKFDNRTCKICHPECRTCNGDHCQECVHV

Nearest PDB structures (foldseek):
  3i2t-assembly1_A  TM=1.002E+00  e=0.000E+00  Drosophila melanogaster
  3ltg-assembly1_A  TM=9.820E-01  e=2.976E-83  Drosophila melanogaster
  3ltf-assembly1_C  TM=8.852E-01  e=1.584E-84  Drosophila melanogaster
  3u9u-assembly3_E  TM=4.742E-01  e=5.742E-43  Homo sapiens
  4krp-assembly1_A  TM=4.514E-01  e=3.436E-37  Homo sapiens

GO terms:
  GO:0042802 identical protein binding (F, IPI)
  GO:0009792 embryo development ending in birth or egg hatching (P, IMP)
  GO:0005006 epidermal growth factor receptor activity (F, IDA)
  GO:0035230 cytoneme (C, IDA)
  GO:0005886 plasma membrane (C, IDA)
  GO:0016324 apical plasma membrane (C, IDA)
  GO:0070374 positive regulation of ERK1 and ERK2 cascade (P, IDA)
  GO:0007173 epidermal growth factor receptor signaling pathway (P, IDA)
  GO:0035149 lumen formation, open tracheal system (P, IGI)
  GO:0009880 embryonic pattern specification (P, IGI)
  GO:1903688 positive regulation of border follicle cell migration (P, IGI)
  GO:2001234 negative regulation of apoptotic signaling pathway (P, IGI)
  GO:0022008 neurogenesis (P, IGI)
  GO:0030381 chorion-containing eggshell pattern formation (P, IGI)
  GO:0030718 germ-line stem cell population maintenance (P, IGI)
  GO:0007173 epidermal growth factor receptor signaling pathway (P, IGI)
  GO:0007298 border follicle cell migration (P, IGI)
  GO:0001654 eye development (P, IMP)
  GO:0001742 oenocyte differentiation (P, IMP)
  GO:0001751 compound eye photoreceptor cell differentiation (P, IMP)

CATH classification: 3.80.20.20 (+3 more: 2.10.220.10, 3.80.20.20, 2.10.220.10)

Organism: Drosophila melanogaster (NCBI:txid7227)